Protein 7LFF (pdb70)

B-factor: mean 59.75, std 15.86, range [32.01, 180.12]

Secondary structure (DSSP, 8-state):
-EEEEEEEPPP-HHHHHT----B-EEE-SSSEEEESPPPSSHHHHHHHT--EEEE-SEEE-TT--HHHHHHTTTGGGHHHHHHT--EEEEEEE-TTSSHHHHHTB-SSSB-HHHHHHHHHHHHHHHGGGTEEEEEEEEEEEEETTEEEETTSTTS-GGG--EEE-STT-EEETT---B--SSHHHHHHHHHHHHHTSPBPSSSSS-B-TT-EEEEEEEEEEEESSS-S---BEEEEEEEEEPPP----TTSSHHHHHHHHHHHHHH-TTSTTS--GGGSHHHHHTTTSSSTTSEEEEEEEE--BGGGHHHHHHHHHHHHTTSPP-----B-/-EEEEEEEPPPPHHHHTT----B-EEE-SSSEEEESPPPSSHHHHHHHT---EEEE-SEEE-TT--HHHHHHHHTGGGHHHHHTT--EEEEEEE-TTSSHHHHHTB-SSSB-HHHHHHHHHHHHHHHHTTTEEEEEEEEEEEEETTEEEETTSTTS-GGG--EEE-TTS-EEETT---B--SSHHHHHHHHHHHHHTSPBPSS-SSSB-TT-EEEEEEEEEEEESSS-----BEEEEEEEEEPPP----TTSSHHHHHHHHHHHHHH-TTTTT---GGGSHHHHHTTTSSSTTSEEEEEEEE--BGGGHHHHHHHHHHHHTTSPP-----B-

Sequence (663 aa):
SISVAVRVRPFTEAESNRLGLRKIINVVDDRMLIFDPPETNPLTKMQRNAEHRFVFDRLFDEDCTQDQVYRNTTQPLLDSVLDGYNATVFAYGATGCGKTHTISGTPEDPGVIFLTMKELYNRIEELKDTKIIDISLSYLEIYNETIRDLLNPMTQCKNLVIREDANNKISVSNLSRHRPNSVEEVMQLILEGNKNRTCSPTEANATSSRSHAVLQINVIQKDRTGDITEEHTFATLSIIDLAGSERGANINKSLLALGNNCINALCDPRRRNHVPYRRDSKLTRLLKFSLGGNCKTVMIVCVSPSSQHYDETLNTLKYADRAKEIKKTKLIRNSISVAVRVRPFTEAESNRLGLRKIINVVDDRMLIFDPPETNPLTKMQRNAREHRFVFDRLFDEDCTQDQVYRNTTQPLLDSVLDGYNATVFAYGATGCGKTHTISGTPEDPGVIFLTMKELYNRIEELKDTKIIDISLSYLEIYNETIRDLLNPMTQCKNLVIREDANNKISVSNLSRHRPNSVEEVMQLILEGNKNRTCSPTEANATSSRSHAVLQINVIQKDRTGDITEEHTFATLSIIDLAGSERGANINNKSLLALGNCINALCDPRRRNHVPYRDSKLTRLLKFSLGGNCKTVMIVCVSPSSQHYDETLNTLKYADRAKEIKTKLIRN

Radius of gyration: 29.34 Å; Cα contacts (8 Å, |Δi|>4): 1353; chains: 2; bounding box: 57×68×91 Å

InterPro domains:
  IPR001752 Kinesin motor domain [PF00225] (135-429)
  IPR001752 Kinesin motor domain [PR00380] (176-197)
  IPR001752 Kinesin motor domain [PR00380] (294-311)
  IPR001752 Kinesin motor domain [PR00380] (328-346)
  IPR001752 Kinesin motor domain [PR00380] (379-400)
  IPR001752 Kinesin motor domain [PS50067] (25-429)
  IPR001752 Kinesin motor domain [SM00129] (23-437)
  IPR019821 Kinesin motor domain, conserved site [PS00411] (327-338)
  IPR027417 P-loop containing nucleoside triphosphate hydrolase [SSF52540] (26-464)
  IPR027640 Kinesin-like protein [PTHR47968] (23-739)
  IPR036961 Kinesin motor domain superfamily [G3DSA:3.40.850.10] (96-429)

Structure (mmCIF, N/CA/C/O backbone):
data_7LFF
#
_entry.id   7LFF
#
_cell.length_a   43.990
_cell.length_b   52.680
_cell.length_c   86.750
_cell.angle_alpha   86.900
_cell.angle_beta   79.996
_cell.angle_gamma   89.924
#
_symmetry.space_group_name_H-M   'P 1'
#
loop_
_entity.id
_entity.type
_entity.pdbx_description
1 polymer 'Kinesin-like protein'
2 non-polymer "ADENOSINE-5'-DIPHOSPHATE"
3 non-polymer 'MAGNESIUM ION'
4 water water
#
loop_
_atom_site.group_PDB
_atom_site.id
_atom_site.type_symbol
_atom_site.label_atom_id
_atom_site.label_alt_id
_atom_site.label_comp_id
_atom_site.label_asym_id
_atom_site.label_entity_id
_atom_site.label_seq_id
_atom_site.pdbx_PDB_ins_code
_atom_site.Cartn_x
_atom_site.Cartn_y
_atom_site.Cartn_z
_atom_site.occupancy
_atom_site.B_iso_or_equiv
_atom_site.auth_seq_id
_atom_site.auth_comp_id
_atom_site.auth_asym_id
_atom_site.auth_atom_id
_atom_site.pdbx_PDB_model_num
ATOM 1 N N . SER A 1 26 ? -5.40217 5.23143 14.43634 1.000 60.26448 25 SER A N 1
ATOM 2 C CA . SER A 1 26 ? -4.10046 4.60390 14.63605 1.000 71.93952 25 SER A CA 1
ATOM 3 C C . SER A 1 26 ? -3.39238 4.37146 13.30162 1.000 70.63944 25 SER A C 1
ATOM 4 O O . SER A 1 26 ? -3.29666 3.23855 12.82415 1.000 63.85596 25 SER A O 1
ATOM 7 N N . ILE A 1 27 ? -2.89171 5.45331 12.70878 1.000 65.01249 26 ILE A N 1
ATOM 8 C CA . ILE A 1 27 ? -2.26000 5.42586 11.39400 1.000 59.19958 26 ILE A CA 1
ATOM 9 C C . ILE A 1 27 ? -0.77475 5.71729 11.56201 1.000 58.55652 26 ILE A C 1
ATOM 10 O O . ILE A 1 27 ? -0.39707 6.72554 12.17162 1.000 54.14100 26 ILE A O 1
ATOM 15 N N . SER A 1 28 ? 0.06261 4.83771 11.01891 1.000 51.87247 27 SER A N 1
ATOM 16 C CA . SER A 1 28 ? 1.51230 4.94751 11.11343 1.000 55.48668 27 SER A CA 1
ATOM 17 C C . SER A 1 28 ? 2.06934 5.42537 9.77869 1.000 54.46197 27 SER A C 1
ATOM 18 O O . SER A 1 28 ? 1.66191 4.93408 8.72125 1.000 48.97984 27 SER A O 1
ATOM 21 N N . VAL A 1 29 ? 2.99832 6.37759 9.82677 1.000 48.83069 28 VAL A N 1
ATOM 22 C CA . VAL A 1 29 ? 3.54557 7.00421 8.62886 1.000 48.84267 28 VAL A CA 1
ATOM 23 C C . VAL A 1 29 ? 5.04238 6.74170 8.56576 1.000 52.84688 28 VAL A C 1
ATOM 24 O O . VAL A 1 29 ? 5.77287 7.03458 9.51996 1.000 51.30005 28 VAL A O 1
ATOM 28 N N . ALA A 1 30 ? 5.49254 6.19775 7.43958 1.000 50.41999 29 ALA A N 1
ATOM 29 C CA . ALA A 1 30 ? 6.90420 6.00344 7.15641 1.000 48.37259 29 ALA A CA 1
ATOM 30 C C . ALA A 1 30 ? 7.25331 6.69914 5.84960 1.000 52.73372 29 ALA A C 1
ATOM 31 O O . ALA A 1 30 ? 6.40981 6.84203 4.95955 1.000 53.29512 29 ALA A O 1
ATOM 33 N N . VAL A 1 31 ? 8.50307 7.13792 5.74114 1.000 52.69016 30 VAL A N 1
ATOM 34 C CA . VAL A 1 31 ? 8.99858 7.78103 4.52829 1.000 49.44237 30 VAL A CA 1
ATOM 35 C C . VAL A 1 31 ? 10.10577 6.91783 3.94772 1.000 54.89226 30 VAL A C 1
ATOM 36 O O . VAL A 1 31 ? 10.97875 6.45175 4.68562 1.000 55.22429 30 VAL A O 1
ATOM 40 N N . ARG A 1 32 ? 10.05605 6.68521 2.63612 1.000 46.72424 31 ARG A N 1
ATOM 41 C CA . ARG A 1 32 ? 11.11003 5.96602 1.92810 1.000 49.19678 31 ARG A CA 1
ATOM 42 C C . ARG A 1 32 ? 11.61947 6.84382 0.79495 1.000 53.43106 31 ARG A C 1
ATOM 43 O O . ARG A 1 32 ? 10.88199 7.13512 -0.15365 1.000 51.76356 31 ARG A O 1
ATOM 51 N N . VAL A 1 33 ? 12.87735 7.25619 0.89365 1.000 46.79179 32 VAL A N 1
ATOM 52 C CA . VAL A 1 33 ? 13.52323 8.04761 -0.14465 1.000 49.80242 32 VAL A CA 1
ATOM 53 C C . VAL A 1 33 ? 14.10322 7.08838 -1.17397 1.000 50.37437 32 VAL A C 1
ATOM 54 O O . VAL A 1 33 ? 14.97026 6.26983 -0.84984 1.000 53.30847 32 VAL A O 1
ATOM 58 N N . ARG A 1 34 ? 13.62007 7.17556 -2.40933 1.000 46.06909 33 ARG A N 1
ATOM 59 C CA . ARG A 1 34 ? 14.19842 6.37127 -3.46895 1.000 49.66785 33 ARG A CA 1
ATOM 60 C C . ARG A 1 34 ? 15.62045 6.85049 -3.76041 1.000 52.49725 33 ARG A C 1
ATOM 61 O O . ARG A 1 34 ? 15.95425 8.01326 -3.52194 1.000 51.18135 33 ARG A O 1
ATOM 69 N N . PRO A 1 35 ? 16.48869 5.96763 -4.23967 1.000 48.50699 34 PRO A N 1
ATOM 70 C CA . PRO A 1 35 ? 17.84566 6.39635 -4.58943 1.000 55.47414 34 PRO A CA 1
ATOM 71 C C . PRO A 1 35 ? 17.85554 7.20282 -5.87767 1.000 55.94794 34 PRO A C 1
ATOM 72 O O . PRO A 1 35 ? 16.89816 7.20444 -6.65563 1.000 50.18908 34 PRO A O 1
ATOM 76 N N . PHE A 1 36 ? 18.96114 7.91216 -6.08710 1.000 50.07241 35 PHE A N 1
ATOM 77 C CA . PHE A 1 36 ? 19.17300 8.58333 -7.35911 1.000 53.49480 35 PHE A CA 1
ATOM 78 C C . PHE A 1 36 ? 19.38812 7.55773 -8.46450 1.000 53.95140 35 PHE A C 1
ATOM 79 O O . PHE A 1 36 ? 19.87541 6.44892 -8.22939 1.000 52.38115 35 PHE A O 1
ATOM 87 N N . THR A 1 37 ? 19.01579 7.93466 -9.68261 1.000 56.56433 36 THR A N 1
ATOM 88 C CA . THR A 1 37 ? 19.42868 7.16001 -10.83894 1.000 57.87857 36 THR A CA 1
ATOM 89 C C . THR A 1 37 ? 20.88567 7.48405 -11.16112 1.000 58.14281 36 THR A C 1
ATOM 90 O O . THR A 1 37 ? 21.51920 8.32650 -10.51946 1.000 54.25066 36 THR A O 1
ATOM 94 N N . GLU A 1 38 ? 21.43298 6.80671 -12.16919 1.000 61.16302 37 GLU A N 1
ATOM 95 C CA . GLU A 1 38 ? 22.83546 7.02202 -12.50602 1.000 62.17922 37 GLU A CA 1
ATOM 96 C C . GLU A 1 38 ? 23.04595 8.41147 -13.10244 1.000 60.93375 37 GLU A C 1
ATOM 97 O O . GLU A 1 38 ? 23.99482 9.11615 -12.73351 1.000 53.22382 37 GLU A O 1
ATOM 103 N N . ALA A 1 39 ? 22.14457 8.84111 -13.99105 1.000 60.81008 38 ALA A N 1
ATOM 104 C CA . ALA A 1 39 ? 22.23678 10.18586 -14.55393 1.000 59.51347 38 ALA A CA 1
ATOM 105 C C . ALA A 1 39 ? 21.99477 11.25186 -13.48967 1.000 64.43958 38 ALA A C 1
ATOM 106 O O . ALA A 1 39 ? 22.72573 12.25376 -13.42430 1.000 68.32175 38 ALA A O 1
ATOM 108 N N . GLU A 1 40 ? 20.96793 11.05508 -12.65487 1.000 57.47476 39 GLU A N 1
ATOM 109 C CA . GLU A 1 40 ? 20.70077 11.97798 -11.55510 1.000 60.84849 39 GLU A CA 1
ATOM 110 C C . GLU A 1 40 ? 21.95459 12.22318 -10.72843 1.000 61.45300 39 GLU A C 1
ATOM 111 O O . GLU A 1 40 ? 22.35954 13.37181 -10.51509 1.000 62.97152 39 GLU A O 1
ATOM 117 N N . SER A 1 41 ? 22.58661 11.14604 -10.25553 1.000 57.03079 40 SER A N 1
ATOM 118 C CA . SER A 1 41 ? 23.81886 11.29801 -9.49166 1.000 62.00453 40 SER A CA 1
ATOM 119 C C . SER A 1 41 ? 24.91878 11.93272 -10.33051 1.000 59.80388 40 SER A C 1
ATOM 120 O O . SER A 1 41 ? 25.75852 12.66538 -9.79612 1.000 61.53575 40 SER A O 1
ATOM 123 N N . ASN A 1 42 ? 24.92526 11.68161 -11.64243 1.000 58.17420 41 ASN A N 1
ATOM 124 C CA . ASN A 1 42 ? 25.93081 12.29636 -12.50102 1.000 60.62531 41 ASN A CA 1
ATOM 125 C C . ASN A 1 42 ? 25.73793 13.80052 -12.66216 1.000 64.66611 41 ASN A C 1
ATOM 126 O O . ASN A 1 42 ? 26.66972 14.47631 -13.10977 1.000 61.90977 41 ASN A O 1
ATOM 131 N N . ARG A 1 43 ? 24.56949 14.34499 -12.31966 1.000 68.47396 42 ARG A N 1
ATOM 132 C CA . ARG A 1 43 ? 24.35200 15.78715 -12.42858 1.000 68.64897 42 ARG A CA 1
ATOM 133 C C . ARG A 1 43 ? 24.51703 16.54605 -11.11104 1.000 73.43685 42 ARG A C 1
ATOM 134 O O . ARG A 1 43 ? 24.35899 17.77299 -11.09699 1.000 75.52389 42 ARG A O 1
ATOM 142 N N . LEU A 1 44 ? 24.83175 15.85459 -10.01733 1.000 69.78026 43 LEU A N 1
ATOM 143 C CA . LEU A 1 44 ? 25.08580 16.46774 -8.70686 1.000 69.59277 43 LEU A CA 1
ATOM 144 C C . LEU A 1 44 ? 26.28337 17.40938 -8.69166 1.000 69.66298 43 LEU A C 1
ATOM 145 O O . LEU A 1 44 ? 26.15643 18.57984 -8.33729 1.000 71.32553 43 LEU A O 1
ATOM 150 N N . GLY A 1 102 ? 22.11927 20.84308 -13.08960 1.000 75.98826 101 GLY A N 1
ATOM 151 C CA . GLY A 1 102 ? 22.65456 20.81738 -11.74090 1.000 75.32190 101 GLY A CA 1
ATOM 152 C C . GLY A 1 102 ? 21.62057 20.45634 -10.69171 1.000 78.07238 101 GLY A C 1
ATOM 153 O O . GLY A 1 102 ? 20.60694 21.14027 -10.54768 1.000 77.66212 101 GLY A O 1
ATOM 154 N N . LEU A 1 103 ? 21.87706 19.37639 -9.95886 1.000 76.98814 102 LEU A N 1
ATOM 155 C CA . LEU A 1 103 ? 20.99395 18.90310 -8.90362 1.000 73.79863 102 LEU A CA 1
ATOM 156 C C . LEU A 1 103 ? 21.72060 18.91747 -7.56534 1.000 71.16726 102 LEU A C 1
ATOM 157 O O . LEU A 1 103 ? 22.93006 19.14632 -7.48406 1.000 71.39617 102 LEU A O 1
ATOM 162 N N . ARG A 1 104 ? 20.95554 18.65346 -6.50949 1.000 71.73208 103 ARG A N 1
ATOM 163 C CA . ARG A 1 104 ? 21.49540 18.49489 -5.16736 1.000 69.68857 103 ARG A CA 1
ATOM 164 C C . ARG A 1 104 ? 20.47812 17.72666 -4.33709 1.000 66.70672 103 ARG A C 1
ATOM 165 O O . ARG A 1 104 ? 19.27247 17.80625 -4.58460 1.000 68.20929 103 ARG A O 1
ATOM 173 N N . LYS A 1 105 ? 20.97396 16.96671 -3.36484 1.000 64.31932 104 LYS A N 1
ATOM 174 C CA . LYS A 1 105 ? 20.08765 16.17591 -2.52075 1.000 60.22199 104 LYS A CA 1
ATOM 175 C C . LYS A 1 105 ? 19.23048 17.09480 -1.66070 1.000 66.55211 104 LYS A C 1
ATOM 176 O O . LYS A 1 105 ? 19.75390 17.90757 -0.89091 1.000 65.42960 104 LYS A O 1
ATOM 182 N N . ILE A 1 106 ? 17.90825 16.95836 -1.78604 1.000 64.43618 105 ILE A N 1
ATOM 183 C CA . ILE A 1 106 ? 16.97808 17.87728 -1.14501 1.000 66.16638 105 ILE A CA 1
ATOM 184 C C . ILE A 1 106 ? 16.47349 17.35898 0.19481 1.000 63.57095 105 ILE A C 1
ATOM 185 O O . ILE A 1 106 ? 15.73528 18.07222 0.88857 1.000 63.05575 105 ILE A O 1
ATOM 190 N N . ILE A 1 107 ? 16.86058 16.14876 0.58996 1.000 58.49757 106 ILE A N 1
ATOM 191 C CA . ILE A 1 107 ? 16.48642 15.58316 1.88028 1.000 67.09219 106 ILE A CA 1
ATOM 192 C C . ILE A 1 107 ? 17.73732 15.07017 2.57992 1.000 68.90291 106 ILE A C 1
ATOM 193 O O . ILE A 1 107 ? 18.59384 14.43501 1.95543 1.000 67.71019 106 ILE A O 1
ATOM 198 N N . ASN A 1 108 ? 17.84640 15.35834 3.87589 1.000 66.92822 107 ASN A N 1
ATOM 199 C CA . ASN A 1 108 ? 18.85633 14.76365 4.74533 1.000 74.96868 107 ASN A CA 1
ATOM 200 C C . ASN A 1 108 ? 18.11327 13.88494 5.74326 1.000 70.19986 107 ASN A C 1
ATOM 201 O O . ASN A 1 108 ? 17.35302 14.39072 6.57153 1.000 69.78140 107 ASN A O 1
ATOM 206 N N . VAL A 1 109 ? 18.33297 12.57403 5.67096 1.000 67.06405 108 VAL A N 1
ATOM 207 C CA . VAL A 1 109 ? 17.76789 11.65433 6.65635 1.000 70.12397 108 VAL A CA 1
ATOM 208 C C . VAL A 1 109 ? 18.70204 11.66912 7.86343 1.000 71.56735 108 VAL A C 1
ATOM 209 O O . VAL A 1 109 ? 19.75950 11.03648 7.85471 1.000 70.35545 108 VAL A O 1
ATOM 213 N N . VAL A 1 110 ? 18.31830 12.41247 8.90303 1.000 72.75998 109 VAL A N 1
ATOM 214 C CA . VAL A 1 110 ? 19.15836 12.52941 10.09328 1.000 71.96212 109 VAL A CA 1
ATOM 215 C C . VAL A 1 110 ? 19.30272 11.17298 10.77341 1.000 73.95691 109 VAL A C 1
ATOM 216 O O . VAL A 1 110 ? 20.41262 10.65510 10.94206 1.000 82.30862 109 VAL A O 1
ATOM 220 N N . ASP A 1 111 ? 18.18330 10.57538 11.16227 1.000 70.96321 110 ASP A N 1
ATOM 221 C CA . ASP A 1 111 ? 18.19952 9.31064 11.88780 1.000 70.18215 110 ASP A CA 1
ATOM 222 C C . ASP A 1 111 ? 16.96998 8.50172 11.47938 1.000 72.41839 110 ASP A C 1
ATOM 223 O O . ASP A 1 111 ? 16.35608 8.76409 10.44002 1.000 69.30655 110 ASP A O 1
ATOM 228 N N . ASP A 1 112 ? 16.60031 7.52199 12.30881 1.000 71.94385 111 ASP A N 1
ATOM 229 C CA . ASP A 1 112 ? 15.48193 6.63347 12.00760 1.000 71.09091 111 ASP A CA 1
ATOM 230 C C . ASP A 1 112 ? 14.12292 7.31104 12.09167 1.000 72.23225 111 ASP A C 1
ATOM 231 O O . ASP A 1 112 ? 13.12365 6.70192 11.69289 1.000 68.94801 111 ASP A O 1
ATOM 236 N N . ARG A 1 113 ? 14.04814 8.53212 12.60682 1.000 68.53161 112 ARG A N 1
ATOM 237 C CA . ARG A 1 113 ? 12.74650 9.14195 12.81280 1.000 71.42821 112 ARG A CA 1
ATOM 238 C C . ARG A 1 113 ? 12.67065 10.59281 12.37126 1.000 73.02624 112 ARG A C 1
ATOM 239 O O . ARG A 1 113 ? 11.58669 11.17665 12.44588 1.000 72.97921 112 ARG A O 1
ATOM 247 N N . MET A 1 114 ? 13.75478 11.19591 11.90160 1.000 71.71867 113 MET A N 1
ATOM 248 C CA . MET A 1 114 ? 13.71077 12.59819 11.52352 1.000 71.69496 113 MET A CA 1
ATOM 249 C C . MET A 1 114 ? 14.59188 12.88814 10.32431 1.000 70.73350 113 MET A C 1
ATOM 250 O O . MET A 1 114 ? 15.72615 12.40676 10.23121 1.000 71.35133 113 MET A O 1
ATOM 255 N N . LEU A 1 115 ? 14.02129 13.63682 9.39007 1.000 71.44825 114 LEU A N 1
ATOM 256 C CA . LEU A 1 115 ? 14.73145 14.15901 8.24051 1.000 69.23921 114 LEU A CA 1
ATOM 257 C C . LEU A 1 115 ? 14.56452 15.67011 8.19127 1.000 70.14310 114 LEU A C 1
ATOM 258 O O . LEU A 1 115 ? 13.75525 16.27176 8.91037 1.000 71.31611 114 LEU A O 1
ATOM 263 N N . ILE A 1 116 ? 15.34303 16.26531 7.29959 1.000 64.52753 115 ILE A N 1
ATOM 264 C CA . ILE A 1 116 ? 15.35622 17.69722 7.07022 1.000 69.08136 115 ILE A CA 1
ATOM 265 C C . ILE A 1 116 ? 15.16964 17.89053 5.56870 1.000 68.60663 115 ILE A C 1
ATOM 266 O O . ILE A 1 116 ? 15.97924 17.40520 4.76796 1.000 72.58605 115 ILE A O 1
ATOM 271 N N . PHE A 1 117 ? 14.07579 18.53890 5.18800 1.000 69.22101 116 PHE A N 1
ATOM 272 C CA . PHE A 1 117 ? 13.82876 18.88149 3.79966 1.000 70.57717 116 PHE A CA 1
ATOM 273 C C . PHE A 1 117 ? 14.49129 20.21447 3.49089 1.000 69.18061 116 PHE A C 1
ATOM 274 O O . PHE A 1 117 ? 14.49507 21.12696 4.32563 1.000 76.04693 116 PHE A O 1
ATOM 282 N N . ASP A 1 118 ? 15.04866 20.31600 2.28233 1.000 68.12997 117 ASP A N 1
ATOM 283 C CA . ASP A 1 118 ? 15.81507 21.47687 1.84633 1.000 75.92955 117 ASP A CA 1
ATOM 284 C C . ASP A 1 118 ? 16.91066 21.75792 2.87046 1.000 80.52889 117 ASP A C 1
ATOM 285 O O . ASP A 1 118 ? 16.97402 22.85965 3.42902 1.000 82.14947 117 ASP A O 1
ATOM 290 N N . PRO A 1 119 ? 17.79351 20.79374 3.12988 1.000 79.90175 118 PRO A N 1
ATOM 291 C CA . PRO A 1 119 ? 18.63960 20.86139 4.32153 1.000 82.04110 118 PRO A CA 1
ATOM 292 C C . PRO A 1 119 ? 19.84359 21.75893 4.09744 1.000 87.54476 118 PRO A C 1
ATOM 293 O O . PRO A 1 119 ? 20.22952 22.02309 2.94916 1.000 87.43278 118 PRO A O 1
ATOM 297 N N . PRO A 1 120 ? 20.46910 22.23767 5.17083 1.000 90.76691 119 PRO A N 1
ATOM 298 C CA . PRO A 1 120 ? 21.59868 23.15878 5.01410 1.000 90.46935 119 PRO A CA 1
ATOM 299 C C . PRO A 1 120 ? 22.80137 22.47328 4.37974 1.000 94.56400 119 PRO A C 1
ATOM 300 O O . PRO A 1 120 ? 22.87494 21.25029 4.24407 1.000 95.65557 119 PRO A O 1
ATOM 304 N N . GLU A 1 121 ? 23.76531 23.30979 4.00046 1.000 103.38037 120 GLU A N 1
ATOM 305 C CA . GLU A 1 121 ? 24.88511 22.90840 3.15720 1.000 108.29237 120 GLU A CA 1
ATOM 306 C C . GLU A 1 121 ? 25.97708 22.29585 4.03578 1.000 111.34040 120 GLU A C 1
ATOM 307 O O . GLU A 1 121 ? 26.46149 22.93181 4.97725 1.000 112.50540 120 GLU A O 1
ATOM 313 N N . THR A 1 122 ? 26.34300 21.04509 3.73602 1.000 114.15895 121 THR A N 1
ATOM 314 C CA . THR A 1 122 ? 26.96526 20.14704 4.70797 1.000 112.73283 121 THR A CA 1
ATOM 315 C C . THR A 1 122 ? 28.44379 20.42329 4.97489 1.000 117.15151 121 THR A C 1
ATOM 316 O O . THR A 1 122 ? 28.98269 19.89027 5.95226 1.000 116.56808 121 THR A O 1
ATOM 320 N N . ASN A 1 123 ? 29.11418 21.21358 4.13961 1.000 121.34555 122 ASN A N 1
ATOM 321 C CA . ASN A 1 123 ? 30.50410 21.59475 4.38057 1.000 122.41500 122 ASN A CA 1
ATOM 322 C C . ASN A 1 123 ? 30.53129 22.86595 5.22213 1.000 122.59980 122 ASN A C 1
ATOM 323 O O . ASN A 1 123 ? 29.92095 23.86584 4.82122 1.000 122.60370 122 ASN A O 1
ATOM 328 N N . PRO A 1 124 ? 31.20056 22.87894 6.38741 1.000 122.85886 123 PRO A N 1
ATOM 329 C CA . PRO A 1 124 ? 31.20916 24.11528 7.19846 1.000 125.11124 123 PRO A CA 1
ATOM 330 C C . PRO A 1 124 ? 31.69387 25.34340 6.44207 1.000 124.84438 123 PRO A C 1
ATOM 331 O O . PRO A 1 124 ? 31.06443 26.41029 6.52734 1.000 131.14827 123 PRO A O 1
ATOM 335 N N . LEU A 1 125 ? 32.78651 25.21941 5.68327 1.000 124.67007 124 LEU A N 1
ATOM 336 C CA . LEU A 1 125 ? 33.30032 26.37210 4.95348 1.000 127.62684 124 LEU A CA 1
ATOM 337 C C . LEU A 1 125 ? 32.28845 26.81306 3.90475 1.000 154.85827 124 LEU A C 1
ATOM 338 O O . LEU A 1 125 ? 32.06540 28.01307 3.69581 1.000 180.11827 124 LEU A O 1
ATOM 343 N N . THR A 1 126 ? 31.64823 25.84449 3.24990 1.000 127.37462 125 THR A N 1
ATOM 344 C CA . THR A 1 126 ? 30.74465 26.16492 2.15460 1.000 123.37952 125 THR A CA 1
ATOM 345 C C . THR A 1 126 ? 29.47705 26.82988 2.68217 1.000 121.61297 125 THR A C 1
ATOM 346 O O . THR A 1 126 ? 28.92270 27.73411 2.04080 1.000 120.04750 125 THR A O 1
ATOM 350 N N . LYS A 1 127 ? 29.01935 26.40571 3.86456 1.000 120.80670 126 LYS A N 1
ATOM 351 C CA . LYS A 1 127 ? 27.91163 27.08279 4.53402 1.000 116.23478 126 LYS A CA 1
ATOM 352 C C . LYS A 1 127 ? 28.28497 28.50849 4.91768 1.000 115.25502 126 LYS A C 1
ATOM 353 O O . LYS A 1 127 ? 27.49461 29.43926 4.72417 1.000 112.11958 126 LYS A O 1
ATOM 359 N N . MET A 1 128 ? 29.47755 28.69500 5.49602 1.000 116.86887 127 MET A N 1
ATOM 360 C CA . MET A 1 128 ? 29.95093 30.04918 5.77563 1.000 109.52895 127 MET A CA 1
ATOM 361 C C . MET A 1 128 ? 29.90600 30.91892 4.52771 1.000 107.26735 127 MET A C 1
ATOM 362 O O . MET A 1 128 ? 29.50117 32.08609 4.58645 1.000 100.82883 127 MET A O 1
ATOM 367 N N . GLN A 1 129 ? 30.31880 30.36534 3.38618 1.000 111.48650 128 GLN A N 1
ATOM 368 C CA . GLN A 1 129 ? 30.21713 31.11664 2.13818 1.000 107.49959 128 GLN A CA 1
ATOM 369 C C . GLN A 1 129 ? 28.77003 31.42806 1.78029 1.000 111.16211 128 GLN A C 1
ATOM 370 O O . GLN A 1 129 ? 28.47637 32.51360 1.26608 1.000 110.03685 128 GLN A O 1
ATOM 376 N N . ARG A 1 130 ? 27.85207 30.48650 2.01187 1.000 111.00428 129 ARG A N 1
ATOM 377 C CA . ARG A 1 130 ? 26.46229 30.76902 1.66448 1.000 110.26207 129 ARG A CA 1
ATOM 378 C C . ARG A 1 130 ? 25.86851 31.87156 2.53079 1.000 107.30745 129 ARG A C 1
ATOM 379 O O . ARG A 1 130 ? 24.88986 32.50787 2.12784 1.000 105.84079 129 ARG A O 1
ATOM 387 N N . ASN A 1 131 ? 26.45406 32.15373 3.68888 1.000 107.57422 130 ASN A N 1
ATOM 388 C CA . ASN A 1 131 ? 25.90706 33.19812 4.53918 1.000 103.59096 130 ASN A CA 1
ATOM 389 C C . ASN A 1 131 ? 26.54823 34.54653 4.24953 1.000 103.78145 130 ASN A C 1
ATOM 390 O O . ASN A 1 131 ? 26.74177 35.35205 5.17146 1.000 100.49756 130 ASN A O 1
ATOM 395 N N . ALA A 1 132 ? 26.91516 34.79633 2.99616 1.000 100.16850 131 ALA A N 1
ATOM 396 C CA . ALA A 1 132 ? 27.68159 35.98151 2.63723 1.000 96.87316 131 ALA A CA 1
ATOM 397 C C . ALA A 1 132 ? 26.87253 36.91791 1.75071 1.000 92.20228 131 ALA A C 1
ATOM 398 O O . ALA A 1 132 ? 27.08609 36.97563 0.53956 1.000 89.70888 131 ALA A O 1
ATOM 400 N N . GLU A 1 144 ? 14.45706 25.67109 5.15259 1.000 82.12824 143 GLU A N 1
ATOM 401 C CA . GLU A 1 144 ? 14.47941 24.25040 5.47520 1.000 84.72585 143 GLU A CA 1
ATOM 402 C C . GLU A 1 144 ? 13.25778 23.88364 6.30748 1.000 85.16227 143 GLU A C 1
ATOM 403 O O . GLU A 1 144 ? 12.72161 24.71452 7.04282 1.000 83.60574 143 GLU A O 1
ATOM 409 N N . HIS A 1 145 ? 12.81850 22.63610 6.19477 1.000 79.98596 144 HIS A N 1
ATOM 410 C CA . HIS A 1 145 ? 11.69124 22.13947 6.96708 1.000 82.23083 144 HIS A CA 1
ATOM 411 C C . HIS A 1 145 ? 12.12619 20.89799 7.72376 1.000 78.74370 144 HIS A C 1
ATOM 412 O O . HIS A 1 145 ? 12.86541 20.06885 7.19707 1.000 77.46407 144 HIS A O 1
ATOM 419 N N . ARG A 1 146 ? 11.69473 20.77376 8.96578 1.000 81.20803 145 ARG A N 1
ATOM 420 C CA . ARG A 1 146 ? 12.09599 19.63956 9.77901 1.000 77.73932 145 ARG A CA 1
ATOM 421 C C . ARG A 1 146 ? 10.90997 18.70520 9.93716 1.000 76.19783 145 ARG A C 1
ATOM 422 O O . ARG A 1 146 ? 9.80071 19.15114 10.25100 1.000 74.11831 145 ARG A O 1
ATOM 430 N N . PHE A 1 147 ? 11.13146 17.41834 9.67962 1.000 72.63986 146 PHE A N 1
ATOM 431 C CA . PHE A 1 147 ? 10.04596 16.45618 9.71273 1.000 70.03944 146 PHE A CA 1
ATOM 432 C C . PHE A 1 147 ? 10.40653 15.27397 10.59429 1.000 69.53394 146 PHE A C 1
ATOM 433 O O . PHE A 1 147 ? 11.51004 14.71934 10.50731 1.000 71.56203 146 PHE A O 1
ATOM 441 N N . VAL A 1 148 ? 9.45827 14.91830 11.45486 1.000 67.11344 147 VAL A N 1
ATOM 442 C CA . VAL A 1 148 ? 9.53415 13.75415 12.32357 1.000 70.31346 147 VAL A CA 1
ATOM 443 C C . VAL A 1 148 ? 8.41084 12.80503 11.92908 1.000 67.52222 147 VAL A C 1
ATOM 444 O O . VAL A 1 148 ? 7.23830 13.19888 11.87935 1.000 69.46706 147 VAL A O 1
ATOM 448 N N . PHE A 1 149 ? 8.77346 11.57029 11.60490 1.000 63.90196 148 PHE A N 1
ATOM 449 C CA . PHE A 1 149 ? 7.81322 10.54474 11.23890 1.000 61.87614 148 PHE A CA 1
ATOM 450 C C . PHE A 1 149 ? 8.10715 9.29243 12.04660 1.000 64.67708 148 PHE A C 1
ATOM 451 O O . PHE A 1 149 ? 9.11430 9.20317 12.75311 1.000 66.85421 148 PHE A O 1
ATOM 459 N N . ASP A 1 150 ? 7.21146 8.31310 11.93650 1.000 62.75825 149 ASP A N 1
ATOM 460 C CA . ASP A 1 150 ? 7.36843 7.10614 12.73613 1.000 63.65049 149 ASP A CA 1
ATOM 461 C C . ASP A 1 150 ? 8.57504 6.28530 12.29986 1.000 62.78002 149 ASP A C 1
ATOM 462 O O . ASP A 1 150 ? 9.18829 5.61072 13.13515 1.000 62.25505 149 ASP A O 1
ATOM 467 N N . ARG A 1 151 ? 8.94774 6.33800 11.02033 1.000 60.28023 150 ARG A N 1
ATOM 468 C CA . ARG A 1 151 ? 10.09309 5.55901 10.56995 1.000 59.42005 150 ARG A CA 1
ATOM 469 C C . ARG A 1 151 ? 10.56919 6.03195 9.19991 1.000 60.42103 150 ARG A C 1
ATOM 470 O O . ARG A 1 151 ? 9.76010 6.33520 8.31407 1.000 56.15195 150 ARG A O 1
ATOM 478 N N . LEU A 1 152 ? 11.89246 6.07877 9.03982 1.000 61.92974 151 LEU A N 1
ATOM 479 C CA . LEU A 1 152 ? 12.53831 6.61766 7.85219 1.000 57.39759 151 LEU A CA 1
ATOM 480 C C . LEU A 1 152 ? 13.41643 5.56846 7.18677 1.000 58.76377 151 LEU A C 1
ATOM 481 O O . LEU A 1 152 ? 14.08839 4.78102 7.86099 1.000 63.99967 151 LEU A O 1
ATOM 486 N N . PHE A 1 153 ? 13.42448 5.59295 5.85695 1.000 53.24959 152 PHE A N 1
ATOM 487 C CA . PHE A 1 153 ? 14.19952 4.67805 5.03269 1.000 56.48991 152 PHE A CA 1
ATOM 488 C C . PHE A 1 153 ? 14.91593 5.51325 3.98702 1.000 57.79138 152 PHE A C 1
ATOM 489 O O . PHE A 1 153 ? 14.26971 6.24659 3.23101 1.000 56.51535 152 PHE A O 1
ATOM 497 N N . ASP A 1 154 ? 16.23951 5.41993 3.95117 1.000 52.25859 153 ASP A N 1
ATOM 498 C CA . ASP A 1 154 ? 17.00508 6.24530 3.03645 1.000 51.37862 153 ASP A CA 1
ATOM 499 C C . ASP A 1 154 ? 17.28429 5.48406 1.74287 1.000 53.91694 153 ASP A C 1
ATOM 500 O O . ASP A 1 154 ? 16.87291 4.33471 1.56852 1.000 56.16945 153 ASP A O 1
ATOM 505 N N . GLU A 1 155 ? 18.01472 6.13661 0.82951 1.000 53.93262 154 GLU A N 1
ATOM 506 C CA . GLU A 1 155 ? 18.16625 5.63104 -0.53401 1.000 54.84590 154 GLU A CA 1
ATOM 507 C C . GLU A 1 155 ? 18.67665 4.19962 -0.57793 1.000 52.14489 154 GLU A C 1
ATOM 508 O O . GLU A 1 155 ? 18.40266 3.47264 -1.53936 1.000 51.33034 154 GLU A O 1
ATOM 514 N N . ASP A 1 156 ? 19.43507 3.78278 0.43320 1.000 53.63736 155 ASP A N 1
ATOM 515 C CA . ASP A 1 156 ? 20.12047 2.49896 0.40852 1.000 60.55271 155 ASP A CA 1
ATOM 516 C C . ASP A 1 156 ? 19.44958 1.44727 1.28298 1.000 59.66681 155 ASP A C 1
ATOM 517 O O . ASP A 1 156 ? 20.02887 0.37736 1.49807 1.000 61.99988 155 ASP A O 1
ATOM 522 N N . CYS A 1 157 ? 18.24664 1.71604 1.78646 1.000 59.35442 156 CYS A N 1
ATOM 523 C CA . CYS A 1 157 ? 17.54777 0.72474 2.59221 1.000 47.66338 156 CYS A CA 1
ATOM 524 C C . CYS A 1 157 ? 17.19218 -0.49001 1.74304 1.000 47.73831 156 CYS A C 1
ATOM 525 O O . CYS A 1 157 ? 17.03555 -0.40029 0.52251 1.000 45.38780 156 CYS A O 1
ATOM 528 N N . THR A 1 158 ? 17.06583 -1.63649 2.39858 1.000 44.30226 157 THR A N 1
ATOM 529 C CA . THR A 1 158 ? 16.73600 -2.86415 1.69414 1.000 49.15331 157 THR A CA 1
ATOM 530 C C . THR A 1 158 ? 15.22685 -3.08803 1.70051 1.000 52.91953 157 THR A C 1
ATOM 531 O O . THR A 1 158 ? 14.48710 -2.48546 2.48262 1.000 46.10018 157 THR A O 1
ATOM 535 N N . GLN A 1 159 ? 14.77343 -3.96682 0.80306 1.000 50.97251 158 GLN A N 1
ATOM 536 C CA . GLN A 1 159 ? 13.37556 -4.38459 0.83348 1.000 51.68260 158 GLN A CA 1
ATOM 537 C C . GLN A 1 159 ? 13.03557 -5.04751 2.16001 1.000 55.44408 158 GLN A C 1
ATOM 538 O O . GLN A 1 159 ? 11.94250 -4.84662 2.70257 1.000 47.68627 158 GLN A O 1
ATOM 544 N N . ASP A 1 160 ? 13.96379 -5.84018 2.69953 1.000 52.89218 159 ASP A N 1
ATOM 545 C CA . ASP A 1 160 ? 13.71485 -6.50076 3.97473 1.000 56.71044 159 ASP A CA 1
ATOM 546 C C . ASP A 1 160 ? 13.59123 -5.48402 5.10158 1.000 57.95859 159 ASP A C 1
ATOM 547 O O . ASP A 1 160 ? 12.76345 -5.64606 6.00315 1.000 57.56967 159 ASP A O 1
ATOM 552 N N . GLN A 1 161 ? 14.39484 -4.41972 5.06031 1.000 57.49225 160 GLN A N 1
ATOM 553 C CA . GLN A 1 161 ? 14.30102 -3.38377 6.08453 1.000 55.24228 160 GLN A CA 1
ATOM 554 C C . GLN A 1 161 ? 12.94477 -2.68698 6.03705 1.000 53.92812 160 GLN A C 1
ATOM 555 O O . GLN A 1 161 ? 12.31937 -2.44985 7.07736 1.000 54.72850 160 GLN A O 1
ATOM 561 N N . VAL A 1 162 ? 12.46526 -2.36598 4.83284 1.000 48.67606 161 VAL A N 1
ATOM 562 C CA . VAL A 1 162 ? 11.15622 -1.72918 4.69882 1.000 52.67940 161 VAL A CA 1
ATOM 563 C C . VAL A 1 162 ? 10.05746 -2.67286 5.17294 1.000 47.98146 161 VAL A C 1
ATOM 564 O O . VAL A 1 162 ? 9.15992 -2.28163 5.92790 1.000 45.30933 161 VAL A O 1
ATOM 568 N N . TYR A 1 163 ? 10.12630 -3.93709 4.75115 1.000 44.87627 162 TYR A N 1
ATOM 569 C CA . TYR A 1 163 ? 9.09837 -4.90715 5.11427 1.000 45.87973 162 TYR A CA 1
ATOM 570 C C . TYR A 1 163 ? 9.03343 -5.11944 6.62437 1.000 51.62085 162 TYR A C 1
ATOM 571 O O . TYR A 1 163 ? 7.95715 -5.02716 7.22596 1.000 49.37120 162 TYR A O 1
ATOM 580 N N . ARG A 1 164 ? 10.17565 -5.41477 7.25786 1.000 48.91543 163 ARG A N 1
ATOM 581 C CA . ARG A 1 164 ? 10.15674 -5.73106 8.68533 1.000 47.94784 163 ARG A CA 1
ATOM 582 C C . ARG A 1 164 ? 9.71575 -4.55248 9.54058 1.000 42.33535 163 ARG A C 1
ATOM 583 O O . ARG A 1 164 ? 9.20743 -4.75467 10.64868 1.000 50.10295 163 ARG A O 1
ATOM 591 N N . ASN A 1 165 ? 9.91479 -3.32451 9.07370 1.000 42.58629 164 ASN A N 1
ATOM 592 C CA . ASN A 1 165 ? 9.53380 -2.15839 9.85603 1.000 48.86329 164 ASN A CA 1
ATOM 593 C C . ASN A 1 165 ? 8.24276 -1.51305 9.36937 1.000 52.72821 164 ASN A C 1
ATOM 594 O O . ASN A 1 165 ? 7.91169 -0.40746 9.80930 1.000 61.28611 164 ASN A O 1
ATOM 599 N N . THR A 1 166 ? 7.49848 -2.17968 8.48684 1.000 49.42197 165 THR A N 1
ATOM 600 C CA . THR A 1 166 ? 6.18192 -1.69830 8.08061 1.000 50.98362 165 THR A CA 1
ATOM 601 C C . THR A 1 166 ? 5.10302 -2.75220 8.28192 1.000 49.08752 165 THR A C 1
ATOM 602 O O . THR A 1 166 ? 4.16304 -2.52256 9.04951 1.000 54.97774 165 THR A O 1
ATOM 606 N N . THR A 1 167 ? 5.20864 -3.90662 7.62476 1.000 49.94227 166 THR A N 1
ATOM 607 C CA . THR A 1 167 ? 4.08307 -4.82523 7.53468 1.000 51.54020 166 THR A CA 1
ATOM 608 C C . THR A 1 167 ? 4.25332 -6.09683 8.34931 1.000 51.32100 166 THR A C 1
ATOM 609 O O . THR A 1 167 ? 3.24961 -6.68632 8.75200 1.000 51.86260 166 THR A O 1
ATOM 613 N N . GLN A 1 168 ? 5.48590 -6.54547 8.58779 1.000 48.97483 167 GLN A N 1
ATOM 614 C CA . GLN A 1 168 ? 5.70069 -7.69559 9.46810 1.000 50.68961 167 GLN A CA 1
ATOM 615 C C . GLN A 1 168 ? 5.04513 -7.53026 10.83265 1.000 48.17879 167 GLN A C 1
ATOM 616 O O . GLN A 1 168 ? 4.31524 -8.44863 11.25186 1.000 51.95625 167 GLN A O 1
ATOM 622 N N . PRO A 1 169 ? 5.21492 -6.41782 11.55800 1.000 48.06338 168 PRO A N 1
ATOM 623 C CA . PRO A 1 169 ? 4.53668 -6.27869 12.85687 1.000 48.32380 168 PRO A CA 1
ATOM 624 C C . PRO A 1 169 ? 3.02313 -6.36801 12.76744 1.000 51.02602 168 PRO A C 1
ATOM 625 O O . PRO A 1 169 ? 2.37075 -6.54491 13.80416 1.000 55.35848 168 PRO A O 1
ATOM 629 N N . LEU A 1 170 ? 2.44879 -6.25553 11.56900 1.000 51.83546 169 LEU A N 1
ATOM 630 C CA . LEU A 1 170 ? 1.00395 -6.35306 11.41302 1.000 45.24541 169 LEU A CA 1
ATOM 631 C C . LEU A 1 170 ? 0.52135 -7.79584 11.41863 1.000 50.73845 169 LEU A C 1
ATOM 632 O O . LEU A 1 170 ? -0.62975 -8.05364 11.79344 1.000 54.18790 169 LEU A O 1
ATOM 637 N N . LEU A 1 171 ? 1.38125 -8.74095 11.02071 1.000 49.41071 170 LEU A N 1
ATOM 638 C CA . LEU A 1 171 ? 0.91064 -10.09485 10.73486 1.000 49.27037 170 LEU A CA 1
ATOM 639 C C . LEU A 1 171 ? 0.19474 -10.70932 11.92993 1.000 52.52881 170 LEU A C 1
ATOM 640 O O . LEU A 1 171 ? -0.81958 -11.39862 11.76430 1.000 53.52572 170 LEU A O 1
ATOM 645 N N . ASP A 1 172 ? 0.69415 -10.45519 13.14163 1.000 52.05109 171 ASP A N 1
ATOM 646 C CA . ASP A 1 172 ? 0.04017 -10.97912 14.33582 1.000 54.58895 171 ASP A CA 1
ATOM 647 C C . ASP A 1 172 ? -1.42834 -10.57219 14.37236 1.000 54.70555 171 ASP A C 1
ATOM 648 O O . ASP A 1 172 ? -2.31566 -11.42692 14.49375 1.000 57.49872 171 ASP A O 1
ATOM 653 N N . SER A 1 173 ? -1.70162 -9.26883 14.23212 1.000 50.58902 172 SER A N 1
ATOM 654 C CA . SER A 1 173 ? -3.07362 -8.78495 14.10649 1.000 54.24416 172 SER A CA 1
ATOM 655 C C . SER A 1 173 ? -3.86568 -9.62814 13.12205 1.000 52.84368 172 SER A C 1
ATOM 656 O O . SER A 1 173 ? -4.95658 -10.11834 13.43454 1.000 55.00761 172 SER A O 1
ATOM 659 N N . VAL A 1 174 ? -3.30194 -9.83026 11.93029 1.000 52.17061 173 VAL A N 1
ATOM 660 C CA . VAL A 1 174 ? -4.02698 -10.52035 10.87121 1.000 53.33435 173 VAL A CA 1
ATOM 661 C C . VAL A 1 174 ? -4.31514 -11.95797 11.27721 1.000 54.78382 173 VAL A C 1
ATOM 662 O O . VAL A 1 174 ? -5.38964 -12.49922 10.98652 1.000 55.64708 173 VAL A O 1
ATOM 666 N N . LEU A 1 175 ? -3.37708 -12.59257 11.97861 1.000 47.25337 174 LEU A N 1
ATOM 667 C CA . LEU A 1 175 ? -3.61705 -13.95957 12.41414 1.000 53.23994 174 LEU A CA 1
ATOM 668 C C . LEU A 1 175 ? -4.50948 -14.01166 13.64281 1.000 53.66186 174 LEU A C 1
ATOM 669 O O . LEU A 1 175 ? -5.06318 -15.07312 13.94999 1.000 56.11769 174 LEU A O 1
ATOM 674 N N . ASP A 1 176 ? -4.66997 -12.88619 14.33419 1.000 47.76606 175 ASP A N 1
ATOM 675 C CA . ASP A 1 176 ? -5.61613 -12.75799 15.43059 1.000 54.61586 175 ASP A CA 1
ATOM 676 C C . ASP A 1 176 ? -7.00130 -12.34683 14.95219 1.000 55.53073 175 ASP A C 1
ATOM 677 O O . ASP A 1 176 ? -7.92870 -12.27557 15.76484 1.000 55.76201 175 ASP A O 1
ATOM 682 N N . GLY A 1 177 ? -7.15507 -12.05949 13.66066 1.000 51.65131 176 GLY A N 1
ATOM 683 C CA . GLY A 1 177 ? -8.44687 -11.78840 13.07250 1.000 53.28080 176 GLY A CA 1
ATOM 684 C C . GLY A 1 177 ? -8.74117 -10.34950 12.74250 1.000 54.86872 176 GLY A C 1
ATOM 685 O O . GLY A 1 177 ? -9.85934 -10.05049 12.30524 1.000 52.72539 176 GLY A O 1
ATOM 686 N N . TYR A 1 178 ? -7.78434 -9.45469 12.92412 1.000 50.69403 177 TYR A N 1
ATOM 687 C CA . TYR A 1 178 ? -7.98656 -8.04813 12.63218 1.000 51.26434 177 TYR A CA 1
ATOM 688 C C . TYR A 1 178 ? -7.41696 -7.70430 11.26206 1.000 50.96254 177 TYR A C 1
ATOM 689 O O . TYR A 1 178 ? -6.39942 -8.25397 10.83215 1.000 52.46445 177 TYR A O 1
ATOM 698 N N . ASN A 1 179 ? -8.10268 -6.79960 10.57105 1.000 46.19730 178 ASN A N 1
ATOM 699 C CA . ASN A 1 179 ? -7.62895 -6.32287 9.28222 1.000 44.54324 178 ASN A CA 1
ATOM 700 C C . ASN A 1 179 ? -6.37786 -5.47272 9.46219 1.000 43.28421 178 ASN A C 1
ATOM 701 O O . ASN A 1 179 ? -6.15329 -4.87583 10.51821 1.000 45.32546 178 ASN A O 1
ATOM 706 N N . ALA A 1 180 ? -5.56049 -5.41446 8.41212 1.000 43.47553 179 ALA A N 1
ATOM 707 C CA . ALA A 1 180 ? -4.39564 -4.53822 8.40312 1.000 50.31811 179 ALA A CA 1
ATOM 708 C C . ALA A 1 180 ? -4.22749 -3.97144 7.00243 1.000 42.44834 179 ALA A C 1
ATOM 709 O O . ALA A 1 180 ? -4.63686 -4.59359 6.02242 1.000 42.69138 179 ALA A O 1
ATOM 711 N N . THR A 1 181 ? -3.63533 -2.78008 6.91131 1.000 38.94339 180 THR A N 1
ATOM 712 C CA . THR A 1 181 ? -3.55025 -2.07644 5.63752 1.000 42.96267 180 THR A CA 1
ATOM 713 C C . THR A 1 181 ? -2.22543 -1.33219 5.52130 1.000 45.84402 180 THR A C 1
ATOM 714 O O . THR A 1 181 ? -1.77094 -0.70107 6.48014 1.000 50.62263 180 THR A O 1
ATOM 718 N N . VAL A 1 182 ? -1.61319 -1.41765 4.33874 1.000 34.99548 181 VAL A N 1
ATOM 719 C CA . VAL A 1 182 ? -0.33685 -0.77640 4.03605 1.000 40.57008 181 VAL A CA 1
ATOM 720 C C . VAL A 1 182 ? -0.47140 -0.05834 2.70029 1.000 38.59458 181 VAL A C 1
ATOM 721 O O . VAL A 1 182 ? -0.76533 -0.69407 1.68195 1.000 39.50422 181 VAL A O 1
ATOM 725 N N . PHE A 1 183 ? -0.23134 1.24878 2.69984 1.000 36.18406 182 PHE A N 1
ATOM 726 C CA . PHE A 1 183 ? -0.27557 2.05874 1.48929 1.000 37.35551 182 PHE A CA 1
ATOM 727 C C . PHE A 1 183 ? 1.12379 2.35748 0.97246 1.000 44.15008 182 PHE A C 1
ATOM 728 O O . PHE A 1 183 ? 2.08566 2.41474 1.73840 1.000 43.36634 182 PHE A O 1
ATOM 736 N N . ALA A 1 184 ? 1.21756 2.58143 -0.33716 1.000 43.26498 183 ALA A N 1
ATOM 737 C CA . ALA A 1 184 ? 2.36835 3.23738 -0.95007 1.000 42.55273 183 ALA A CA 1
ATOM 738 C C . ALA A 1 184 ? 1.86206 4.52015 -1.59568 1.000 45.11314 183 ALA A C 1
ATOM 739 O O . ALA A 1 184 ? 1.19057 4.47680 -2.63242 1.000 49.96799 183 ALA A O 1
ATOM 741 N N . TYR A 1 185 ? 2.16154 5.65244 -0.97045 1.000 40.30857 184 TYR A N 1
ATOM 742 C CA . TYR A 1 185 ? 1.74541 6.96218 -1.44534 1.000 39.07499 184 TYR A CA 1
ATOM 743 C C . TYR A 1 185 ? 2.94904 7.68616 -2.03241 1.000 47.78252 184 TYR A C 1
ATOM 744 O O . TYR A 1 185 ? 4.08575 7.43480 -1.63336 1.000 45.70866 184 TYR A O 1
ATOM 753 N N . GLY A 1 186 ? 2.70673 8.56818 -2.98650 1.000 47.24266 185 GLY A N 1
ATOM 754 C CA . GLY A 1 186 ? 3.77194 9.42353 -3.47764 1.000 48.64747 185 GLY A CA 1
ATOM 755 C C . GLY A 1 186 ? 3.63870 9.69554 -4.95933 1.000 47.84962 185 GLY A C 1
ATOM 756 O O . GLY A 1 186 ? 2.79455 9.13547 -5.65564 1.000 52.62634 185 GLY A O 1
ATOM 757 N N . ALA A 1 187 ? 4.51100 10.58007 -5.43717 1.000 53.16195 186 ALA A N 1
ATOM 758 C CA . ALA A 1 187 ? 4.50516 10.97298 -6.83777 1.000 55.57576 186 ALA A CA 1
ATOM 759 C C . ALA A 1 187 ? 5.02879 9.84600 -7.72067 1.000 50.34508 186 ALA A C 1
ATOM 760 O O . ALA A 1 187 ? 5.77819 8.97201 -7.27540 1.000 47.94097 186 ALA A O 1
ATOM 762 N N . THR A 1 188 ? 4.61838 9.87493 -8.98753 1.000 46.15685 187 THR A N 1
ATOM 763 C CA . THR A 1 188 ? 5.07313 8.87971 -9.94882 1.000 53.23295 187 THR A CA 1
ATOM 764 C C . THR A 1 188 ? 6.59066 8.92354 -10.08444 1.000 51.55042 187 THR A C 1
ATOM 765 O O . THR A 1 188 ? 7.19438 9.99647 -10.16765 1.000 48.75488 187 THR A O 1
ATOM 769 N N . GLY A 1 189 ? 7.20660 7.74331 -10.09338 1.000 49.21541 188 GLY A N 1
ATOM 770 C CA . GLY A 1 189 ? 8.64333 7.62279 -10.19990 1.000 47.47411 188 GLY A CA 1
ATOM 771 C C . GLY A 1 189 ? 9.38959 7.60118 -8.88455 1.000 52.61567 188 GLY A C 1
ATOM 772 O O . GLY A 1 189 ? 10.62770 7.59306 -8.89655 1.000 51.22914 188 GLY A O 1
ATOM 773 N N . CYS A 1 190 ? 8.68557 7.58384 -7.75357 1.000 40.81016 189 CYS A N 1
ATOM 774 C CA . CYS A 1 190 ? 9.31519 7.63543 -6.44215 1.000 43.39423 189 CYS A CA 1
ATOM 775 C C . CYS A 1 190 ? 9.41475 6.27587 -5.76442 1.000 44.26343 189 CYS A C 1
ATOM 776 O O . CYS A 1 190 ? 9.87533 6.20482 -4.62091 1.000 47.78238 189 CYS A O 1
ATOM 779 N N . GLY A 1 191 ? 8.99844 5.20436 -6.42689 1.000 42.49687 190 GLY A N 1
ATOM 780 C CA . GLY A 1 191 ? 9.20368 3.86822 -5.91090 1.000 46.43616 190 GLY A CA 1
ATOM 781 C C . GLY A 1 191 ? 8.00901 3.19005 -5.27461 1.000 42.49305 190 GLY A C 1
ATOM 782 O O . GLY A 1 191 ? 8.20765 2.26713 -4.47560 1.000 41.88339 190 GLY A O 1
ATOM 783 N N . LYS A 1 192 ? 6.78235 3.60586 -5.60101 1.000 43.55056 191 LYS A N 1
ATOM 784 C CA . LYS A 1 192 ? 5.60319 2.94850 -5.04251 1.000 39.18537 191 LYS A CA 1
ATOM 785 C C . LYS A 1 192 ? 5.54297 1.48669 -5.47078 1.000 36.11187 191 LYS A C 1
ATOM 786 O O . LYS A 1 192 ? 5.46796 0.57714 -4.63412 1.000 36.52745 191 LYS A O 1
ATOM 792 N N . THR A 1 193 ? 5.57373 1.24633 -6.78368 1.000 36.49315 192 THR A N 1
ATOM 793 C CA . THR A 1 193 ? 5.48536 -0.11643 -7.29781 1.000 41.37573 192 THR A CA 1
ATOM 794 C C . THR A 1 193 ? 6.70261 -0.93875 -6.89395 1.000 44.53004 192 THR A C 1
ATOM 795 O O . THR A 1 193 ? 6.58396 -2.13674 -6.60935 1.000 44.73516 192 THR A O 1
ATOM 799 N N . HIS A 1 194 ? 7.88042 -0.31079 -6.85581 1.000 44.58422 193 HIS A N 1
ATOM 800 C CA . HIS A 1 194 ? 9.07531 -1.01109 -6.39656 1.000 47.46462 193 HIS A CA 1
ATOM 801 C C . HIS A 1 194 ? 8.92262 -1.46173 -4.94961 1.000 45.89683 193 HIS A C 1
ATOM 802 O O . HIS A 1 194 ? 9.37251 -2.55117 -4.57696 1.000 44.87246 193 HIS A O 1
ATOM 809 N N . THR A 1 195 ? 8.28313 -0.63688 -4.11958 1.000 44.43478 194 THR A N 1
ATOM 810 C CA . THR A 1 195 ? 8.12083 -0.98645 -2.71334 1.000 40.72988 194 THR A CA 1
ATOM 811 C C . THR A 1 195 ? 7.06401 -2.06779 -2.52739 1.000 44.20545 194 THR A C 1
ATOM 812 O O . THR A 1 195 ? 7.26960 -3.01779 -1.76271 1.000 43.58648 194 THR A O 1
ATOM 816 N N . ILE A 1 196 ? 5.93005 -1.94393 -3.21652 1.000 41.70929 195 ILE A N 1
ATOM 817 C CA . ILE A 1 196 ? 4.84593 -2.91003 -3.05155 1.000 39.43664 195 ILE A CA 1
ATOM 818 C C . ILE A 1 196 ? 5.15543 -4.20314 -3.79633 1.000 40.61656 195 ILE A C 1
ATOM 819 O O . ILE A 1 196 ? 5.17592 -5.29112 -3.20924 1.000 40.79215 195 ILE A O 1
ATOM 824 N N . SER A 1 197 ? 5.39563 -4.10221 -5.10254 1.000 43.91071 196 SER A N 1
ATOM 825 C CA . SER A 1 197 ? 5.64051 -5.26916 -5.94102 1.000 46.37239 196 SER A CA 1
ATOM 826 C C . SER A 1 197 ? 7.11761 -5.64581 -5.98267 1.000 52.10400 196 SER A C 1
ATOM 827 O O . SER A 1 197 ? 7.47808 -6.79817 -5.72129 1.000 49.35976 196 SER A O 1
ATOM 830 N N . GLY A 1 198 ? 7.97884 -4.68792 -6.30907 1.000 49.54693 197 GLY A N 1
ATOM 831 C CA . GLY A 1 198 ? 9.37400 -5.01202 -6.48029 1.000 52.29382 197 GLY A CA 1
ATOM 832 C C . GLY A 1 198 ? 9.61017 -5.74966 -7.78894 1.000 54.07240 197 GLY A C 1
ATOM 833 O O . GLY A 1 198 ? 8.78934 -5.74228 -8.71232 1.000 52.24936 197 GLY A O 1
ATOM 834 N N . THR A 1 199 ? 10.76242 -6.39986 -7.85159 1.000 54.20628 198 THR A N 1
ATOM 835 C CA . THR A 1 199 ? 11.20106 -7.16505 -9.00418 1.000 59.09552 198 THR A CA 1
ATOM 836 C C . THR A 1 199 ? 11.45917 -8.60690 -8.58517 1.000 58.68539 198 THR A C 1
ATOM 837 O O . THR A 1 199 ? 11.57883 -8.89818 -7.38928 1.000 54.11391 198 THR A O 1
ATOM 841 N N . PRO A 1 200 ? 11.53023 -9.54307 -9.53777 1.000 61.75643 199 PRO A N 1
ATOM 842 C CA . PRO A 1 200 ? 11.90361 -10.91823 -9.16638 1.000 62.31702 199 PRO A CA 1
ATOM 843 C C . PRO A 1 200 ? 13.25114 -11.00152 -8.47546 1.000 60.96977 199 PRO A C 1
ATOM 844 O O . PRO A 1 200 ? 13.46635 -11.89813 -7.65058 1.000 61.30096 199 PRO A O 1
ATOM 848 N N . GLU A 1 201 ? 14.16394 -10.08129 -8.78535 1.000 59.99740 200 GLU A N 1
ATOM 849 C CA . GLU A 1 201 ? 15.47533 -10.06775 -8.15246 1.000 63.31208 200 GLU A CA 1
ATOM 850 C C . GLU A 1 201 ? 15.44208 -9.38051 -6.79455 1.000 60.41142 200 GLU A C 1
ATOM 851 O O . GLU A 1 201 ? 16.23422 -9.72469 -5.91042 1.000 64.85214 200 GLU A O 1
ATOM 857 N N . ASP A 1 202 ? 14.53785 -8.42101 -6.61025 1.000 55.48005 201 ASP A N 1
ATOM 858 C CA . ASP A 1 202 ? 14.45256 -7.63412 -5.37906 1.000 56.93454 201 ASP A CA 1
ATOM 859 C C . ASP A 1 202 ? 12.98759 -7.49847 -4.99726 1.000 53.53691 201 ASP A C 1
ATOM 860 O O . ASP A 1 202 ? 12.37264 -6.43794 -5.17579 1.000 53.76352 201 ASP A O 1
ATOM 865 N N . PRO A 1 203 ? 12.38792 -8.55524 -4.45620 1.000 54.56172 202 PRO A N 1
ATOM 866 C CA . PRO A 1 203 ? 10.93638 -8.55859 -4.25054 1.000 55.92918 202 PRO A CA 1
ATOM 867 C C . PRO A 1 203 ? 10.49971 -7.62144 -3.13300 1.000 53.78467 202 PRO A C 1
ATOM 868 O O . PRO A 1 203 ? 11.23458 -7.36489 -2.17630 1.000 53.04101 202 PRO A O 1
ATOM 872 N N . GLY A 1 204 ? 9.27118 -7.12381 -3.26187 1.000 48.78474 203 GLY A N 1
ATOM 873 C CA . GLY A 1 204 ? 8.73770 -6.10291 -2.38755 1.000 47.59980 203 GLY A CA 1
ATOM 874 C C . GLY A 1 204 ? 7.86545 -6.64874 -1.27342 1.000 50.37643 203 GLY A C 1
ATOM 875 O O . GLY A 1 204 ? 7.98603 -7.80596 -0.85485 1.000 50.44033 203 GLY A O 1
ATOM 876 N N . VAL A 1 205 ? 6.95319 -5.79444 -0.79890 1.000 47.04984 204 VAL A N 1
ATOM 877 C CA . VAL A 1 205 ? 6.20005 -6.07469 0.42259 1.000 49.85200 204 VAL A CA 1
ATOM 878 C C . VAL A 1 205 ? 5.23568 -7.24223 0.23320 1.000 48.00512 204 VAL A C 1
ATOM 879 O O . VAL A 1 205 ? 5.11832 -8.10622 1.11007 1.000 49.92246 204 VAL A O 1
ATOM 883 N N . ILE A 1 206 ? 4.50986 -7.27483 -0.88894 1.000 47.75671 205 ILE A N 1
ATOM 884 C CA . ILE A 1 206 ? 3.56248 -8.36426 -1.13880 1.000 49.73748 205 ILE A CA 1
ATOM 885 C C . ILE A 1 206 ? 4.25655 -9.71402 -1.01256 1.000 47.99639 205 ILE A C 1
ATOM 886 O O . ILE A 1 206 ? 3.81438 -10.60919 -0.27715 1.000 49.15926 205 ILE A O 1
ATOM 891 N N . PHE A 1 207 ? 5.34619 -9.87226 -1.76244 1.000 52.24983 206 PHE A N 1
ATOM 892 C CA . PHE A 1 207 ? 6.12548 -11.10445 -1.79968 1.000 54.05159 206 PHE A CA 1
ATOM 893 C C . PHE A 1 207 ? 6.55545 -11.54538 -0.40557 1.000 52.59847 206 PHE A C 1
ATOM 894 O O . PHE A 1 207 ? 6.31746 -12.68854 0.00214 1.000 55.32693 206 PHE A O 1
ATOM 902 N N . LEU A 1 208 ? 7.22609 -10.65205 0.32602 1.000 48.19175 207 LEU A N 1
ATOM 903 C CA . LEU A 1 208 ? 7.78489 -11.01389 1.62512 1.000 49.20059 207 LEU A CA 1
ATOM 904 C C . LEU A 1 208 ? 6.68251 -11.31071 2.63289 1.000 52.93969 207 LEU A C 1
ATOM 905 O O . LEU A 1 208 ? 6.81880 -12.21254 3.47391 1.000 54.01185 207 LEU A O 1
ATOM 910 N N . THR A 1 209 ? 5.58358 -10.55861 2.55964 1.000 52.54949 208 THR A N 1
ATOM 911 C CA . THR A 1 209 ? 4.41948 -10.84903 3.38521 1.000 51.30308 208 THR A CA 1
ATOM 912 C C . THR A 1 209 ? 3.92136 -12.26738 3.14018 1.000 50.60034 208 THR A C 1
ATOM 913 O O . THR A 1 209 ? 3.68255 -13.02710 4.08708 1.000 51.45615 208 THR A O 1
ATOM 917 N N . MET A 1 210 ? 3.76960 -12.64541 1.86741 1.000 51.07859 209 MET A N 1
ATOM 918 C CA . MET A 1 210 ? 3.30910 -13.99598 1.55285 1.000 52.32765 209 MET A CA 1
ATOM 919 C C . MET A 1 210 ? 4.29991 -15.05025 2.03021 1.000 53.87351 209 MET A C 1
ATOM 920 O O . MET A 1 210 ? 3.89996 -16.11325 2.51737 1.000 57.70881 209 MET A O 1
ATOM 925 N N . LYS A 1 211 ? 5.59620 -14.77634 1.88906 1.000 58.95668 210 LYS A N 1
ATOM 926 C CA . LYS A 1 211 ? 6.61747 -15.71759 2.34263 1.000 54.65302 210 LYS A CA 1
ATOM 927 C C . LYS A 1 211 ? 6.48658 -15.98816 3.83947 1.000 52.65985 210 LYS A C 1
ATOM 928 O O . LYS A 1 211 ? 6.38379 -17.14870 4.27851 1.000 52.56827 210 LYS A O 1
ATOM 934 N N . GLU A 1 212 ? 6.46766 -14.91841 4.63947 1.000 49.34111 211 GLU A N 1
ATOM 935 C CA . GLU A 1 212 ? 6.34414 -15.09055 6.08247 1.000 52.07562 211 GLU A CA 1
ATOM 936 C C . GLU A 1 212 ? 5.02281 -15.75045 6.45419 1.000 56.64523 211 GLU A C 1
ATOM 937 O O . GLU A 1 212 ? 4.97308 -16.56495 7.38283 1.000 56.65678 211 GLU A O 1
ATOM 943 N N . LEU A 1 213 ? 3.93683 -15.41241 5.75110 1.000 50.76528 212 LEU A N 1
ATOM 944 C CA . LEU A 1 213 ? 2.65478 -16.02324 6.08668 1.000 52.82973 212 LEU A CA 1
ATOM 945 C C . LEU A 1 213 ? 2.65854 -17.51548 5.79408 1.000 56.06253 212 LEU A C 1
ATOM 946 O O . LEU A 1 213 ? 2.12052 -18.30123 6.57879 1.000 59.56311 212 LEU A O 1
ATOM 951 N N . TYR A 1 214 ? 3.24829 -17.92566 4.66954 1.000 54.74667 213 TYR A N 1
ATOM 952 C CA . TYR A 1 214 ? 3.34500 -19.35021 4.37334 1.000 56.82154 213 TYR A CA 1
ATOM 953 C C . TYR A 1 214 ? 4.11674 -20.07234 5.46890 1.000 63.36008 213 TYR A C 1
ATOM 954 O O . TYR A 1 214 ? 3.68965 -21.13507 5.95359 1.000 68.68503 213 TYR A O 1
ATOM 963 N N . ASN A 1 215 ? 5.24232 -19.48858 5.89566 1.000 64.34480 214 ASN A N 1
ATOM 964 C CA . ASN A 1 215 ? 6.00951 -20.08830 6.98574 1.000 63.53691 214 ASN A CA 1
ATOM 965 C C . ASN A 1 215 ? 5.16836 -20.20834 8.25564 1.000 66.26539 214 ASN A C 1
ATOM 966 O O . ASN A 1 215 ? 5.12697 -21.26959 8.89445 1.000 66.46606 214 ASN A O 1
ATOM 971 N N . ARG A 1 216 ? 4.48425 -19.12491 8.63229 1.000 63.87663 215 ARG A N 1
ATOM 972 C CA . ARG A 1 216 ? 3.67824 -19.13213 9.85003 1.000 63.63907 215 ARG A CA 1
ATOM 973 C C . ARG A 1 216 ? 2.58766 -20.20039 9.78462 1.000 67.34391 215 ARG A C 1
ATOM 974 O O . ARG A 1 216 ? 2.38637 -20.95268 10.74124 1.000 68.64897 215 ARG A O 1
ATOM 982 N N . ILE A 1 217 ? 1.88329 -20.28183 8.64918 1.000 66.53202 216 ILE A N 1
ATOM 983 C CA . ILE A 1 217 ? 0.86848 -21.31895 8.43557 1.000 68.21962 216 ILE A CA 1
ATOM 984 C C . ILE A 1 217 ? 1.46339 -22.69010 8.71292 1.000 69.44866 216 ILE A C 1
ATOM 985 O O . ILE A 1 217 ? 0.90983 -23.49306 9.46563 1.000 69.94187 216 ILE A O 1
ATOM 990 N N . GLU A 1 218 ? 2.62014 -22.96468 8.09959 1.000 69.42216 217 GLU A N 1
ATOM 991 C CA . GLU A 1 218 ? 3.37031 -24.21653 8.30727 1.000 71.84265 217 GLU A CA 1
ATOM 992 C C . GLU A 1 218 ? 3.79783 -24.46771 9.74300 1.000 72.41564 217 GLU A C 1
ATOM 993 O O . GLU A 1 218 ? 3.95294 -25.62894 10.13527 1.000 76.14292 217 GLU A O 1
ATOM 999 N N . GLU A 1 219 ? 4.02773 -23.43962 10.55315 1.000 68.64866 218 GLU A N 1
ATOM 1000 C CA . GLU A 1 219 ? 4.48889 -23.79451 11.89408 1.000 64.34523 218 GLU A CA 1
ATOM 1001 C C . GLU A 1 219 ? 3.31097 -24.16960 12.77924 1.000 74.36428 218 GLU A C 1
ATOM 1002 O O . GLU A 1 219 ? 3.40604 -25.09401 13.59362 1.000 75.77487 218 GLU A O 1
ATOM 1008 N N . LEU A 1 220 ? 2.18368 -23.47814 12.61799 1.000 71.83032 219 LEU A N 1
ATOM 1009 C CA . LEU A 1 220 ? 0.99773 -23.71949 13.42876 1.000 69.94912 219 LEU A CA 1
ATOM 1010 C C . LEU A 1 220 ? 0.02638 -24.71078 12.79304 1.000 71.88725 219 LEU A C 1
ATOM 1011 O O . LEU A 1 220 ? -1.17894 -24.66203 13.07765 1.000 69.93157 219 LEU A O 1
ATOM 1016 N N . LYS A 1 221 ? 0.51639 -25.61907 11.94815 1.000 71.84420 220 LYS A N 1
ATOM 1017 C CA . LYS A 1 221 ? -0.37079 -26.56484 11.28136 1.000 73.87035 220 LYS A CA 1
ATOM 1018 C C . LYS A 1 221 ? -0.94532 -27.60368 12.23650 1.000 76.39603 220 LYS A C 1
ATOM 1019 O O . LYS A 1 221 ? -2.00479 -28.17104 11.94883 1.000 73.38334 220 LYS A O 1
ATOM 1025 N N . ASP A 1 222 ? -0.27788 -27.86205 13.36380 1.000 79.04640 221 ASP A N 1
ATOM 1026 C CA . ASP A 1 222 ? -0.76044 -28.87988 14.29116 1.000 77.60878 221 ASP A CA 1
ATOM 1027 C C . ASP A 1 222 ? -2.04479 -28.45084 14.98889 1.000 74.22597 221 ASP A C 1
ATOM 1028 O O . ASP A 1 222 ? -2.84419 -29.30416 15.39105 1.000 75.23252 221 ASP A O 1
ATOM 1033 N N . THR A 1 223 ? -2.26389 -27.14434 15.14016 1.000 73.84525 222 THR A N 1
ATOM 1034 C CA . THR A 1 223 ? -3.35697 -26.63852 15.95510 1.000 75.13518 222 THR A CA 1
ATOM 1035 C C . THR A 1 223 ? -4.35484 -25.77027 15.20337 1.000 72.15752 222 THR A C 1
ATOM 1036 O O . THR A 1 223 ? -5.43007 -25.49029 15.74783 1.000 69.89599 222 THR A O 1
ATOM 1040 N N . LYS A 1 224 ? -4.04432 -25.33688 13.98348 1.000 67.25352 223 LYS A N 1
ATOM 1041 C CA . LYS A 1 224 ? -4.89716 -24.40651 13.25927 1.000 69.71216 223 LYS A CA 1
ATOM 1042 C C . LYS A 1 224 ? -5.17369 -24.91035 11.85219 1.000 70.18293 223 LYS A C 1
ATOM 1043 O O . LYS A 1 224 ? -4.28389 -25.44736 11.18513 1.000 71.03844 223 LYS A O 1
ATOM 1049 N N . ILE A 1 225 ? -6.41965 -24.74160 11.41894 1.000 66.94589 224 ILE A N 1
ATOM 1050 C CA . ILE A 1 225 ? -6.79983 -24.85655 10.01731 1.000 73.11228 224 ILE A CA 1
ATOM 1051 C C . ILE A 1 225 ? -6.76207 -23.44409 9.44498 1.000 64.37165 224 ILE A C 1
ATOM 1052 O O . ILE A 1 225 ? -7.49300 -22.56299 9.91211 1.000 64.55500 224 ILE A O 1
ATOM 1057 N N . ILE A 1 226 ? -5.89960 -23.20590 8.46057 1.000 62.82444 225 ILE A N 1
ATOM 1058 C CA . ILE A 1 226 ? -5.74829 -21.86589 7.90344 1.000 60.30589 225 ILE A CA 1
ATOM 1059 C C . ILE A 1 226 ? -5.90670 -21.91641 6.39312 1.000 52.41525 225 ILE A C 1
ATOM 1060 O O . ILE A 1 226 ? -5.17475 -22.63757 5.70503 1.000 60.38606 225 ILE A O 1
ATOM 1065 N N . ASP A 1 227 ? -6.87095 -21.15783 5.89086 1.000 53.90895 226 ASP A N 1
ATOM 1066 C CA . ASP A 1 227 ? -7.03610 -20.89560 4.47292 1.000 57.19307 226 ASP A CA 1
ATOM 1067 C C . ASP A 1 227 ? -6.46190 -19.52162 4.16301 1.000 50.17577 226 ASP A C 1
ATOM 1068 O O . ASP A 1 227 ? -6.81196 -18.52841 4.81502 1.000 51.86580 226 ASP A O 1
ATOM 1073 N N . ILE A 1 228 ? -5.57287 -19.47513 3.17896 1.000 48.94108 227 ILE A N 1
ATOM 1074 C CA . ILE A 1 228 ? -4.90954 -18.25060 2.75939 1.000 49.87883 227 ILE A CA 1
ATOM 1075 C C . ILE A 1 228 ? -5.20397 -18.04642 1.27978 1.000 49.12246 227 ILE A C 1
ATOM 1076 O O . ILE A 1 228 ? -5.00926 -18.95944 0.46914 1.000 50.35035 227 ILE A O 1
ATOM 1081 N N . SER A 1 229 ? -5.71780 -16.87073 0.93129 1.000 42.57843 228 SER A N 1
ATOM 1082 C CA . SER A 1 229 ? -6.00220 -16.61239 -0.47483 1.000 43.64795 228 SER A CA 1
ATOM 1083 C C . SER A 1 229 ? -5.72749 -15.14925 -0.76970 1.000 44.81518 228 SER A C 1
ATOM 1084 O O . SER A 1 229 ? -5.67732 -14.32109 0.13576 1.000 46.25636 228 SER A O 1
ATOM 1087 N N . LEU A 1 230 ? -5.52675 -14.82899 -2.04393 1.000 46.45951 229 LEU A N 1
ATOM 1088 C CA . LEU A 1 230 ? -5.26797 -13.44210 -2.39305 1.000 46.11249 229 LEU A CA 1
ATOM 1089 C C . LEU A 1 230 ? -6.00779 -13.06856 -3.66693 1.000 46.63112 229 LEU A C 1
ATOM 1090 O O . LEU A 1 230 ? -6.34356 -13.91221 -4.50183 1.000 49.82008 229 LEU A O 1
ATOM 1095 N N . SER A 1 231 ? -6.25825 -11.77127 -3.78591 1.000 42.66345 230 SER A N 1
ATOM 1096 C CA . SER A 1 231 ? -6.84213 -11.17195 -4.97208 1.000 43.77574 230 SER A CA 1
ATOM 1097 C C . SER A 1 231 ? -6.12487 -9.85602 -5.22679 1.000 45.51230 230 SER A C 1
ATOM 1098 O O . SER A 1 231 ? -5.50473 -9.28582 -4.32811 1.000 45.76044 230 SER A O 1
ATOM 1101 N N . TYR A 1 232 ? -6.19461 -9.37805 -6.46473 1.000 47.24908 231 TYR A N 1
ATOM 1102 C CA . TYR A 1 232 ? -5.42688 -8.19373 -6.83610 1.000 45.76043 231 TYR A CA 1
ATOM 1103 C C . TYR A 1 232 ? -6.23504 -7.44713 -7.88559 1.000 46.45388 231 TYR A C 1
ATOM 1104 O O . TYR A 1 232 ? -6.38817 -7.92722 -9.01203 1.000 52.21212 231 TYR A O 1
ATOM 1113 N N . LEU A 1 233 ? -6.77899 -6.29801 -7.50201 1.000 43.25783 232 LEU A N 1
ATOM 1114 C CA . LEU A 1 233 ? -7.69239 -5.54994 -8.34967 1.000 46.69632 232 LEU A CA 1
ATOM 1115 C C . LEU A 1 233 ? -7.11127 -4.18173 -8.67216 1.000 44.25920 232 LEU A C 1
ATOM 1116 O O . LEU A 1 233 ? -6.14344 -3.72564 -8.06160 1.000 42.64970 232 LEU A O 1
ATOM 1121 N N . GLU A 1 234 ? -7.72526 -3.52968 -9.65153 1.000 41.90347 233 GLU A N 1
ATOM 1122 C CA . GLU A 1 234 ? -7.39330 -2.16765 -10.02716 1.000 40.15900 233 GLU A CA 1
ATOM 1123 C C . GLU A 1 234 ? -8.62092 -1.28776 -9.87543 1.000 45.94771 233 GLU A C 1
ATOM 1124 O O . GLU A 1 234 ? -9.72937 -1.67602 -10.26084 1.000 46.96071 233 GLU A O 1
ATOM 1130 N N . ILE A 1 235 ? -8.41079 -0.11135 -9.30180 1.000 40.08697 234 ILE A N 1
ATOM 1131 C CA . ILE A 1 235 ? -9.37374 0.97843 -9.35566 1.000 45.65879 234 ILE A CA 1
ATOM 1132 C C . ILE A 1 235 ? -8.76588 2.05537 -10.24191 1.000 49.89508 234 ILE A C 1
ATOM 1133 O O . ILE A 1 235 ? -7.72898 2.64480 -9.90587 1.000 45.37082 234 ILE A O 1
ATOM 1138 N N . TYR A 1 236 ? -9.39167 2.28198 -11.39415 1.000 44.00080 235 TYR A N 1
ATOM 1139 C CA . TYR A 1 236 ? -8.98303 3.32758 -12.32325 1.000 39.56109 235 TYR A CA 1
ATOM 1140 C C . TYR A 1 236 ? -10.23288 4.06732 -12.76722 1.000 46.44083 235 TYR A C 1
ATOM 1141 O O . TYR A 1 236 ? -11.16084 3.44990 -13.30096 1.000 42.36127 235 TYR A O 1
ATOM 1150 N N . ASN A 1 237 ? -10.25664 5.38186 -12.54658 1.000 44.22100 236 ASN A N 1
ATOM 1151 C CA . ASN A 1 237 ? -11.39418 6.21509 -12.93137 1.000 47.08669 236 ASN A CA 1
ATOM 1152 C C . ASN A 1 237 ? -12.68491 5.70039 -12.29572 1.000 47.78615 236 ASN A C 1
ATOM 1153 O O . ASN A 1 237 ? -13.74942 5.69330 -12.91905 1.000 48.56896 236 ASN A O 1
ATOM 1158 N N . GLU A 1 238 ? -12.57717 5.25048 -11.04395 1.000 44.07681 237 GLU A N 1
ATOM 1159 C CA . GLU A 1 238 ? -13.68259 4.68953 -10.26771 1.000 47.87791 237 GLU A CA 1
ATOM 1160 C C . GLU A 1 238 ? -14.27580 3.43607 -10.90455 1.000 49.00596 237 GLU A C 1
ATOM 1161 O O . GLU A 1 238 ? -15.42174 3.07568 -10.61538 1.000 48.51316 237 GLU A O 1
ATOM 1167 N N . THR A 1 239 ? -13.52115 2.75863 -11.76613 1.000 46.93777 238 THR A N 1
ATOM 1168 C CA . THR A 1 239 ? -13.92070 1.47304 -12.31954 1.000 44.78935 238 THR A CA 1
ATOM 1169 C C . THR A 1 239 ? -13.00732 0.39026 -11.76353 1.000 46.25899 238 THR A C 1
ATOM 1170 O O . THR A 1 239 ? -11.79954 0.60669 -11.60078 1.000 50.12117 238 THR A O 1
ATOM 1174 N N . ILE A 1 240 ? -13.58994 -0.76987 -11.46863 1.000 44.05372 239 ILE A N 1
ATOM 1175 C CA . ILE A 1 240 ? -12.87315 -1.88678 -10.86389 1.000 47.65938 239 ILE A CA 1
ATOM 1176 C C . ILE A 1 240 ? -12.59390 -2.92989 -11.93418 1.000 46.45387 239 ILE A C 1
ATOM 1177 O O . ILE A 1 240 ? -13.49358 -3.31216 -12.69418 1.000 46.33988 239 ILE A O 1
ATOM 1182 N N . ARG A 1 241 ? -11.34565 -3.38540 -11.99309 1.000 42.17551 240 ARG A N 1
ATOM 1183 C CA . ARG A 1 241 ? -10.91822 -4.43132 -12.91063 1.000 41.54975 240 ARG A CA 1
ATOM 1184 C C . ARG A 1 241 ? -10.18726 -5.51126 -12.12681 1.000 48.81622 240 ARG A C 1
ATOM 1185 O O . ARG A 1 241 ? -9.47783 -5.21348 -11.16296 1.000 47.42955 240 ARG A O 1
ATOM 1193 N N . ASP A 1 242 ? -10.36547 -6.76539 -12.53400 1.000 46.21351 241 ASP A N 1
ATOM 1194 C CA . ASP A 1 242 ? -9.67906 -7.88806 -11.89654 1.000 45.47848 241 ASP A CA 1
ATOM 1195 C C . ASP A 1 242 ? -8.33700 -8.07787 -12.59423 1.000 46.10046 241 ASP A C 1
ATOM 1196 O O . ASP A 1 242 ? -8.26451 -8.65183 -13.68295 1.000 49.92814 241 ASP A O 1
ATOM 1201 N N . LEU A 1 243 ? -7.26300 -7.60865 -11.95524 1.000 48.97367 242 LEU A N 1
ATOM 1202 C CA . LEU A 1 243 ? -5.93307 -7.70663 -12.54751 1.000 51.19845 242 LEU A CA 1
ATOM 1203 C C . LEU A 1 243 ? -5.45718 -9.14399 -12.70190 1.000 51.97891 242 LEU A C 1
ATOM 1204 O O . LEU A 1 243 ? -4.44175 -9.37355 -13.36899 1.000 55.17664 242 LEU A O 1
ATOM 1209 N N . LEU A 1 244 ? -6.15554 -10.10899 -12.10815 1.000 48.96277 243 LEU A N 1
ATOM 1210 C CA . LEU A 1 244 ? -5.81610 -11.51680 -12.24198 1.000 52.26603 243 LEU A CA 1
ATOM 1211 C C . LEU A 1 244 ? -6.84689 -12.28813 -13.05237 1.000 53.96866 243 LEU A C 1
ATOM 1212 O O . LEU A 1 244 ? -6.64293 -13.47608 -13.32492 1.000 52.15091 243 LEU A O 1
ATOM 1217 N N . ASN A 1 245 ? -7.94831 -11.64053 -13.43772 1.000 53.65829 244 ASN A N 1
ATOM 1218 C CA . ASN A 1 245 ? -8.94292 -12.22968 -14.33659 1.000 57.36746 244 ASN A CA 1
ATOM 1219 C C . ASN A 1 245 ? -9.50934 -11.11594 -15.20355 1.000 55.84431 244 ASN A C 1
ATOM 1220 O O . ASN A 1 245 ? -10.66299 -10.70058 -15.04484 1.000 56.99233 244 ASN A O 1
ATOM 1225 N N . PRO A 1 246 ? -8.71344 -10.60414 -16.15209 1.000 59.87318 245 PRO A N 1
ATOM 1226 C CA . PRO A 1 246 ? -9.08186 -9.35556 -16.83914 1.000 63.74760 245 PRO A CA 1
ATOM 1227 C C . PRO A 1 246 ? -10.31314 -9.44415 -17.72773 1.000 63.25763 245 PRO A C 1
ATOM 1228 O O . PRO A 1 246 ? -10.71495 -8.44042 -18.32694 1.000 66.18055 245 PRO A O 1
ATOM 1232 N N . MET A 1 247 ? -10.93018 -10.62192 -17.81246 1.000 63.57407 246 MET A N 1
ATOM 1233 C CA . MET A 1 247 ? -12.05271 -10.82518 -18.72043 1.000 58.95882 246 MET A CA 1
ATOM 1234 C C . MET A 1 247 ? -13.41166 -10.63001 -18.06170 1.000 65.08803 246 MET A C 1
ATOM 1235 O O . MET A 1 247 ? -14.43008 -10.64804 -18.76255 1.000 67.06238 246 MET A O 1
ATOM 1240 N N . THR A 1 248 ? -13.45691 -10.41341 -16.75134 1.000 63.06335 247 THR A N 1
ATOM 1241 C CA . THR A 1 248 ? -14.72292 -10.15716 -16.08207 1.000 60.73126 247 THR A CA 1
ATOM 1242 C C . THR A 1 248 ? -15.09110 -8.68867 -16.23893 1.000 58.94288 247 THR A C 1
ATOM 1243 O O . THR A 1 248 ? -14.26535 -7.79997 -16.00165 1.000 55.69390 247 THR A O 1
ATOM 1247 N N . GLN A 1 249 ? -16.32751 -8.44176 -16.65951 1.000 58.23193 248 GLN A N 1
ATOM 1248 C CA . GLN A 1 249 ? -16.75924 -7.08822 -16.97016 1.000 58.95213 248 GLN A CA 1
ATOM 1249 C C . GLN A 1 249 ? -16.76634 -6.22343 -15.71730 1.000 54.70209 248 GLN A C 1
ATOM 1250 O O . GLN A 1 249 ? -17.14366 -6.67460 -14.63183 1.000 50.24490 248 GLN A O 1
ATOM 1256 N N . CYS A 1 250 ? -16.34352 -4.96664 -15.88277 1.000 53.40871 249 CYS A N 1
ATOM 1257 C CA . CYS A 1 250 ? -16.22186 -4.05300 -14.75099 1.000 49.91553 249 CYS A CA 1
ATOM 1258 C C . CYS A 1 250 ? -17.53851 -3.91116 -14.00044 1.000 51.85687 249 CYS A C 1
ATOM 1259 O O . CYS A 1 250 ? -17.55163 -3.79257 -12.76952 1.000 52.10321 249 CYS A O 1
ATOM 1262 N N . LYS A 1 251 ? -18.65934 -3.92792 -14.72453 1.000 51.16215 250 LYS A N 1
ATOM 1263 C CA . LYS A 1 251 ? -19.96324 -3.79781 -14.08689 1.000 55.60550 250 LYS A CA 1
ATOM 1264 C C . LYS A 1 251 ? -20.32918 -5.00819 -13.23829 1.000 50.83761 250 LYS A C 1
ATOM 1265 O O . LYS A 1 251 ? -21.25965 -4.91515 -12.43056 1.000 50.96109 250 LYS A O 1
ATOM 1271 N N . ASN A 1 252 ? -19.63635 -6.13243 -13.40418 1.000 51.53088 251 ASN A N 1
ATOM 1272 C CA . ASN A 1 252 ? -19.87380 -7.32254 -12.59903 1.000 53.26313 251 ASN A CA 1
ATOM 1273 C C . ASN A 1 252 ? -19.04271 -7.34601 -11.32345 1.000 52.70466 251 ASN A C 1
ATOM 1274 O O . ASN A 1 252 ? -19.16872 -8.29042 -10.53637 1.000 51.26964 251 ASN A O 1
ATOM 1279 N N . LEU A 1 253 ? -18.20148 -6.33927 -11.10409 1.000 48.38604 252 LEU A N 1
ATOM 1280 C CA . LEU A 1 253 ? -17.32831 -6.25303 -9.93452 1.000 47.20126 252 LEU A CA 1
ATOM 1281 C C . LEU A 1 253 ? -17.86699 -5.13278 -9.04708 1.000 47.58809 252 LEU A C 1
ATOM 1282 O O . LEU A 1 253 ? -17.48261 -3.97030 -9.18545 1.000 44.08765 252 LEU A O 1
ATOM 1287 N N . VAL A 1 254 ? -18.76196 -5.49317 -8.13054 1.000 47.33666 253 VAL A N 1
ATOM 1288 C CA . VAL A 1 254 ? -19.47875 -4.53485 -7.29806 1.000 46.03941 253 VAL A CA 1
ATOM 1289 C C . VAL A 1 254 ? -19.03376 -4.70379 -5.85378 1.000 42.90709 253 VAL A C 1
ATOM 1290 O O . VAL A 1 254 ? -18.90425 -5.83032 -5.35993 1.000 42.24016 253 VAL A O 1
ATOM 1294 N N . ILE A 1 255 ? -18.80339 -3.58025 -5.17682 1.000 38.46773 254 ILE A N 1
ATOM 1295 C CA . ILE A 1 255 ? -18.44297 -3.61420 -3.76480 1.000 46.57470 254 ILE A CA 1
ATOM 1296 C C . ILE A 1 255 ? -19.69167 -3.92515 -2.95101 1.000 51.83745 254 ILE A C 1
ATOM 1297 O O . ILE A 1 255 ? -20.68346 -3.18797 -3.00102 1.000 53.51462 254 ILE A O 1
ATOM 1302 N N . ARG A 1 256 ? -19.64829 -5.02705 -2.20594 1.000 51.66491 255 ARG A N 1
ATOM 1303 C CA . ARG A 1 256 ? -20.75015 -5.48929 -1.37234 1.000 53.03498 255 ARG A CA 1
ATOM 1304 C C . ARG A 1 256 ? -20.29730 -5.46326 0.07924 1.000 52.80056 255 ARG A C 1
ATOM 1305 O O . ARG A 1 256 ? -19.27982 -6.07303 0.42137 1.000 56.00428 255 ARG A O 1
ATOM 1313 N N . GLU A 1 257 ? -21.04905 -4.78097 0.93619 1.000 51.86174 256 GLU A N 1
ATOM 1314 C CA . GLU A 1 257 ? -20.87678 -4.97565 2.37172 1.000 48.97135 256 GLU A CA 1
ATOM 1315 C C . GLU A 1 257 ? -21.73264 -6.16628 2.78240 1.000 57.55964 256 GLU A C 1
ATOM 1316 O O . GLU A 1 257 ? -22.96364 -6.07460 2.81218 1.000 57.57974 256 GLU A O 1
ATOM 1322 N N . ASP A 1 258 ? -21.08767 -7.28867 3.09012 1.000 59.31534 257 ASP A N 1
ATOM 1323 C CA . ASP A 1 258 ? -21.81935 -8.52458 3.33255 1.000 66.19597 257 ASP A CA 1
ATOM 1324 C C . ASP A 1 258 ? -22.26064 -8.64618 4.78630 1.000 68.77977 257 ASP A C 1
ATOM 1325 O O . ASP A 1 258 ? -22.55876 -7.63900 5.44056 1.000 64.64818 257 ASP A O 1
ATOM 1330 N N . ALA A 1 259 ? -22.34352 -9.88039 5.28121 1.000 79.17214 258 ALA A N 1
ATOM 1331 C CA . ALA A 1 259 ? -22.76481 -10.13377 6.64920 1.000 82.30625 258 ALA A CA 1
ATOM 1332 C C . ALA A 1 259 ? -21.68669 -9.65919 7.60814 1.000 85.35921 258 ALA A C 1
ATOM 1333 O O . ALA A 1 259 ? -20.56272 -9.35489 7.20130 1.000 74.80970 258 ALA A O 1
ATOM 1335 N N . ASN A 1 260 ? -22.01224 -9.62767 8.90047 1.000 83.25979 259 ASN A N 1
ATOM 1336 C CA . ASN A 1 260 ? -20.97361 -9.24974 9.85136 1.000 83.61078 259 ASN A CA 1
ATOM 1337 C C . ASN A 1 260 ? -20.51317 -7.82250 9.56553 1.000 81.65788 259 ASN A C 1
ATOM 1338 O O . ASN A 1 260 ? -21.33369 -6.89740 9.53057 1.000 82.27125 259 ASN A O 1
ATOM 1343 N N . ASN A 1 261 ? -19.21348 -7.62433 9.37017 1.000 72.58655 260 ASN A N 1
ATOM 1344 C CA . ASN A 1 261 ? -18.69388 -6.34724 8.89791 1.000 67.15547 260 ASN A CA 1
ATOM 1345 C C . ASN A 1 261 ? -17.55043 -6.63286 7.92058 1.000 66.05076 260 ASN A C 1
ATOM 1346 O O . ASN A 1 261 ? -16.38793 -6.30027 8.13898 1.000 63.61595 260 ASN A O 1
ATOM 1351 N N . LYS A 1 262 ? -17.88893 -7.28635 6.81170 1.000 63.51606 261 LYS A N 1
ATOM 1352 C CA . LYS A 1 262 ? -16.91360 -7.71325 5.81764 1.000 57.83875 261 LYS A CA 1
ATOM 1353 C C . LYS A 1 262 ? -17.25575 -7.07194 4.48255 1.000 57.47930 261 LYS A C 1
ATOM 1354 O O . LYS A 1 262 ? -18.36912 -7.24410 3.97330 1.000 57.15296 261 LYS A O 1
ATOM 1360 N N . ILE A 1 263 ? -16.30922 -6.33496 3.92856 1.000 50.40226 262 ILE A N 1
ATOM 1361 C CA . ILE A 1 263 ? -16.43527 -5.77972 2.58880 1.000 44.79160 262 ILE A CA 1
ATOM 1362 C C . ILE A 1 263 ? -15.86053 -6.78774 1.60600 1.000 49.95232 262 ILE A C 1
ATOM 1363 O O . ILE A 1 263 ? -14.80921 -7.38940 1.85483 1.000 55.85255 262 ILE A O 1
ATOM 1368 N N . SER A 1 264 ? -16.55641 -6.98630 0.49016 1.000 49.19988 263 SER A N 1
ATOM 1369 C CA . SER A 1 264 ? -16.15721 -7.94745 -0.52332 1.000 47.28644 263 SER A CA 1
ATOM 1370 C C . SER A 1 264 ? -16.45228 -7.34877 -1.89059 1.000 43.45350 263 SER A C 1
ATOM 1371 O O . SER A 1 264 ? -17.08074 -6.29497 -2.00593 1.000 47.60273 263 SER A O 1
ATOM 1374 N N . VAL A 1 265 ? -15.98604 -8.02238 -2.93757 1.000 41.95130 264 VAL A N 1
ATOM 1375 C CA . VAL A 1 265 ? -16.19441 -7.57121 -4.30859 1.000 42.42683 264 VAL A CA 1
ATOM 1376 C C . VAL A 1 265 ? -16.77025 -8.73333 -5.10021 1.000 45.71861 264 VAL A C 1
ATOM 1377 O O . VAL A 1 265 ? -16.14493 -9.79687 -5.18946 1.000 47.20804 264 VAL A O 1
ATOM 1381 N N . SER A 1 266 ? -17.95363 -8.52985 -5.67362 1.000 44.72117 265 SER A N 1
ATOM 1382 C CA . SER A 1 266 ? -18.62086 -9.58911 -6.41587 1.000 47.01640 265 SER A CA 1
ATOM 1383 C C . SER A 1 266 ? -17.75228 -10.06868 -7.57119 1.000 50.27990 265 SER A C 1
ATOM 1384 O O . SER A 1 266 ? -17.14458 -9.26842 -8.28710 1.000 53.69620 265 SER A O 1
ATOM 1387 N N . ASN A 1 267 ? -17.68016 -11.39036 -7.73122 1.000 47.82094 266 ASN A N 1
ATOM 1388 C CA . ASN A 1 267 ? -17.01290 -12.04363 -8.85733 1.000 47.92718 266 ASN A CA 1
ATOM 1389 C C . ASN A 1 267 ? -15.51897 -11.73707 -8.93409 1.000 49.12315 266 ASN A C 1
ATOM 1390 O O . ASN A 1 267 ? -14.89200 -11.96340 -9.97469 1.000 49.21560 266 ASN A O 1
ATOM 1395 N N . LEU A 1 268 ? -14.92046 -11.23074 -7.86015 1.000 50.80779 267 LEU A N 1
ATOM 1396 C CA . LEU A 1 268 ? -13.47748 -11.03410 -7.83760 1.000 47.86584 267 LEU A CA 1
ATOM 1397 C C . LEU A 1 268 ? -12.78970 -12.37296 -7.60657 1.000 46.55752 267 LEU A C 1
ATOM 1398 O O . LEU A 1 268 ? -13.11231 -13.08939 -6.65419 1.000 50.42012 267 LEU A O 1
ATOM 1403 N N . SER A 1 269 ? -11.85027 -12.71445 -8.48376 1.000 49.57939 268 SER A N 1
ATOM 1404 C CA . SER A 1 269 ? -11.18927 -14.00756 -8.39542 1.000 50.26113 268 SER A CA 1
ATOM 1405 C C . SER A 1 269 ? -10.25369 -14.05464 -7.19373 1.000 49.14832 268 SER A C 1
ATOM 1406 O O . SER A 1 269 ? -9.68178 -13.04343 -6.77985 1.000 49.60432 268 SER A O 1
ATOM 1409 N N . ARG A 1 270 ? -10.10531 -15.24820 -6.62939 1.000 49.12863 269 ARG A N 1
ATOM 1410 C CA . ARG A 1 270 ? -9.19836 -15.47476 -5.51584 1.000 51.51687 269 ARG A CA 1
ATOM 1411 C C . ARG A 1 270 ? -8.32488 -16.67871 -5.81409 1.000 52.73331 269 ARG A C 1
ATOM 1412 O O . ARG A 1 270 ? -8.78386 -17.66900 -6.38987 1.000 55.68647 269 ARG A O 1
ATOM 1420 N N . HIS A 1 271 ? -7.05964 -16.57454 -5.43059 1.000 48.08367 270 HIS A N 1
ATOM 1421 C CA . HIS A 1 271 ? -6.02905 -17.49036 -5.88423 1.000 51.80137 270 HIS A CA 1
ATOM 1422 C C . HIS A 1 271 ? -5.25466 -18.01253 -4.68745 1.000 54.03114 270 HIS A C 1
ATOM 1423 O O . HIS A 1 271 ? -4.90223 -17.24722 -3.78439 1.000 52.02805 270 HIS A O 1
ATOM 1430 N N . ARG A 1 272 ? -5.00616 -19.32097 -4.67840 1.000 54.22971 271 ARG A N 1
ATOM 1431 C CA . ARG A 1 272 ? -4.18763 -19.93179 -3.64035 1.000 61.10662 271 ARG A CA 1
ATOM 1432 C C . ARG A 1 272 ? -2.85108 -20.36785 -4.22575 1.000 62.07713 271 ARG A C 1
ATOM 1433 O O . ARG A 1 272 ? -2.67176 -21.56040 -4.50582 1.000 56.54903 271 ARG A O 1
ATOM 1441 N N . PRO A 1 273 ? -1.90045 -19.45727 -4.43482 1.000 60.05716 272 PRO A N 1
ATOM 1442 C CA . PRO A 1 273 ? -0.58949 -19.87485 -4.94148 1.000 68.39972 272 PRO A CA 1
ATOM 1443 C C . PRO A 1 273 ? 0.02386 -20.94555 -4.05493 1.000 71.97673 272 PRO A C 1
ATOM 1444 O O . PRO A 1 273 ? 0.11591 -20.79602 -2.83509 1.000 72.44003 272 PRO A O 1
ATOM 1448 N N . ASN A 1 274 ? 0.42070 -22.04966 -4.68033 1.000 75.53438 273 ASN A N 1
ATOM 1449 C CA . ASN A 1 274 ? 1.07779 -23.12219 -3.95209 1.000 75.85413 273 ASN A CA 1
ATOM 1450 C C . ASN A 1 274 ? 2.48941 -22.74746 -3.52563 1.000 79.27202 273 ASN A C 1
ATOM 1451 O O . ASN A 1 274 ? 3.05327 -23.41029 -2.64808 1.000 79.04627 273 ASN A O 1
ATOM 1456 N N . SER A 1 275 ? 3.06726 -21.69508 -4.10408 1.000 76.55185 274 SER A N 1
ATOM 1457 C CA . SER A 1 275 ? 4.42711 -21.31412 -3.76354 1.000 75.27338 274 SER A CA 1
ATOM 1458 C C . SER A 1 275 ? 4.62024 -19.80942 -3.87370 1.000 73.30834 274 SER A C 1
ATOM 1459 O O . SER A 1 275 ? 3.78482 -19.07053 -4.40247 1.000 73.54097 274 SER A O 1
ATOM 1462 N N . VAL A 1 276 ? 5.77638 -19.38920 -3.36470 1.000 72.29417 275 VAL A N 1
ATOM 1463 C CA . VAL A 1 276 ? 6.22742 -18.00494 -3.42054 1.000 71.18038 275 VAL A CA 1
ATOM 1464 C C . VAL A 1 276 ? 6.59703 -17.58782 -4.84326 1.000 69.29965 275 VAL A C 1
ATOM 1465 O O . VAL A 1 276 ? 6.27512 -16.47071 -5.28018 1.000 67.26229 275 VAL A O 1
ATOM 1469 N N . GLU A 1 277 ? 7.28723 -18.46318 -5.58353 1.000 71.35416 276 GLU A N 1
ATOM 1470 C CA . GLU A 1 277 ? 7.60551 -18.16468 -6.97835 1.000 71.73369 276 GLU A CA 1
ATOM 1471 C C . GLU A 1 277 ? 6.35262 -17.76427 -7.74691 1.000 69.85428 276 GLU A C 1
ATOM 1472 O O . GLU A 1 277 ? 6.35336 -16.78377 -8.50500 1.000 68.46222 276 GLU A O 1
ATOM 1478 N N . GLU A 1 278 ? 5.25797 -18.49445 -7.53054 1.000 71.05102 277 GLU A N 1
ATOM 1479 C CA . GLU A 1 278 ? 4.01215 -18.17843 -8.21538 1.000 72.40366 277 GLU A CA 1
ATOM 1480 C C . GLU A 1 278 ? 3.34865 -16.92766 -7.65176 1.000 65.86342 277 GLU A C 1
ATOM 1481 O O . GLU A 1 278 ? 2.67404 -16.20834 -8.39468 1.000 62.39953 277 GLU A O 1
ATOM 1487 N N . VAL A 1 279 ? 3.52509 -16.64253 -6.35842 1.000 62.42809 278 VAL A N 1
ATOM 1488 C CA . VAL A 1 279 ? 3.09810 -15.34618 -5.83116 1.000 63.51836 278 VAL A CA 1
ATOM 1489 C C . VAL A 1 279 ? 3.70061 -14.22382 -6.66439 1.000 63.34651 278 VAL A C 1
ATOM 1490 O O . VAL A 1 279 ? 3.00457 -13.29194 -7.09445 1.000 59.12444 278 VAL A O 1
ATOM 1494 N N . MET A 1 280 ? 5.00764 -14.31322 -6.92456 1.000 58.72091 279 MET A N 1
ATOM 1495 C CA . MET A 1 280 ? 5.66511 -13.26014 -7.69275 1.000 61.16388 279 MET A CA 1
ATOM 1496 C C . MET A 1 280 ? 5.19187 -13.24820 -9.14226 1.000 58.53628 279 MET A C 1
ATOM 1497 O O . MET A 1 280 ? 4.98169 -12.17427 -9.72381 1.000 59.61932 279 MET A O 1
ATOM 1502 N N . GLN A 1 281 ? 5.04460 -14.43107 -9.74796 1.000 58.19104 280 GLN A N 1
ATOM 1503 C CA . GLN A 1 281 ? 4.48486 -14.51028 -11.09662 1.000 64.32387 280 GLN A CA 1
ATOM 1504 C C . GLN A 1 281 ? 3.14136 -13.80067 -11.18047 1.000 63.77267 280 GLN A C 1
ATOM 1505 O O . GLN A 1 281 ? 2.85226 -13.08473 -12.15005 1.000 64.76184 280 GLN A O 1
ATOM 1511 N N . LEU A 1 282 ? 2.31110 -13.99533 -10.16215 1.000 59.50606 281 LEU A N 1
ATOM 1512 C CA . LEU A 1 282 ? 0.95741 -13.46962 -10.16631 1.000 59.58345 281 LEU A CA 1
ATOM 1513 C C . LEU A 1 282 ? 0.98057 -11.95495 -9.99985 1.000 59.30659 281 LEU A C 1
ATOM 1514 O O . LEU A 1 282 ? 0.24128 -11.23355 -10.68289 1.000 52.39383 281 LEU A O 1
ATOM 1519 N N . ILE A 1 283 ? 1.87536 -11.46201 -9.13607 1.000 59.54003 282 ILE A N 1
ATOM 1520 C CA . ILE A 1 283 ? 2.13287 -10.02503 -9.02806 1.000 57.75806 282 ILE A CA 1
ATOM 1521 C C . ILE A 1 283 ? 2.48396 -9.43712 -10.39000 1.000 57.95537 282 ILE A C 1
ATOM 1522 O O . ILE A 1 283 ? 1.93171 -8.41182 -10.81104 1.000 58.36440 282 ILE A O 1
ATOM 1527 N N . LEU A 1 284 ? 3.43134 -10.06850 -11.08646 1.000 60.12297 283 LEU A N 1
ATOM 1528 C CA . LEU A 1 284 ? 3.96571 -9.48913 -12.31624 1.000 60.51410 283 LEU A CA 1
ATOM 1529 C C . LEU A 1 284 ? 2.91784 -9.47499 -13.42419 1.000 60.52432 283 LEU A C 1
ATOM 1530 O O . LEU A 1 284 ? 2.73097 -8.45804 -14.10631 1.000 61.36833 283 LEU A O 1
ATOM 1535 N N . GLU A 1 285 ? 2.23036 -10.60265 -13.62094 1.000 59.92349 284 GLU A N 1
ATOM 1536 C CA . GLU A 1 285 ? 1.13620 -10.66183 -14.58797 1.000 63.73779 284 GLU A CA 1
ATOM 1537 C C . GLU A 1 285 ? 0.07368 -9.60795 -14.27788 1.000 59.23057 284 GLU A C 1
ATOM 1538 O O . GLU A 1 285 ? -0.34460 -8.84122 -15.16226 1.000 59.59129 284 GLU A O 1
ATOM 1544 N N . GLY A 1 286 ? -0.35764 -9.53703 -13.01245 1.000 54.98926 285 GLY A N 1
ATOM 1545 C CA . GLY A 1 286 ? -1.37066 -8.56477 -12.64067 1.000 57.04976 285 GLY A CA 1
ATOM 1546 C C . GLY A 1 286 ? -0.95096 -7.13667 -12.92615 1.000 55.88610 285 GLY A C 1
ATOM 1547 O O . GLY A 1 286 ? -1.75814 -6.32509 -13.38566 1.000 55.84393 285 GLY A O 1
ATOM 1548 N N . ASN A 1 287 ? 0.31674 -6.80783 -12.65902 1.000 55.32919 286 ASN A N 1
ATOM 1549 C CA . ASN A 1 287 ? 0.80683 -5.47256 -12.99072 1.000 53.64482 286 ASN A CA 1
ATOM 1550 C C . ASN A 1 287 ? 0.80474 -5.24406 -14.49578 1.000 54.75953 286 ASN A C 1
ATOM 1551 O O . ASN A 1 287 ? 0.49463 -4.14085 -14.96160 1.000 50.08314 286 ASN A O 1
ATOM 1556 N N . LYS A 1 288 ? 1.14948 -6.27488 -15.27155 1.000 55.10728 287 LYS A N 1
ATOM 1557 C CA . LYS A 1 288 ? 1.06015 -6.16729 -16.72253 1.000 55.59195 287 LYS A CA 1
ATOM 1558 C C . LYS A 1 288 ? -0.36403 -5.90009 -17.18615 1.000 55.66717 287 LYS A C 1
ATOM 1559 O O . LYS A 1 288 ? -0.55846 -5.36082 -18.28153 1.000 54.20202 287 LYS A O 1
ATOM 1565 N N . ASN A 1 289 ? -1.36086 -6.26876 -16.38588 1.000 54.03599 288 ASN A N 1
ATOM 1566 C CA . ASN A 1 289 ? -2.75128 -6.02525 -16.75722 1.000 51.21190 288 ASN A CA 1
ATOM 1567 C C . ASN A 1 289 ? -3.26474 -4.63742 -16.37374 1.000 51.03399 288 ASN A C 1
ATOM 1568 O O . ASN A 1 289 ? -4.40120 -4.30342 -16.72464 1.000 50.77297 288 ASN A O 1
ATOM 1573 N N . ARG A 1 290 ? -2.47445 -3.82159 -15.67760 1.000 46.84354 289 ARG A N 1
ATOM 1574 C CA . ARG A 1 290 ? -2.95426 -2.51140 -15.25295 1.000 47.07906 289 ARG A CA 1
ATOM 1575 C C . ARG A 1 290 ? -3.15194 -1.58138 -16.44553 1.000 53.61572 289 ARG A C 1
ATOM 1576 O O . ARG A 1 290 ? -2.52771 -1.74051 -17.49747 1.000 56.55880 289 ARG A O 1
ATOM 1584 N N . THR A 1 291 ? -4.03028 -0.59482 -16.26582 1.000 51.83195 290 THR A N 1
ATOM 1585 C CA . THR A 1 291 ? -4.36469 0.31732 -17.35227 1.000 55.47196 290 THR A CA 1
ATOM 1586 C C . THR A 1 291 ? -3.12587 1.05559 -17.84363 1.000 56.43839 290 THR A C 1
ATOM 1587 O O . THR A 1 291 ? -2.35425 1.60934 -17.05338 1.000 54.08658 290 THR A O 1
ATOM 1591 N N . CYS A 1 292 ? -2.94254 1.04331 -19.16043 1.000 62.22024 291 CYS A N 1
ATOM 1592 C CA . CYS A 1 292 ? -1.82871 1.70644 -19.81233 1.000 63.61903 291 CYS A CA 1
ATOM 1593 C C . CYS A 1 292 ? -1.91463 3.21741 -19.61440 1.000 66.92754 291 CYS A C 1
ATOM 1594 O O . CYS A 1 292 ? -2.98781 3.78284 -19.38616 1.000 68.99792 291 CYS A O 1
ATOM 1597 N N . SER A 1 293 ? -0.76055 3.87286 -19.67457 1.000 70.76432 292 SER A N 1
ATOM 1598 C CA . SER A 1 293 ? -0.78315 5.31840 -19.74864 1.000 74.14119 292 SER A CA 1
ATOM 1599 C C . SER A 1 293 ? -1.37727 5.72438 -21.09231 1.000 77.85558 292 SER A C 1
ATOM 1600 O O . SER A 1 293 ? -1.20231 5.02233 -22.09141 1.000 74.62226 292 SER A O 1
ATOM 1603 N N . PRO A 1 294 ? -2.13121 6.82124 -21.13589 1.000 83.44934 293 PRO A N 1
ATOM 1604 C CA . PRO A 1 294 ? -2.51994 7.35680 -22.44643 1.000 86.75331 293 PRO A CA 1
ATOM 1605 C C . PRO A 1 294 ? -1.30560 7.68125 -23.29006 1.000 89.37751 293 PRO A C 1
ATOM 1606 O O . PRO A 1 294 ? -1.29667 7.42367 -24.49994 1.000 91.06207 293 PRO A O 1
ATOM 1610 N N . THR A 1 295 ? -0.26271 8.22460 -22.66232 1.000 92.34189 294 THR A N 1
ATOM 1611 C CA . THR A 1 295 ? 1.04540 8.35881 -23.28821 1.000 93.89738 294 THR A CA 1
ATOM 1612 C C . THR A 1 295 ? 1.79384 7.02793 -23.25317 1.000 98.99000 294 THR A C 1
ATOM 1613 O O . THR A 1 295 ? 1.22026 6.01173 -22.84699 1.000 99.59311 294 THR A O 1
ATOM 1617 N N . GLU A 1 296 ? 3.09426 7.05798 -23.57794 1.000 105.04598 295 GLU A N 1
ATOM 1618 C CA . GLU A 1 296 ? 3.76784 6.05131 -24.40733 1.000 110.29705 295 GLU A CA 1
ATOM 1619 C C . GLU A 1 296 ? 3.13424 4.65489 -24.35791 1.000 110.73647 295 GLU A C 1
ATOM 1620 O O . GLU A 1 296 ? 1.98357 4.48670 -24.77458 1.000 106.56537 295 GLU A O 1
ATOM 1626 N N . ALA A 1 297 ? 3.87445 3.64077 -23.92461 1.000 112.13031 296 ALA A N 1
ATOM 1627 C CA . ALA A 1 297 ? 3.40366 2.26298 -23.90772 1.000 110.77878 296 ALA A CA 1
ATOM 1628 C C . ALA A 1 297 ? 4.32268 1.47472 -22.98995 1.000 108.80135 296 ALA A C 1
ATOM 1629 O O . ALA A 1 297 ? 5.45811 1.88351 -22.73023 1.000 108.04417 296 ALA A O 1
ATOM 1631 N N . ASN A 1 298 ? 3.82691 0.33083 -22.51877 1.000 107.93827 297 ASN A N 1
ATOM 1632 C CA . ASN A 1 298 ? 4.43303 -0.36862 -21.38815 1.000 106.34787 297 ASN A CA 1
ATOM 1633 C C . ASN A 1 298 ? 4.64404 0.63866 -20.25737 1.000 100.48596 297 ASN A C 1
ATOM 1634 O O . ASN A 1 298 ? 5.71881 0.76401 -19.66650 1.000 99.48186 297 ASN A O 1
ATOM 1639 N N . ALA A 1 299 ? 3.59368 1.41282 -20.00284 1.000 97.41238 298 ALA A N 1
ATOM 1640 C CA . ALA A 1 299 ? 3.61373 2.46546 -18.99249 1.000 88.45904 298 ALA A CA 1
ATOM 1641 C C . ALA A 1 299 ? 2.27331 2.40112 -18.27269 1.000 73.20574 298 ALA A C 1
ATOM 1642 O O . ALA A 1 299 ? 1.25882 2.86616 -18.79987 1.000 73.07299 298 ALA A O 1
ATOM 1644 N N . THR A 1 300 ? 2.26634 1.79195 -17.09153 1.000 69.59252 299 THR A N 1
ATOM 1645 C CA . THR A 1 300 ? 1.08679 1.83815 -16.24332 1.000 56.15714 299 THR A CA 1
ATOM 1646 C C . THR A 1 300 ? 0.68290 3.29021 -16.02398 1.000 56.49068 299 THR A C 1
ATOM 1647 O O . THR A 1 300 ? 1.51834 4.12756 -15.67489 1.000 58.66836 299 THR A O 1
ATOM 1651 N N . SER A 1 301 ? -0.58988 3.59474 -16.27275 1.000 53.08256 300 SER A N 1
ATOM 1652 C CA . SER A 1 301 ? -1.09858 4.93611 -16.02800 1.000 52.06562 300 SER A CA 1
ATOM 1653 C C . SER A 1 301 ? -0.80777 5.35601 -14.59440 1.000 49.78375 300 SER A C 1
ATOM 1654 O O . SER A 1 301 ? -0.89836 4.54715 -13.66731 1.000 53.30054 300 SER A O 1
ATOM 1657 N N . SER A 1 302 ? -0.43263 6.62752 -14.41388 1.000 46.74367 301 SER A N 1
ATOM 1658 C CA . SER A 1 302 ? -0.16686 7.12934 -13.06853 1.000 48.77454 301 SER A CA 1
ATOM 1659 C C . SER A 1 302 ? -1.43695 7.19023 -12.25288 1.000 51.50350 301 SER A C 1
ATOM 1660 O O . SER A 1 302 ? -1.40787 7.48797 -11.04281 1.000 53.95600 301 SER A O 1
ATOM 1663 N N . ARG A 1 303 ? -2.56516 6.87918 -12.89452 1.000 51.57726 302 ARG A N 1
ATOM 1664 C CA . ARG A 1 303 ? -3.86001 6.99625 -12.23736 1.000 50.64231 302 ARG A CA 1
ATOM 1665 C C . ARG A 1 303 ? -4.43113 5.64753 -11.83150 1.000 48.63703 302 ARG A C 1
ATOM 1666 O O . ARG A 1 303 ? -5.57427 5.58182 -11.36125 1.000 54.14193 302 ARG A O 1
ATOM 1674 N N . SER A 1 304 ? -3.61859 4.60369 -11.90052 1.000 54.71934 303 SER A N 1
ATOM 1675 C CA . SER A 1 304 ? -4.02773 3.25585 -11.54978 1.000 46.66703 303 SER A CA 1
ATOM 1676 C C . SER A 1 304 ? -3.79148 2.95937 -10.06791 1.000 47.98715 303 SER A C 1
ATOM 1677 O O . SER A 1 304 ? -2.66147 3.06102 -9.58346 1.000 49.48256 303 SER A O 1
ATOM 1680 N N . HIS A 1 305 ? -4.85876 2.61715 -9.34511 1.000 45.34614 304 HIS A N 1
ATOM 1681 C CA . HIS A 1 305 ? -4.75438 2.04071 -8.00890 1.000 39.42755 304 HIS A CA 1
ATOM 1682 C C . HIS A 1 305 ? -4.68966 0.52698 -8.13754 1.000 44.35977 304 HIS A C 1
ATOM 1683 O O . HIS A 1 305 ? -5.54244 -0.07018 -8.80093 1.000 46.06414 304 HIS A O 1
ATOM 1690 N N . ALA A 1 306 ? -3.70147 -0.09056 -7.49220 1.000 42.32467 305 ALA A N 1
ATOM 1691 C CA . ALA A 1 306 ? -3.57824 -1.54081 -7.44908 1.000 42.53516 305 ALA A CA 1
ATOM 1692 C C . ALA A 1 306 ? -3.72168 -1.99777 -6.00581 1.000 45.14089 305 ALA A C 1
ATOM 1693 O O . ALA A 1 306 ? -2.91019 -1.63407 -5.15003 1.000 42.96806 305 ALA A O 1
ATOM 1695 N N . VAL A 1 307 ? -4.73998 -2.80407 -5.73905 1.000 46.79969 306 VAL A N 1
ATOM 1696 C CA . VAL A 1 307 ? -5.07207 -3.23540 -4.38955 1.000 44.20811 306 VAL A CA 1
ATOM 1697 C C . VAL A 1 307 ? -4.86407 -4.74015 -4.32262 1.000 43.69878 306 VAL A C 1
ATOM 1698 O O . VAL A 1 307 ? -5.62238 -5.50198 -4.93779 1.000 42.90452 306 VAL A O 1
ATOM 1702 N N . LEU A 1 308 ? -3.82184 -5.17240 -3.61119 1.000 42.92049 307 LEU A N 1
ATOM 1703 C CA . LEU A 1 308 ? -3.66916 -6.56962 -3.24732 1.000 44.05303 307 LEU A CA 1
ATOM 1704 C C . LEU A 1 308 ? -4.38017 -6.81375 -1.92872 1.000 38.61685 307 LEU A C 1
ATOM 1705 O O . LEU A 1 308 ? -4.27066 -6.01494 -0.99745 1.000 38.00575 307 LEU A O 1
ATOM 1710 N N . GLN A 1 309 ? -5.09447 -7.92576 -1.84202 1.000 39.46770 308 GLN A N 1
ATOM 1711 C CA . GLN A 1 309 ? -5.77551 -8.28760 -0.61248 1.000 39.97735 308 GLN A CA 1
ATOM 1712 C C . GLN A 1 309 ? -5.50873 -9.74869 -0.30577 1.000 41.60244 308 GLN A C 1
ATOM 1713 O O . GLN A 1 309 ? -5.64875 -10.61244 -1.17873 1.000 40.85654 308 GLN A O 1
ATOM 1719 N N . ILE A 1 310 ? -5.10203 -10.00351 0.93324 1.000 44.41247 309 ILE A N 1
ATOM 1720 C CA . ILE A 1 310 ? -4.75788 -11.32638 1.42692 1.000 41.54748 309 ILE A CA 1
ATOM 1721 C C . ILE A 1 310 ? -5.77072 -11.67616 2.50596 1.000 44.52460 309 ILE A C 1
ATOM 1722 O O . ILE A 1 310 ? -5.85037 -10.99468 3.53577 1.000 40.42978 309 ILE A O 1
ATOM 1727 N N . ASN A 1 311 ? -6.55447 -12.71607 2.25872 1.000 42.05115 310 ASN A N 1
ATOM 1728 C CA . ASN A 1 311 ? -7.59304 -13.17092 3.16687 1.000 48.16416 310 ASN A CA 1
ATOM 1729 C C . ASN A 1 311 ? -7.05547 -14.34846 3.96661 1.000 43.82557 310 ASN A C 1
ATOM 1730 O O . ASN A 1 311 ? -6.61965 -15.35623 3.38527 1.000 45.49721 310 ASN A O 1
ATOM 1735 N N . VAL A 1 312 ? -7.08180 -14.20512 5.29143 1.000 47.23446 311 VAL A N 1
ATOM 1736 C CA . VAL A 1 312 ? -6.57226 -15.19162 6.23519 1.000 50.91779 311 VAL A CA 1
ATOM 1737 C C . VAL A 1 312 ? -7.74966 -15.67039 7.06830 1.000 48.31935 311 VAL A C 1
ATOM 1738 O O . VAL A 1 312 ? -8.35296 -14.87827 7.80402 1.000 44.53674 311 VAL A O 1
ATOM 1742 N N . ILE A 1 313 ? -8.07859 -16.95527 6.95953 1.000 48.08348 312 ILE A N 1
ATOM 1743 C CA . ILE A 1 313 ? -9.16713 -17.55137 7.72433 1.000 50.47782 312 ILE A CA 1
ATOM 1744 C C . ILE A 1 313 ? -8.57083 -18.68886 8.53837 1.000 54.04628 312 ILE A C 1
ATOM 1745 O O . ILE A 1 313 ? -7.80818 -19.49669 8.00088 1.000 51.32446 312 ILE A O 1
ATOM 1750 N N . GLN A 1 314 ? -8.89448 -18.75492 9.82790 1.000 55.47456 313 GLN A N 1
ATOM 1751 C CA . GLN A 1 314 ? -8.34981 -19.86451 10.60387 1.000 61.98530 313 GLN A CA 1
ATOM 1752 C C . GLN A 1 314 ? -9.35087 -20.33405 11.64556 1.000 58.07056 313 GLN A C 1
ATOM 1753 O O . GLN A 1 314 ? -10.25531 -19.60373 12.05516 1.000 58.78721 313 GLN A O 1
ATOM 1759 N N . LYS A 1 315 ? -9.15009 -21.57467 12.07789 1.000 60.93809 314 LYS A N 1
ATOM 1760 C CA . LYS A 1 315 ? -10.12956 -22.28996 12.87717 1.000 68.54936 314 LYS A CA 1
ATOM 1761 C C . LYS A 1 315 ? -9.37089 -23.28831 13.74193 1.000 69.61356 314 LYS A C 1
ATOM 1762 O O . LYS A 1 315 ? -8.32717 -23.80128 13.33525 1.000 66.74109 314 LYS A O 1
ATOM 1768 N N . ASP A 1 316 ? -9.87539 -23.54571 14.94564 1.000 74.18005 315 ASP A N 1
ATOM 1769 C CA . ASP A 1 316 ? -9.17223 -24.45181 15.84824 1.000 74.11303 315 ASP A CA 1
ATOM 1770 C C . ASP A 1 316 ? -9.24601 -25.88891 15.33874 1.000 74.16494 315 ASP A C 1
ATOM 1771 O O . ASP A 1 316 ? -10.32855 -26.40011 15.03544 1.000 72.34284 315 ASP A O 1
ATOM 1776 N N . ARG A 1 317 ? -8.08244 -26.53882 15.24535 1.000 73.46566 316 ARG A N 1
ATOM 1777 C CA . ARG A 1 317 ? -7.98069 -27.89950 14.72939 1.000 74.79496 316 ARG A CA 1
ATOM 1778 C C . ARG A 1 317 ? -8.10837 -28.95472 15.82044 1.000 78.65523 316 ARG A C 1
ATOM 1779 O O . ARG A 1 317 ? -8.45213 -30.10393 15.51865 1.000 76.28335 316 ARG A O 1
ATOM 1787 N N . THR A 1 318 ? -7.86354 -28.58993 17.07740 1.000 78.47941 317 THR A N 1
ATOM 1788 C CA . THR A 1 318 ? -7.86574 -29.53946 18.18058 1.000 77.38003 317 THR A CA 1
ATOM 1789 C C . THR A 1 318 ? -9.14463 -29.49435 19.00537 1.000 78.83533 317 THR A C 1
ATOM 1790 O O . THR A 1 318 ? -9.30141 -30.30558 19.92321 1.000 76.21907 317 THR A O 1
ATOM 1794 N N . GLY A 1 319 ? -10.05459 -28.57000 18.71220 1.000 78.54821 318 GLY A N 1
ATOM 1795 C CA . GLY A 1 319 ? -11.34890 -28.53498 19.36492 1.000 80.81156 318 GLY A CA 1
ATOM 1796 C C . GLY A 1 319 ? -12.30655 -29.52546 18.74132 1.000 81.79942 318 GLY A C 1
ATOM 1797 O O . GLY A 1 319 ? -11.90298 -30.53642 18.15482 1.000 80.55588 318 GLY A O 1
ATOM 1798 N N . ASP A 1 320 ? -13.59490 -29.23817 18.86959 1.000 87.32011 319 ASP A N 1
ATOM 1799 C CA . ASP A 1 320 ? -14.63819 -30.00117 18.20316 1.000 90.53026 319 ASP A CA 1
ATOM 1800 C C . ASP A 1 320 ? -15.21168 -29.19170 17.04552 1.000 90.43309 319 ASP A C 1
ATOM 1801 O O . ASP A 1 320 ? -14.87755 -28.01985 16.84878 1.000 87.89446 319 ASP A O 1
ATOM 1806 N N . ILE A 1 321 ? -16.06845 -29.84440 16.25951 1.000 95.16163 320 ILE A N 1
ATOM 1807 C CA . ILE A 1 321 ? -16.57908 -29.26361 15.02152 1.000 94.27383 320 ILE A CA 1
ATOM 1808 C C . ILE A 1 321 ? -17.39449 -28.02191 15.35257 1.000 91.02340 320 ILE A C 1
ATOM 1809 O O . ILE A 1 321 ? -18.53860 -28.12167 15.80915 1.000 89.24445 320 ILE A O 1
ATOM 1814 N N . THR A 1 322 ? -16.81593 -26.84588 15.12717 1.000 87.54997 321 THR A N 1
ATOM 1815 C CA . THR A 1 322 ? -17.46081 -25.59014 15.47516 1.000 89.50567 321 THR A CA 1
ATOM 1816 C C . THR A 1 322 ? -17.51786 -24.67691 14.26006 1.000 85.79092 321 THR A C 1
ATOM 1817 O O . THR A 1 322 ? -16.92674 -24.95133 13.21259 1.000 84.01511 321 THR A O 1
ATOM 1821 N N . G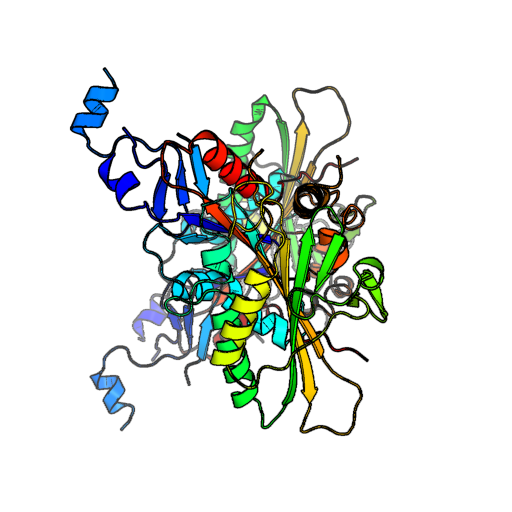LU A 1 323 ? -18.25704 -23.58089 14.41941 1.000 83.45963 322 GLU A N 1
ATOM 1822 C CA . GLU A 1 323 ? -18.32379 -22.51791 13.43029 1.000 85.96735 322 GLU A CA 1
ATOM 1823 C C . GLU A 1 323 ? -17.52673 -21.29290 13.84778 1.000 83.01822 322 GLU A C 1
ATOM 1824 O O . GLU A 1 323 ? -17.54902 -20.28124 13.13772 1.000 79.82335 322 GLU A O 1
ATOM 1830 N N . GLU A 1 324 ? -16.83744 -21.35157 14.98515 1.000 82.95192 323 GLU A N 1
ATOM 1831 C CA . GLU A 1 324 ? -15.93327 -20.27713 15.36258 1.000 81.21531 323 GLU A CA 1
ATOM 1832 C C . GLU A 1 324 ? -14.72714 -20.27229 14.44081 1.000 76.01135 323 GLU A C 1
ATOM 1833 O O . GLU A 1 324 ? -14.05783 -21.29354 14.26199 1.000 75.78904 323 GLU A O 1
ATOM 1839 N N . HIS A 1 325 ? -14.45318 -19.11539 13.85961 1.000 70.58275 324 HIS A N 1
ATOM 1840 C CA . HIS A 1 325 ? -13.29637 -18.93496 13.00629 1.000 67.24432 324 HIS A CA 1
ATOM 1841 C C . HIS A 1 325 ? -12.84950 -17.49570 13.16124 1.000 63.27190 324 HIS A C 1
ATOM 1842 O O . HIS A 1 325 ? -13.51727 -16.68092 13.80390 1.000 62.43697 324 HIS A O 1
ATOM 1849 N N . THR A 1 326 ? -11.71310 -17.18321 12.56701 1.000 55.88940 325 THR A N 1
ATOM 1850 C CA . THR A 1 326 ? -11.30029 -15.80249 12.46912 1.000 50.38013 325 THR A CA 1
ATOM 1851 C C . THR A 1 326 ? -11.04077 -15.54684 10.99367 1.000 46.55628 325 THR A C 1
ATOM 1852 O O . THR A 1 326 ? -10.66421 -16.46292 10.25447 1.000 50.33206 325 THR A O 1
ATOM 1856 N N . PHE A 1 327 ? -11.28760 -14.31799 10.55163 1.000 45.52986 326 PHE A N 1
ATOM 1857 C CA . PHE A 1 327 ? -11.18858 -14.02755 9.12503 1.000 45.67364 326 PHE A CA 1
ATOM 1858 C C . PHE A 1 327 ? -10.81297 -12.56209 8.96699 1.000 50.42938 326 PHE A C 1
ATOM 1859 O O . PHE A 1 327 ? -11.60924 -11.66691 9.26658 1.000 40.26218 326 PHE A O 1
ATOM 1867 N N . ALA A 1 328 ? -9.57991 -12.33503 8.51932 1.000 48.72192 327 ALA A N 1
ATOM 1868 C CA . ALA A 1 328 ? -8.98552 -11.01055 8.46151 1.000 44.70547 327 ALA A CA 1
ATOM 1869 C C . ALA A 1 328 ? -8.45856 -10.73782 7.06199 1.000 43.03279 327 ALA A C 1
ATOM 1870 O O . ALA A 1 328 ? -8.09448 -11.65777 6.32026 1.000 39.70168 327 ALA A O 1
ATOM 1872 N N . THR A 1 329 ? -8.41526 -9.45570 6.71108 1.000 41.76146 328 THR A N 1
ATOM 1873 C CA . THR A 1 329 ? -7.95872 -9.01730 5.40012 1.000 41.58519 328 THR A CA 1
ATOM 1874 C C . THR A 1 329 ? -6.75761 -8.09588 5.56808 1.000 41.49717 328 THR A C 1
ATOM 1875 O O . THR A 1 329 ? -6.82718 -7.08654 6.28495 1.000 40.02909 328 THR A O 1
ATOM 1879 N N . LEU A 1 330 ? -5.65405 -8.46461 4.92686 1.000 41.35713 329 LEU A N 1
ATOM 1880 C CA . LEU A 1 330 ? -4.46439 -7.63109 4.83788 1.000 45.01032 329 LEU A CA 1
ATOM 1881 C C . LEU A 1 330 ? -4.44253 -7.00680 3.44781 1.000 42.51523 329 LEU A C 1
ATOM 1882 O O . LEU A 1 330 ? -4.27665 -7.70821 2.44617 1.000 43.00182 329 LEU A O 1
ATOM 1887 N N . SER A 1 331 ? -4.64032 -5.69680 3.38940 1.000 38.76226 330 SER A N 1
ATOM 1888 C CA . SER A 1 331 ? -4.66001 -4.95634 2.13805 1.000 38.39511 330 SER A CA 1
ATOM 1889 C C . SER A 1 331 ? -3.32774 -4.24368 1.95757 1.000 39.07577 330 SER A C 1
ATOM 1890 O O . SER A 1 331 ? -2.87092 -3.53518 2.85834 1.000 38.04769 330 SER A O 1
ATOM 1893 N N . ILE A 1 332 ? -2.70335 -4.45663 0.80532 1.000 40.12228 331 ILE A N 1
ATOM 1894 C CA . ILE A 1 332 ? -1.44391 -3.82576 0.43470 1.000 39.46677 331 ILE A CA 1
ATOM 1895 C C . ILE A 1 332 ? -1.69911 -3.09660 -0.87670 1.000 40.07367 331 ILE A C 1
ATOM 1896 O O . ILE A 1 332 ? -1.97059 -3.72804 -1.90580 1.000 42.23772 331 ILE A O 1
ATOM 1901 N N . ILE A 1 333 ? -1.63190 -1.77123 -0.84612 1.000 35.53639 332 ILE A N 1
ATOM 1902 C CA . ILE A 1 333 ? -2.09890 -0.94614 -1.94941 1.000 40.53888 332 ILE A CA 1
ATOM 1903 C C . ILE A 1 333 ? -0.93380 -0.16254 -2.53409 1.000 40.58680 332 ILE A C 1
ATOM 1904 O O . ILE A 1 333 ? -0.20430 0.52375 -1.80872 1.000 42.15396 332 ILE A O 1
ATOM 1909 N N . ASP A 1 334 ? -0.74574 -0.30873 -3.84135 1.000 43.47669 333 ASP A N 1
ATOM 1910 C CA . ASP A 1 334 ? 0.10775 0.55556 -4.64669 1.000 45.36487 333 ASP A CA 1
ATOM 1911 C C . ASP A 1 334 ? -0.81443 1.62855 -5.21555 1.000 45.09213 333 ASP A C 1
ATOM 1912 O O . ASP A 1 334 ? -1.55468 1.38801 -6.17389 1.000 50.51499 333 ASP A O 1
ATOM 1917 N N . LEU A 1 335 ? -0.79788 2.80631 -4.60029 1.000 44.48310 334 LEU A N 1
ATOM 1918 C CA . LEU A 1 335 ? -1.76386 3.84268 -4.92516 1.000 44.58354 334 LEU A CA 1
ATOM 1919 C C . LEU A 1 335 ? -1.43905 4.51157 -6.25557 1.000 49.99370 334 LEU A C 1
ATOM 1920 O O . LEU A 1 335 ? -0.33375 4.39759 -6.79312 1.000 45.51295 334 LEU A O 1
ATOM 1925 N N . ALA A 1 336 ? -2.43287 5.22265 -6.78231 1.000 45.39625 335 ALA A N 1
ATOM 1926 C CA . ALA A 1 336 ? -2.21168 6.08296 -7.93108 1.000 44.25765 335 ALA A CA 1
ATOM 1927 C C . ALA A 1 336 ? -1.23177 7.19573 -7.57035 1.000 43.80302 335 ALA A C 1
ATOM 1928 O O . ALA A 1 336 ? -1.02882 7.52741 -6.39916 1.000 42.71826 335 ALA A O 1
ATOM 1930 N N . GLY A 1 337 ? -0.61906 7.77378 -8.60008 1.000 50.82192 336 GLY A N 1
ATOM 1931 C CA . GLY A 1 337 ? 0.37475 8.81023 -8.37716 1.000 49.55722 336 GLY A CA 1
ATOM 1932 C C . GLY A 1 337 ? -0.24491 10.06589 -7.78771 1.000 51.06433 336 GLY A C 1
ATOM 1933 O O . GLY A 1 337 ? -1.32114 10.50623 -8.19388 1.000 50.63404 336 GLY A O 1
ATOM 1934 N N . SER A 1 338 ? 0.46155 10.65649 -6.82278 1.000 54.49463 337 SER A N 1
ATOM 1935 C CA . SER A 1 338 ? -0.06441 11.78044 -6.05787 1.000 52.00688 337 SER A CA 1
ATOM 1936 C C . SER A 1 338 ? 0.12272 13.12900 -6.74181 1.000 57.73001 337 SER A C 1
ATOM 1937 O O . SER A 1 338 ? -0.47581 14.11301 -6.29478 1.000 57.65080 337 SER A O 1
ATOM 1940 N N . GLU A 1 339 ? 0.92620 13.20654 -7.79915 1.000 62.30687 338 GLU A N 1
ATOM 1941 C CA . GLU A 1 339 ? 1.24886 14.49633 -8.39347 1.000 63.74476 338 GLU A CA 1
ATOM 1942 C C . GLU A 1 339 ? 0.03411 15.10769 -9.08669 1.000 64.23402 338 GLU A C 1
ATOM 1943 O O . GLU A 1 339 ? -0.84292 14.40472 -9.59685 1.000 64.45213 338 GLU A O 1
ATOM 1949 N N . ARG A 1 340 ? -0.01363 16.43757 -9.08768 1.000 69.36807 339 ARG A N 1
ATOM 1950 C CA . ARG A 1 340 ? -1.08133 17.17165 -9.75988 1.000 76.67110 339 ARG A CA 1
ATOM 1951 C C . ARG A 1 340 ? -1.03004 16.95442 -11.26846 1.000 78.25507 339 ARG A C 1
ATOM 1952 O O . ARG A 1 340 ? -0.44214 17.75212 -11.99974 1.000 78.33186 339 ARG A O 1
ATOM 1960 N N . GLY A 1 354 ? -12.63231 15.18527 -15.53780 1.000 52.73021 353 GLY A N 1
ATOM 1961 C CA . GLY A 1 354 ? -13.69385 14.51335 -14.81071 1.000 56.11796 353 GLY A CA 1
ATOM 1962 C C . GLY A 1 354 ? -13.35886 14.27700 -13.35082 1.000 55.01887 353 GLY A C 1
ATOM 1963 O O . GLY A 1 354 ? -12.19240 14.13047 -12.98934 1.000 55.34431 353 GLY A O 1
ATOM 1964 N N . ALA A 1 355 ? -14.39129 14.23482 -12.50613 1.000 52.22750 354 ALA A N 1
ATOM 1965 C CA . ALA A 1 355 ? -14.17754 14.05784 -11.07483 1.000 53.22457 354 ALA A CA 1
ATOM 1966 C C . ALA A 1 355 ? -13.70058 12.65605 -10.72117 1.000 54.91431 354 ALA A C 1
ATOM 1967 O O . ALA A 1 355 ? -13.08364 12.47279 -9.66620 1.000 52.72103 354 ALA A O 1
ATOM 1969 N N . ASN A 1 356 ? -13.95680 11.66781 -11.57667 1.000 51.19429 355 ASN A N 1
ATOM 1970 C CA . ASN A 1 356 ? -13.71913 10.28296 -11.19465 1.000 50.76180 355 ASN A CA 1
ATOM 1971 C C . ASN A 1 356 ? -12.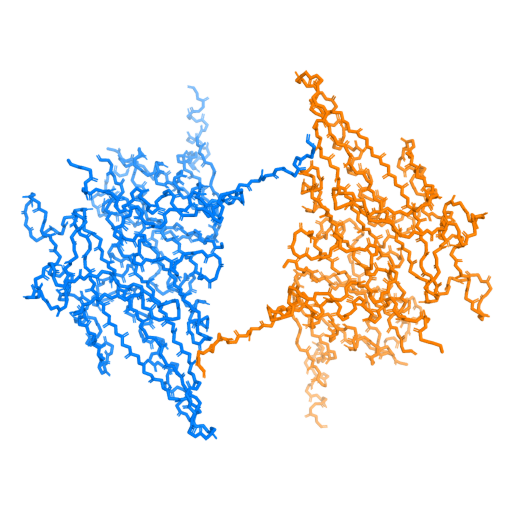27575 9.83337 -11.38810 1.000 52.14665 355 ASN A C 1
ATOM 1972 O O . ASN A 1 356 ? -11.91563 8.76129 -10.89132 1.000 53.06447 355 ASN A O 1
ATOM 1977 N N . ILE A 1 357 ? -11.44908 10.60818 -12.09401 1.000 53.86869 356 ILE A N 1
ATOM 1978 C CA . ILE A 1 357 ? -10.03219 10.28408 -12.26428 1.000 54.47783 356 ILE A CA 1
ATOM 1979 C C . ILE A 1 357 ? -9.33965 10.01853 -10.93247 1.000 54.71935 356 ILE A C 1
ATOM 1980 O O . ILE A 1 357 ? -8.77507 8.93803 -10.72446 1.000 50.44334 356 ILE A O 1
ATOM 1985 N N . ASN A 1 358 ? -9.37114 10.98579 -10.02390 1.000 48.68894 357 ASN A N 1
ATOM 1986 C CA . ASN A 1 358 ? -8.68868 10.84667 -8.74446 1.000 56.14648 357 ASN A CA 1
ATOM 1987 C C . ASN A 1 358 ? -9.65144 11.09483 -7.59336 1.000 51.00352 357 ASN A C 1
ATOM 1988 O O . ASN A 1 358 ? -9.29261 11.66316 -6.55889 1.000 46.31081 357 ASN A O 1
ATOM 1993 N N . LYS A 1 359 ? -10.89754 10.64897 -7.77020 1.000 48.83791 358 LYS A N 1
ATOM 1994 C CA . LYS A 1 359 ? -11.85384 10.61205 -6.66880 1.000 47.42063 358 LYS A CA 1
ATOM 1995 C C . LYS A 1 359 ? -11.33562 9.75131 -5.52440 1.000 44.37796 358 LYS A C 1
ATOM 1996 O O . LYS A 1 359 ? -11.41322 10.13892 -4.35338 1.000 44.94646 358 LYS A O 1
ATOM 2002 N N . SER A 1 360 ? -10.79838 8.57340 -5.85080 1.000 40.94982 359 SER A N 1
ATOM 2003 C CA . SER A 1 360 ? -10.36953 7.63378 -4.81995 1.000 45.29267 359 SER A CA 1
ATOM 2004 C C . SER A 1 360 ? -9.19633 8.17940 -4.01217 1.000 44.50493 359 SER A C 1
ATOM 2005 O O . SER A 1 360 ? -9.17051 8.05067 -2.78265 1.000 46.07754 359 SER A O 1
ATOM 2008 N N . LEU A 1 361 ? -8.22269 8.79834 -4.68134 1.000 45.24474 360 LEU A N 1
ATOM 2009 C CA . LEU A 1 361 ? -7.05883 9.33866 -3.98186 1.000 44.71769 360 LEU A CA 1
ATOM 2010 C C . LEU A 1 361 ? -7.46516 10.47456 -3.04480 1.000 46.62138 360 LEU A C 1
ATOM 2011 O O . LEU A 1 361 ? -7.08657 10.49929 -1.86158 1.000 49.36411 360 LEU A O 1
ATOM 2016 N N . LEU A 1 362 ? -8.26024 11.41780 -3.55954 1.000 47.47355 361 LEU A N 1
ATOM 2017 C CA . LEU A 1 362 ? -8.73952 12.52550 -2.73912 1.000 49.45347 361 LEU A CA 1
ATOM 2018 C C . LEU A 1 362 ? -9.57373 12.02463 -1.56690 1.000 45.72679 361 LEU A C 1
ATOM 2019 O O . LEU A 1 362 ? -9.48582 12.56263 -0.45671 1.000 46.57011 361 LEU A O 1
ATOM 2024 N N . ALA A 1 363 ? -10.38770 10.99091 -1.79274 1.000 43.75440 362 ALA A N 1
ATOM 2025 C CA . ALA A 1 363 ? -11.23987 10.47806 -0.72644 1.000 47.59664 362 ALA A CA 1
ATOM 202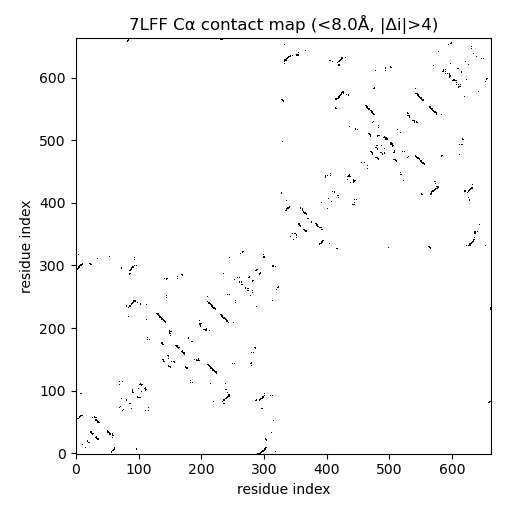6 C C . ALA A 1 363 ? -10.42198 9.77030 0.34414 1.000 51.39364 362 ALA A C 1
ATOM 2027 O O . ALA A 1 363 ? -10.73596 9.86912 1.53585 1.000 47.69595 362 ALA A O 1
ATOM 2029 N N . LEU A 1 364 ? -9.38383 9.03413 -0.05917 1.000 46.03413 363 LEU A N 1
ATOM 2030 C CA . LEU A 1 364 ? -8.45214 8.48446 0.91861 1.000 47.02771 363 LEU A CA 1
ATOM 2031 C C . LEU A 1 364 ? -7.86930 9.59546 1.77982 1.000 44.22487 363 LEU A C 1
ATOM 2032 O O . LEU A 1 364 ? -7.80680 9.48155 3.01167 1.000 47.89956 363 LEU A O 1
ATOM 2037 N N . GLY A 1 365 ? -7.44196 10.68575 1.13827 1.000 42.59951 364 GLY A N 1
ATOM 2038 C CA . GLY A 1 365 ? -6.93672 11.82203 1.89599 1.000 47.75263 364 GLY A CA 1
ATOM 2039 C C . GLY A 1 365 ? -7.94867 12.36803 2.89080 1.000 50.69146 364 GLY A C 1
ATOM 2040 O O . GLY A 1 365 ? -7.62630 12.61201 4.05733 1.000 53.48386 364 GLY A O 1
ATOM 2041 N N . ASN A 1 366 ? -9.18704 12.57202 2.43108 1.000 53.23849 365 ASN A N 1
ATOM 2042 C CA A ASN A 1 366 ? -10.22855 13.10918 3.30901 0.508 50.86053 365 ASN A CA 1
ATOM 2043 C CA B ASN A 1 366 ? -10.21546 13.11681 3.31638 0.492 49.91524 365 ASN A CA 1
ATOM 2044 C C . ASN A 1 366 ? -10.49405 12.17830 4.48357 1.000 50.75565 365 ASN A C 1
ATOM 2045 O O . ASN A 1 366 ? -10.67704 12.63200 5.62470 1.000 48.46302 365 ASN A O 1
ATOM 2054 N N . CYS A 1 367 ? -10.53030 10.87059 4.22911 1.000 47.04653 366 CYS A N 1
ATOM 2055 C CA . CYS A 1 367 ? -10.78943 9.91568 5.29846 1.000 48.48108 366 CYS A CA 1
ATOM 2056 C C . CYS A 1 367 ? -9.65075 9.89964 6.30852 1.000 57.40401 366 CYS A C 1
ATOM 2057 O O . CYS A 1 367 ? -9.88467 9.75497 7.51358 1.000 55.71353 366 CYS A O 1
ATOM 2060 N N . ILE A 1 368 ? -8.40911 10.04953 5.83847 1.000 52.24564 367 ILE A N 1
ATOM 2061 C CA . ILE A 1 368 ? -7.28117 10.13190 6.76437 1.000 49.59886 367 ILE A CA 1
ATOM 2062 C C . ILE A 1 368 ? -7.40380 11.38204 7.62763 1.000 51.41937 367 ILE A C 1
ATOM 2063 O O . ILE A 1 368 ? -7.17945 11.34428 8.84580 1.000 53.73943 367 ILE A O 1
ATOM 2068 N N . ASN A 1 369 ? -7.75938 12.51029 7.00329 1.000 48.44505 368 ASN A N 1
ATOM 2069 C CA . ASN A 1 369 ? -8.07684 13.72239 7.75481 1.000 52.63223 368 ASN A CA 1
ATOM 2070 C C . ASN A 1 369 ? -9.05778 13.41762 8.87882 1.000 56.88018 368 ASN A C 1
ATOM 2071 O O . ASN A 1 369 ? -8.80760 13.72507 10.04993 1.000 61.58382 368 ASN A O 1
ATOM 2076 N N . ALA A 1 370 ? -10.18453 12.79384 8.52426 1.000 57.45101 369 ALA A N 1
ATOM 2077 C CA . ALA A 1 370 ? -11.22956 12.51473 9.50571 1.000 55.39538 369 ALA A CA 1
ATOM 2078 C C . ALA A 1 370 ? -10.72045 11.61413 10.62385 1.000 58.49868 369 ALA A C 1
ATOM 2079 O O . ALA A 1 370 ? -11.04899 11.82149 11.79781 1.000 62.64027 369 ALA A O 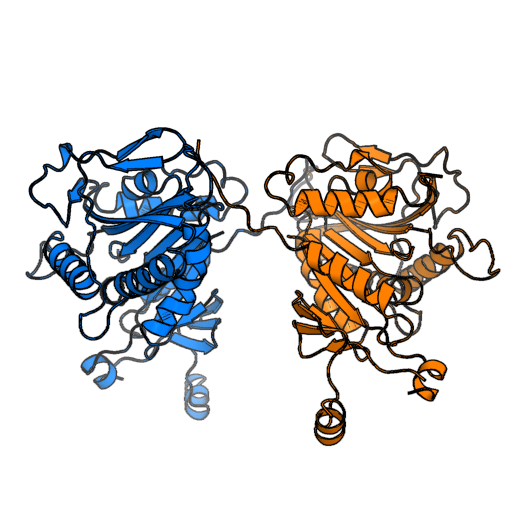1
ATOM 2081 N N . LEU A 1 371 ? -9.91311 10.61069 10.27846 1.000 61.12877 370 LEU A N 1
ATOM 2082 C CA . LEU A 1 371 ? -9.39553 9.69295 11.28732 1.000 63.50810 370 LEU A CA 1
ATOM 2083 C C . LEU A 1 371 ? -8.40945 10.37731 12.22400 1.000 60.92206 370 LEU A C 1
ATOM 2084 O O . LEU A 1 371 ? -8.30740 9.99861 13.39653 1.000 66.27141 370 LEU A O 1
ATOM 2089 N N . CYS A 1 372 ? -7.68218 11.38057 11.73398 1.000 58.17925 371 CYS A N 1
ATOM 2090 C CA . CYS A 1 372 ? -6.72398 12.09367 12.56911 1.000 63.01199 371 CYS A CA 1
ATOM 2091 C C . CYS A 1 372 ? -7.37564 13.16215 13.43676 1.000 67.40224 371 CYS A C 1
ATOM 2092 O O . CYS A 1 372 ? -6.71969 13.69129 14.34065 1.000 68.78580 371 CYS A O 1
ATOM 2095 N N . ASP A 1 373 ? -8.64325 13.48327 13.18621 1.000 68.69130 372 ASP A N 1
ATOM 2096 C CA . ASP A 1 373 ? -9.35810 14.51109 13.92448 1.000 66.08728 372 ASP A CA 1
ATOM 2097 C C . ASP A 1 373 ? -10.32329 13.83178 14.88399 1.000 66.47589 372 ASP A C 1
ATOM 2098 O O . ASP A 1 373 ? -11.26492 13.16472 14.42910 1.000 66.20785 372 ASP A O 1
ATOM 2103 N N . PRO A 1 374 ? -10.13017 13.95299 16.19930 1.000 68.80999 373 PRO A N 1
ATOM 2104 C CA . PRO A 1 374 ? -11.01589 13.24794 17.14263 1.000 69.17622 373 PRO A CA 1
ATOM 2105 C C . PRO A 1 374 ? -12.48118 13.64033 17.04231 1.000 67.72815 373 PRO A C 1
ATOM 2106 O O . PRO A 1 374 ? -13.34948 12.82789 17.38445 1.000 65.84764 373 PRO A O 1
ATOM 2110 N N . ARG A 1 375 ? -12.78901 14.85471 16.58512 1.000 66.14760 374 ARG A N 1
ATOM 2111 C CA . ARG A 1 375 ? -14.16987 15.32353 16.57845 1.000 71.70091 374 ARG A CA 1
ATOM 2112 C C . ARG A 1 375 ? -14.97367 14.77700 15.40566 1.000 69.16835 374 ARG A C 1
ATOM 2113 O O . ARG A 1 375 ? -16.20858 14.78913 15.45571 1.000 74.35279 374 ARG A O 1
ATOM 2121 N N . ARG A 1 376 ? -14.30055 14.29734 14.35883 1.000 68.59659 375 ARG A N 1
ATOM 2122 C CA . ARG A 1 376 ? -14.94610 13.76269 13.16515 1.000 70.90651 375 ARG A CA 1
ATOM 2123 C C . ARG A 1 376 ? -14.43487 12.36564 12.83252 1.000 66.80795 375 ARG A C 1
ATOM 2124 O O . ARG A 1 376 ? -14.58159 11.90917 11.69358 1.000 65.08685 375 ARG A O 1
ATOM 2132 N N . ARG A 1 377 ? -13.82326 11.68679 13.80539 1.000 64.51024 376 ARG A N 1
ATOM 2133 C CA . ARG A 1 377 ? -13.33776 10.32816 13.60174 1.000 65.39264 376 ARG A CA 1
ATOM 2134 C C . ARG A 1 377 ? -14.48239 9.32468 13.51176 1.000 66.04274 376 ARG A C 1
ATOM 2135 O O . ARG A 1 377 ? -14.30662 8.24519 12.93653 1.000 65.94882 376 ARG A O 1
ATOM 2143 N N . ASN A 1 378 ? -15.65418 9.66540 14.04363 1.000 71.71302 377 ASN A N 1
ATOM 2144 C CA . ASN A 1 378 ? -16.84734 8.83998 13.91624 1.000 71.90585 377 ASN A CA 1
ATOM 2145 C C . ASN A 1 378 ? -17.69222 9.20680 12.70345 1.000 67.10497 377 ASN A C 1
ATOM 2146 O O . ASN A 1 378 ? -18.79241 8.66918 12.54392 1.000 72.04646 377 ASN A O 1
ATOM 2151 N N . HIS A 1 379 ? -17.20607 10.10144 11.84971 1.000 68.28104 378 HIS A N 1
ATOM 2152 C CA . HIS A 1 379 ? -17.92726 10.54758 10.66563 1.000 64.88557 378 HIS A CA 1
ATOM 2153 C C . HIS A 1 379 ? -17.04553 10.41467 9.43406 1.000 62.59027 378 HIS A C 1
ATOM 2154 O O . HIS A 1 379 ? -16.98854 11.30838 8.58416 1.000 63.01156 378 HIS A O 1
ATOM 2161 N N . VAL A 1 380 ? -16.34610 9.29156 9.32500 1.000 60.71043 379 VAL A N 1
ATOM 2162 C CA . VAL A 1 380 ? -15.37387 9.10343 8.24181 1.000 58.74737 379 VAL A CA 1
ATOM 2163 C C . VAL A 1 380 ? -16.11726 8.86790 6.93140 1.000 53.83111 379 VAL A C 1
ATOM 2164 O O . VAL A 1 380 ? -16.96115 7.95836 6.85424 1.000 56.81135 379 VAL A O 1
ATOM 2168 N N . PRO A 1 381 ? -15.84006 9.64458 5.88871 1.000 51.54198 380 PRO A N 1
ATOM 2169 C CA . PRO A 1 381 ? -16.56791 9.52733 4.61132 1.000 52.74089 380 PRO A CA 1
ATOM 2170 C C . PRO A 1 381 ? -16.02547 8.42146 3.70972 1.000 52.65566 380 PRO A C 1
ATOM 2171 O O . PRO A 1 381 ? -15.59773 8.66045 2.57626 1.000 55.21993 380 PRO A O 1
ATOM 2175 N N . TYR A 1 382 ? -16.05221 7.18173 4.21380 1.000 50.08863 381 TYR A N 1
ATOM 2176 C CA . TYR A 1 382 ? -15.65493 6.03305 3.40144 1.000 48.15903 381 TYR A CA 1
ATOM 2177 C C . TYR A 1 382 ? -16.46389 5.94269 2.11478 1.000 50.92208 381 TYR A C 1
ATOM 2178 O O . TYR A 1 382 ? -15.96149 5.47498 1.08662 1.000 44.34598 381 TYR A O 1
ATOM 2187 N N . ARG A 1 383 ? -17.71746 6.38732 2.16012 1.000 60.50087 382 ARG A N 1
ATOM 2188 C CA A ARG A 1 383 ? -18.65242 6.22138 1.05562 0.492 56.56870 382 ARG A CA 1
ATOM 2189 C CA B ARG A 1 383 ? -18.66092 6.23017 1.06035 0.508 57.05537 382 ARG A CA 1
ATOM 2190 C C . ARG A 1 383 ? -18.30651 7.05748 -0.16978 1.000 55.70343 382 ARG A C 1
ATOM 2191 O O . ARG A 1 383 ? -18.93715 6.87354 -1.21614 1.000 54.25816 382 ARG A O 1
ATOM 2206 N N . ASP A 1 384 ? -17.32195 7.94817 -0.08085 1.000 56.55038 383 ASP A N 1
ATOM 2207 C CA . ASP A 1 384 ? -17.09741 8.93735 -1.12933 1.000 54.77321 383 ASP A CA 1
ATOM 2208 C C . ASP A 1 384 ? -16.28844 8.43371 -2.32318 1.000 55.04768 383 ASP A C 1
ATOM 2209 O O . ASP A 1 384 ? -16.07657 9.21106 -3.26075 1.000 49.15658 383 ASP A O 1
ATOM 2214 N N . SER A 1 385 ? -15.83999 7.17992 -2.33818 1.000 45.88207 384 SER A N 1
ATOM 2215 C CA . SER A 1 385 ? -15.09651 6.67873 -3.48869 1.000 43.65115 384 SER A CA 1
ATOM 2216 C C . SER A 1 385 ? -15.05825 5.15954 -3.44792 1.000 44.32097 384 SER A C 1
ATOM 2217 O O . SER A 1 385 ? -15.36927 4.53604 -2.43225 1.000 44.23532 384 SER A O 1
ATOM 2220 N N . LYS A 1 386 ? -14.64735 4.57300 -4.57533 1.000 42.09556 385 LYS A N 1
ATOM 2221 C CA . LYS A 1 386 ? -14.47568 3.12542 -4.64668 1.000 40.69452 385 LYS A CA 1
ATOM 2222 C C . LYS A 1 386 ? -13.41740 2.64718 -3.66014 1.000 43.53054 385 LYS A C 1
ATOM 2223 O O . LYS A 1 386 ? -13.62862 1.67310 -2.92856 1.000 43.08467 385 LYS A O 1
ATOM 2229 N N . LEU A 1 387 ? -12.26473 3.32122 -3.63222 1.000 45.55146 386 LEU A N 1
ATOM 2230 C CA . LEU A 1 387 ? -11.15808 2.87219 -2.79236 1.000 34.50512 386 LEU A CA 1
ATOM 2231 C C . LEU A 1 387 ? -11.54525 2.87566 -1.32035 1.000 38.98257 386 LEU A C 1
ATOM 2232 O O . LEU A 1 387 ? -11.36471 1.87641 -0.61476 1.000 35.60687 386 LEU A O 1
ATOM 2237 N N . THR A 1 388 ? -12.08776 3.99497 -0.84034 1.000 39.51766 387 THR A N 1
ATOM 2238 C CA . THR A 1 388 ? -12.42680 4.09964 0.57303 1.000 42.26741 387 THR A CA 1
ATOM 2239 C C . THR A 1 388 ? -13.61633 3.21751 0.94154 1.000 43.55582 387 THR A C 1
ATOM 2240 O O . THR A 1 388 ? -13.67197 2.70102 2.06333 1.000 39.47488 387 THR A O 1
ATOM 2244 N N . ARG A 1 389 ? -14.56813 3.02396 0.02332 1.000 42.50641 388 ARG A N 1
ATOM 2245 C CA . ARG A 1 389 ? -15.65392 2.08122 0.28346 1.000 46.65000 388 ARG A CA 1
ATOM 2246 C C . ARG A 1 389 ? -15.11436 0.66640 0.43619 1.000 42.99051 388 ARG A C 1
ATOM 2247 O O . ARG A 1 389 ? -15.51115 -0.06954 1.34741 1.000 43.19987 388 ARG A O 1
ATOM 2255 N N . LEU A 1 390 ? -14.20528 0.26964 -0.45779 1.000 39.40458 389 LEU A N 1
ATOM 2256 C CA . LEU A 1 390 ? -13.57649 -1.04315 -0.36238 1.000 43.50560 389 LEU A CA 1
ATOM 2257 C C . LEU A 1 390 ? -12.86252 -1.22929 0.97014 1.000 43.48748 389 LEU A C 1
ATOM 2258 O O . LEU A 1 390 ? -12.78336 -2.35299 1.48074 1.000 45.41089 389 LEU A O 1
ATOM 2263 N N . LEU A 1 391 ? -12.35477 -0.14282 1.55383 1.000 39.62643 390 LEU A N 1
ATOM 2264 C CA . LEU A 1 391 ? -11.58480 -0.18661 2.79027 1.000 46.58747 390 LEU A CA 1
ATOM 2265 C C . LEU A 1 391 ? -12.36246 0.37995 3.97478 1.000 48.56376 390 LEU A C 1
ATOM 2266 O O . LEU A 1 391 ? -11.76814 0.96424 4.88544 1.000 40.77946 390 LEU A O 1
ATOM 2271 N N . LYS A 1 392 ? -13.69002 0.21558 3.97564 1.000 39.58286 391 LYS A N 1
ATOM 2272 C CA . LYS A 1 392 ? -14.50660 0.80496 5.03375 1.000 43.10002 391 LYS A CA 1
ATOM 2273 C C . LYS A 1 392 ? -14.11332 0.26476 6.40210 1.000 43.68345 391 LYS A C 1
ATOM 2274 O O . LYS A 1 392 ? -14.09003 1.00758 7.39064 1.000 47.42872 391 LYS A O 1
ATOM 2280 N N . PHE A 1 393 ? -13.79034 -1.02278 6.47746 1.000 43.20232 392 PHE A N 1
ATOM 2281 C CA . PHE A 1 393 ? -13.33661 -1.64897 7.71059 1.000 48.26540 392 PHE A CA 1
ATOM 2282 C C . PHE A 1 393 ? -11.83693 -1.92786 7.67811 1.000 45.89439 392 PHE A C 1
ATOM 2283 O O . PHE A 1 393 ? -11.35672 -2.84976 8.34174 1.000 41.49926 392 PHE A O 1
ATOM 2291 N N . SER A 1 394 ? -11.08754 -1.13352 6.91153 1.000 45.40995 393 SER A N 1
ATOM 2292 C CA . SER A 1 394 ? -9.65447 -1.34692 6.73134 1.000 46.51550 393 SER A CA 1
ATOM 2293 C C . SER A 1 394 ? -8.89154 -0.02832 6.78891 1.000 50.13273 393 SER A C 1
ATOM 2294 O O . SER A 1 394 ? -7.93532 0.18618 6.03739 1.000 56.60472 393 SER A O 1
ATOM 2297 N N . LEU A 1 395 ? -9.29672 0.87280 7.68474 1.000 52.46977 394 LEU A N 1
ATOM 2298 C CA . LEU A 1 395 ? -8.52936 2.08918 7.93953 1.000 56.48489 394 LEU A CA 1
ATOM 2299 C C . LEU A 1 395 ? -8.54196 2.48715 9.40839 1.000 60.21441 394 LEU A C 1
ATOM 2300 O O . LEU A 1 395 ? -7.48172 2.69123 10.00949 1.000 50.60164 394 LEU A O 1
ATOM 2305 N N . GLY A 1 396 ? -9.73494 2.60964 9.98498 1.000 60.15207 395 GLY A N 1
ATOM 2306 C CA . GLY A 1 396 ? -9.85865 3.16920 11.31583 1.000 68.61441 395 GLY A CA 1
ATOM 2307 C C . GLY A 1 396 ? -9.11855 2.36472 12.36648 1.000 67.13032 395 GLY A C 1
ATOM 2308 O O . GLY A 1 396 ? -8.75485 1.20217 12.17108 1.000 61.37290 395 GLY A O 1
ATOM 2309 N N . GLY A 1 397 ? -8.87681 3.02651 13.49894 1.000 66.06611 396 GLY A N 1
ATOM 2310 C CA . GLY A 1 397 ? -8.36047 2.37100 14.68362 1.000 67.88721 396 GLY A CA 1
ATOM 2311 C C . GLY A 1 397 ? -9.19231 1.15632 15.03292 1.000 66.42634 396 GLY A C 1
ATOM 2312 O O . GLY A 1 397 ? -10.29810 1.27866 15.56908 1.000 77.63210 396 GLY A O 1
ATOM 2313 N N . ASN A 1 398 ? -8.62371 -0.01680 14.75319 1.000 63.68169 397 ASN A N 1
ATOM 2314 C CA . ASN A 1 398 ? -9.28319 -1.31449 14.64718 1.000 61.02270 397 ASN A CA 1
ATOM 2315 C C . ASN A 1 398 ? -8.47775 -2.08715 13.61943 1.000 55.40741 397 ASN A C 1
ATOM 2316 O O . ASN A 1 398 ? -8.14099 -3.26084 13.80707 1.000 52.35663 397 ASN A O 1
ATOM 2321 N N . CYS A 1 399 ? -8.17408 -1.39870 12.52459 1.000 53.66534 398 CYS A N 1
ATOM 2322 C CA . CYS A 1 399 ? -7.28905 -1.87912 11.47706 1.000 54.52898 398 CYS A CA 1
ATOM 2323 C C . CYS A 1 399 ? -5.95508 -1.15512 11.60588 1.000 48.53939 398 CYS A C 1
ATOM 2324 O O . CYS A 1 399 ? -5.90112 0.07576 11.50086 1.000 48.10701 398 CYS A O 1
ATOM 2327 N N . LYS A 1 400 ? -4.88830 -1.90987 11.84999 1.000 47.41954 399 LYS A N 1
ATOM 2328 C CA . LYS A 1 400 ? -3.55700 -1.31846 11.86850 1.000 51.41703 399 LYS A CA 1
ATOM 2329 C C . LYS A 1 400 ? -3.21285 -0.81954 10.47304 1.000 46.95095 399 LYS A C 1
ATOM 2330 O O . LYS A 1 400 ? -3.13721 -1.60711 9.52368 1.000 50.76965 399 LYS A O 1
ATOM 2336 N N . THR A 1 401 ? -3.01228 0.48862 10.34993 1.000 47.96522 400 THR A N 1
ATOM 2337 C CA . THR A 1 401 ? -2.82003 1.14219 9.06345 1.000 47.94786 400 THR A CA 1
ATOM 2338 C C . THR A 1 401 ? -1.45697 1.81395 9.04813 1.000 47.09260 400 THR A C 1
ATOM 2339 O O . THR A 1 401 ? -1.16904 2.66059 9.90080 1.000 50.19654 400 THR A O 1
ATOM 2343 N N . VAL A 1 402 ? -0.62370 1.43856 8.08296 1.000 43.98857 401 VAL A N 1
ATOM 2344 C CA . VAL A 1 402 ? 0.66976 2.07447 7.87232 1.000 46.27587 401 VAL A CA 1
ATOM 2345 C C . VAL A 1 402 ? 0.74344 2.57160 6.43373 1.000 42.55700 401 VAL A C 1
ATOM 2346 O O . VAL A 1 402 ? 0.44627 1.82967 5.48865 1.000 46.32164 401 VAL A O 1
ATOM 2350 N N . MET A 1 403 ? 1.10274 3.83931 6.27641 1.000 33.52298 402 MET A N 1
ATOM 2351 C CA . MET A 1 403 ? 1.30823 4.45060 4.97320 1.000 45.22635 402 MET A CA 1
ATOM 2352 C C . MET A 1 403 ? 2.79444 4.68487 4.75081 1.000 43.65783 402 MET A C 1
ATOM 2353 O O . MET A 1 403 ? 3.45252 5.33682 5.56853 1.000 41.84279 402 MET A O 1
ATOM 2358 N N . ILE A 1 404 ? 3.31737 4.15005 3.65232 1.000 46.51014 403 ILE A N 1
ATOM 2359 C CA . ILE A 1 404 ? 4.69275 4.36829 3.23394 1.000 43.75197 403 ILE A CA 1
ATOM 2360 C C . ILE A 1 404 ? 4.67393 5.49529 2.21250 1.000 47.60350 403 ILE A C 1
ATOM 2361 O O . ILE A 1 404 ? 4.22722 5.31553 1.07277 1.000 45.74995 403 ILE A O 1
ATOM 2366 N N . VAL A 1 405 ? 5.12892 6.66401 2.63710 1.000 44.85662 404 VAL A N 1
ATOM 2367 C CA . VAL A 1 405 ? 5.29765 7.80325 1.74703 1.000 45.63973 404 VAL A CA 1
ATOM 2368 C C . VAL A 1 405 ? 6.62000 7.66374 1.00366 1.000 51.34214 404 VAL A C 1
ATOM 2369 O O . VAL A 1 405 ? 7.67215 7.44759 1.61660 1.000 46.38861 404 VAL A O 1
ATOM 2373 N N . CYS A 1 406 ? 6.56771 7.78432 -0.32090 1.000 40.15031 405 CYS A N 1
ATOM 2374 C CA . CYS A 1 406 ? 7.71214 7.58160 -1.19820 1.000 51.58636 405 CYS A CA 1
ATOM 2375 C C . CYS A 1 406 ? 8.04580 8.90470 -1.87152 1.000 51.20671 405 CYS A C 1
ATOM 2376 O O . CYS A 1 406 ? 7.21019 9.46843 -2.58725 1.000 45.70097 405 CYS A O 1
ATOM 2379 N N . VAL A 1 407 ? 9.26527 9.39363 -1.64625 1.000 52.33115 406 VAL A N 1
ATOM 2380 C CA . VAL A 1 407 ? 9.68750 10.69484 -2.14159 1.000 52.90803 406 VAL A CA 1
ATOM 2381 C C . VAL A 1 407 ? 11.00757 10.55662 -2.88608 1.000 53.37973 406 VAL A C 1
ATOM 2382 O O . VAL A 1 407 ? 11.77036 9.60805 -2.68824 1.000 52.27918 406 VAL A O 1
ATOM 2386 N N . SER A 1 408 ? 11.26538 11.53382 -3.75331 1.000 56.27710 407 SER A N 1
ATOM 2387 C CA . SER A 1 408 ? 12.48218 11.65757 -4.54594 1.000 52.46227 407 SER A CA 1
ATOM 2388 C C . SER A 1 408 ? 13.48531 12.55050 -3.82839 1.000 54.67387 407 SER A C 1
ATOM 2389 O O . SER A 1 408 ? 13.10262 13.60250 -3.30282 1.000 54.44035 407 SER A O 1
ATOM 2392 N N . PRO A 1 409 ? 14.76594 12.17253 -3.78476 1.000 58.35418 408 PRO A N 1
ATOM 2393 C CA . PRO A 1 409 ? 15.77304 13.07146 -3.20842 1.000 55.02588 408 PRO A CA 1
ATOM 2394 C C . PRO A 1 409 ? 16.17204 14.19337 -4.14539 1.000 56.11768 408 PRO A C 1
ATOM 2395 O O . PRO A 1 409 ? 16.75197 15.18616 -3.68492 1.000 63.60158 408 PRO A O 1
ATOM 2399 N N . SER A 1 410 ? 15.87019 14.06617 -5.43583 1.000 54.24661 409 SER A N 1
ATOM 2400 C CA . SER A 1 410 ? 16.33254 15.02685 -6.42675 1.000 59.07072 409 SER A CA 1
ATOM 2401 C C . SER A 1 410 ? 15.72579 16.40077 -6.18008 1.000 64.44146 409 SER A C 1
ATOM 2402 O O . SER A 1 410 ? 14.50925 16.53784 -6.01648 1.000 67.02868 409 SER A O 1
ATOM 2405 N N . SER A 1 411 ? 16.58736 17.42232 -6.15692 1.000 60.98811 410 SER A N 1
ATOM 2406 C CA . SER A 1 411 ? 16.11019 18.79601 -6.03826 1.000 67.52578 410 SER A CA 1
ATOM 2407 C C . SER A 1 411 ? 15.16142 19.15987 -7.17270 1.000 64.96118 410 SER A C 1
ATOM 2408 O O . SER A 1 411 ? 14.28710 20.01718 -6.99685 1.000 67.94660 410 SER A O 1
ATOM 2411 N N . GLN A 1 412 ? 15.30954 18.51437 -8.33497 1.000 59.27952 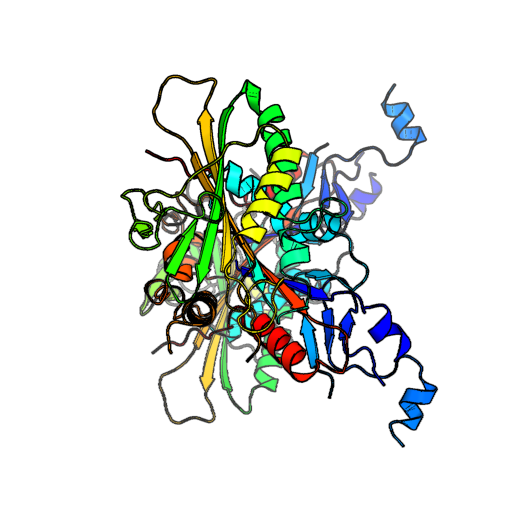411 GLN A N 1
ATOM 2412 C CA . GLN A 1 412 ? 14.38413 18.74412 -9.44042 1.000 64.44081 411 GLN A CA 1
ATOM 2413 C C . GLN A 1 412 ? 12.93860 18.51847 -9.01442 1.000 66.71948 411 GLN A C 1
ATOM 2414 O O . GLN A 1 412 ? 12.02761 19.18097 -9.52577 1.000 63.44512 411 GLN A O 1
ATOM 2420 N N . HIS A 1 413 ? 12.71123 17.61033 -8.06454 1.000 65.51021 412 HIS A N 1
ATOM 2421 C CA . HIS A 1 413 ? 11.37674 17.30011 -7.56971 1.000 60.39874 412 HIS A CA 1
ATOM 2422 C C . HIS A 1 413 ? 11.05874 18.01597 -6.26355 1.000 60.63284 412 HIS A C 1
ATOM 2423 O O . HIS A 1 413 ? 10.29293 17.48677 -5.45286 1.000 60.18635 412 HIS A O 1
ATOM 2430 N N . TYR A 1 414 ? 11.64908 19.19360 -6.03532 1.000 62.78934 413 TYR A N 1
ATOM 2431 C CA . TYR A 1 414 ? 11.38557 19.98556 -4.83629 1.000 64.09849 413 TYR A CA 1
ATOM 2432 C C . TYR A 1 414 ? 9.88884 20.02374 -4.54976 1.000 63.46621 413 TYR A C 1
ATOM 2433 O O . TYR A 1 414 ? 9.40794 19.35340 -3.62474 1.000 62.43906 413 TYR A O 1
ATOM 2442 N N . ASP A 1 415 ? 9.14986 20.75098 -5.39110 1.000 65.16019 414 ASP A N 1
ATOM 2443 C CA . ASP A 1 415 ? 7.71518 20.96706 -5.23916 1.000 62.53814 414 ASP A CA 1
ATOM 2444 C C . ASP A 1 415 ? 6.97912 19.70512 -4.80910 1.000 58.31154 414 ASP A C 1
ATOM 2445 O O . ASP A 1 415 ? 6.56306 19.59781 -3.64783 1.000 61.46589 414 ASP A O 1
ATOM 2450 N N . GLU A 1 416 ? 6.84406 18.73700 -5.72200 1.000 53.73607 415 GLU A N 1
ATOM 2451 C CA . GLU A 1 416 ? 6.09794 17.52567 -5.39979 1.000 57.33603 415 GLU A CA 1
ATOM 2452 C C . GLU A 1 416 ? 6.57615 16.90992 -4.09524 1.000 55.39824 415 GLU A C 1
ATOM 2453 O O . GLU A 1 416 ? 5.76102 16.61310 -3.21128 1.000 57.02417 415 GLU A O 1
ATOM 2459 N N . THR A 1 417 ? 7.89714 16.76997 -3.92592 1.000 55.05674 416 THR A N 1
ATOM 2460 C CA . THR A 1 417 ? 8.39331 16.12132 -2.71776 1.000 51.75393 416 THR A CA 1
ATOM 2461 C C . THR A 1 417 ? 7.89705 16.85309 -1.48156 1.000 48.50767 416 THR A C 1
ATOM 2462 O O . THR A 1 417 ? 7.33872 16.23100 -0.56735 1.000 54.06487 416 THR A O 1
ATOM 2466 N N . LEU A 1 418 ? 8.01871 18.18457 -1.47193 1.000 51.00066 417 LEU A N 1
ATOM 2467 C CA . LEU A 1 418 ? 7.51036 18.95144 -0.34152 1.000 55.65156 417 LEU A CA 1
ATOM 2468 C C . LEU A 1 418 ? 6.03311 18.65434 -0.12359 1.000 55.70307 417 LEU A C 1
ATOM 2469 O O . LEU A 1 418 ? 5.62355 18.28146 0.98520 1.000 52.62241 417 LEU A O 1
ATOM 2474 N N . ASN A 1 419 ? 5.22995 18.75253 -1.19283 1.000 49.66928 418 ASN A N 1
ATOM 2475 C CA . ASN A 1 419 ? 3.82170 18.38012 -1.09935 1.000 53.49305 418 ASN A CA 1
ATOM 2476 C C . ASN A 1 419 ? 3.68096 17.05440 -0.37947 1.000 56.85738 418 ASN A C 1
ATOM 2477 O O . ASN A 1 419 ? 3.02832 16.96165 0.67025 1.000 53.48891 418 ASN A O 1
ATOM 2482 N N . THR A 1 420 ? 4.37090 16.03486 -0.89318 1.000 49.02773 419 THR A N 1
ATOM 2483 C CA . THR A 1 420 ? 4.21312 14.69518 -0.35491 1.000 49.73996 419 THR A CA 1
ATOM 2484 C C . THR A 1 420 ? 4.52938 14.68937 1.13189 1.000 54.96737 419 THR A C 1
ATOM 2485 O O . THR A 1 420 ? 3.73348 14.20490 1.94768 1.000 52.45949 419 THR A O 1
ATOM 2489 N N . LEU A 1 421 ? 5.64345 15.32120 1.51111 1.000 56.38856 420 LEU A N 1
ATOM 2490 C CA . LEU A 1 421 ? 6.02010 15.34341 2.91759 1.000 57.91210 420 LEU A CA 1
ATOM 2491 C C . LEU A 1 421 ? 4.93663 16.00973 3.74985 1.000 55.15084 420 LEU A C 1
ATOM 2492 O O . LEU A 1 421 ? 4.49188 15.45788 4.76514 1.000 54.50065 420 LEU A O 1
ATOM 2497 N N . LYS A 1 422 ? 4.45217 17.17143 3.29925 1.000 54.36250 421 LYS A N 1
ATOM 2498 C CA . LYS A 1 422 ? 3.39907 17.84235 4.04959 1.000 56.15958 421 LYS A CA 1
ATOM 2499 C C . LYS A 1 422 ? 2.17310 16.95024 4.15893 1.000 63.48103 421 LYS A C 1
ATOM 2500 O O . LYS A 1 422 ? 1.55384 16.86455 5.22738 1.000 65.60148 421 LYS A O 1
ATOM 2506 N N . TYR A 1 423 ? 1.84320 16.23164 3.08055 1.000 61.52603 422 TYR A N 1
ATOM 2507 C CA . TYR A 1 423 ? 0.74907 15.27167 3.15355 1.000 54.11157 422 TYR A CA 1
ATOM 2508 C C . TYR A 1 423 ? 0.99487 14.28533 4.28454 1.000 59.06594 422 TYR A C 1
ATOM 2509 O O . TYR A 1 423 ? 0.16084 14.13407 5.18803 1.000 56.69819 422 TYR A O 1
ATOM 2518 N N . ALA A 1 424 ? 2.17454 13.65579 4.28525 1.000 54.54028 423 ALA A N 1
ATOM 2519 C CA . ALA A 1 424 ? 2.52442 12.74772 5.36938 1.000 58.31276 423 ALA A CA 1
ATOM 2520 C C . ALA A 1 424 ? 2.39935 13.44608 6.71321 1.000 58.03047 423 ALA A C 1
ATOM 2521 O O . ALA A 1 424 ? 1.85508 12.88275 7.67235 1.000 59.43274 423 ALA A O 1
ATOM 2523 N N . ASP A 1 425 ? 2.83817 14.70545 6.77633 1.000 58.03380 424 ASP A N 1
ATOM 2524 C CA . ASP A 1 425 ? 2.86376 15.42013 8.04373 1.000 61.91179 424 ASP A CA 1
ATOM 2525 C C . ASP A 1 425 ? 1.46127 15.60964 8.60339 1.000 65.60981 424 ASP A C 1
ATOM 2526 O O . ASP A 1 425 ? 1.29109 15.70667 9.82376 1.000 67.52578 424 ASP A O 1
ATOM 2531 N N . ARG A 1 426 ? 0.44675 15.64279 7.74188 1.000 62.33548 425 ARG A N 1
ATOM 2532 C CA . ARG A 1 426 ? -0.91704 15.85338 8.20190 1.000 63.45950 425 ARG A CA 1
ATOM 2533 C C . ARG A 1 426 ? -1.66363 14.55058 8.43603 1.000 65.47967 425 ARG A C 1
ATOM 2534 O O . ARG A 1 426 ? -2.87401 14.57883 8.68383 1.000 68.02415 425 ARG A O 1
ATOM 2542 N N . ALA A 1 427 ? -0.97409 13.41210 8.36367 1.000 62.12756 426 ALA A N 1
ATOM 2543 C CA . ALA A 1 427 ? -1.51727 12.16557 8.87812 1.000 62.47330 426 ALA A CA 1
ATOM 2544 C C . ALA A 1 427 ? -1.25724 12.00843 10.37152 1.000 66.40482 426 ALA A C 1
ATOM 2545 O O . ALA A 1 427 ? -1.34800 10.89418 10.89971 1.000 66.13431 426 ALA A O 1
ATOM 2547 N N . LYS A 1 428 ? -0.92887 13.10220 11.05355 1.000 69.38324 427 LYS A N 1
ATOM 2548 C CA . LYS A 1 428 ? -0.71073 13.11881 12.49124 1.000 69.03872 427 LYS A CA 1
ATOM 2549 C C . LYS A 1 428 ? -1.98158 13.57981 13.19061 1.000 70.55568 427 LYS A C 1
ATOM 2550 O O . LYS A 1 428 ? -2.68119 14.47277 12.70290 1.000 67.68608 427 LYS A O 1
ATOM 2556 N N . GLU A 1 429 ? -2.27342 12.96758 14.33544 1.000 73.43116 428 GLU A N 1
ATOM 2557 C CA . GLU A 1 429 ? -3.50754 13.26853 15.04701 1.000 69.04202 428 GLU A CA 1
ATOM 2558 C C . GLU A 1 429 ? -3.51597 14.71369 15.53115 1.000 68.83648 428 GLU A C 1
ATOM 2559 O O . GLU A 1 429 ? -2.50525 15.23473 16.01100 1.000 67.39344 428 GLU A O 1
ATOM 2565 N N . ILE A 1 430 ? -4.67342 15.36265 15.39182 1.000 68.63638 429 ILE A N 1
ATOM 2566 C CA . ILE A 1 430 ? -4.82030 16.75183 15.80369 1.000 70.27724 429 ILE A CA 1
ATOM 2567 C C . ILE A 1 430 ? -4.81550 16.83850 17.32333 1.000 68.72616 429 ILE A C 1
ATOM 2568 O O . ILE A 1 430 ? -5.40705 15.99776 18.01466 1.000 69.86125 429 ILE A O 1
ATOM 2573 N N . LYS A 1 431 ? -4.14433 17.85675 17.85579 1.000 67.99829 430 LYS A N 1
ATOM 2574 C CA A LYS A 1 431 ? -4.15328 18.12054 19.29330 0.438 70.15486 430 LYS A CA 1
ATOM 2575 C CA B LYS A 1 431 ? -4.15571 18.12027 19.29300 0.562 70.15501 430 LYS A CA 1
ATOM 2576 C C . LYS A 1 431 ? -5.37486 18.97308 19.60970 1.000 71.72330 430 LYS A C 1
ATOM 2577 O O . LYS A 1 431 ? -5.33180 20.20081 19.51765 1.000 77.18038 430 LYS A O 1
ATOM 2588 N N . THR A 1 432 ? -6.46967 18.32122 19.98154 1.000 73.25301 431 THR A N 1
ATOM 2589 C CA . THR A 1 432 ? -7.68379 19.04587 20.30593 1.000 71.02168 431 THR A CA 1
ATOM 2590 C C . THR A 1 432 ? -7.65809 19.52743 21.75151 1.000 67.77653 431 THR A C 1
ATOM 2591 O O . THR A 1 432 ? -6.84793 19.09378 22.57482 1.000 70.08552 431 THR A O 1
ATOM 2595 N N . LYS A 1 433 ? -8.56670 20.44751 22.04751 1.000 70.82916 432 LYS A N 1
ATOM 2596 C CA . LYS A 1 433 ? -8.80881 20.92507 23.39746 1.000 67.20435 432 LYS A CA 1
ATOM 2597 C C . LYS A 1 433 ? -10.19082 20.46744 23.83642 1.000 67.06375 432 LYS A C 1
ATOM 2598 O O . LYS A 1 433 ? -11.12593 20.43175 23.03044 1.000 73.15706 432 LYS A O 1
ATOM 2604 N N . LEU A 1 434 ? -10.31837 20.10741 25.11245 1.000 60.16007 433 LEU A N 1
ATOM 2605 C CA . LEU A 1 434 ? -11.61192 19.70408 25.65814 1.000 60.77765 433 LEU A CA 1
ATOM 2606 C C . LEU A 1 434 ? -12.32971 20.96906 26.12077 1.000 62.35912 433 LEU A C 1
ATOM 2607 O O . LEU A 1 434 ? -12.33022 21.33643 27.29753 1.000 63.11713 433 LEU A O 1
ATOM 2612 N N . ILE A 1 435 ? -12.93295 21.65917 25.14969 1.000 64.12590 434 ILE A N 1
ATOM 2613 C CA . ILE A 1 435 ? -13.66455 22.88832 25.42839 1.000 64.21168 434 ILE A CA 1
ATOM 2614 C C . ILE A 1 435 ? -14.90943 22.55599 26.24405 1.000 67.83201 434 ILE A C 1
ATOM 2615 O O . ILE A 1 435 ? -15.52020 21.49166 26.07949 1.000 68.02827 434 ILE A O 1
ATOM 2620 N N . ARG A 1 436 ? -15.29327 23.46524 27.14089 1.000 71.92876 435 ARG A N 1
ATOM 2621 C CA . ARG A 1 436 ? -16.40706 23.20783 28.04302 1.000 73.46025 435 ARG A CA 1
ATOM 2622 C C . ARG A 1 436 ? -17.43697 24.32640 28.00722 1.000 86.25050 435 ARG A C 1
ATOM 2623 O O . ARG A 1 436 ? -17.09303 25.50805 27.90339 1.000 85.37696 435 ARG A O 1
ATOM 2631 N N . ASN A 1 437 ? -18.70252 23.92143 28.10529 1.000 101.45827 436 ASN A N 1
ATOM 2632 C CA . ASN A 1 437 ? -19.87214 24.79660 28.08509 1.000 113.24827 436 ASN A CA 1
ATOM 2633 C C . ASN A 1 437 ? -19.97812 25.52052 26.74615 1.000 110.86869 436 ASN A C 1
ATOM 2634 O O . ASN A 1 437 ? -20.23711 26.72206 26.69470 1.000 109.37590 436 ASN A O 1
ATOM 2639 N N . SER B 1 26 ? -2.88585 3.05485 26.71199 1.000 67.52088 25 SER B N 1
ATOM 2640 C CA . SER B 1 26 ? -3.18294 4.35677 27.29924 1.000 67.33513 25 SER B CA 1
ATOM 2641 C C . SER B 1 26 ? -2.82549 4.37116 28.78003 1.000 63.36593 25 SER B C 1
ATOM 2642 O O . SER B 1 26 ? -2.90236 5.40878 29.43992 1.000 58.34143 25 SER B O 1
ATOM 2645 N N . ILE B 1 27 ? -2.44722 3.20541 29.29553 1.000 64.50640 26 ILE B N 1
ATOM 2646 C CA . ILE B 1 27 ? -1.96349 3.05297 30.66225 1.000 58.31366 26 ILE B CA 1
ATOM 2647 C C . ILE B 1 27 ? -0.48564 2.70163 30.57365 1.000 55.35160 26 ILE B C 1
ATOM 2648 O O . ILE B 1 27 ? -0.12315 1.60772 30.12262 1.000 54.81599 26 ILE B O 1
ATOM 2653 N N . SER B 1 28 ? 0.36896 3.62961 30.98917 1.000 52.50154 27 SER B N 1
ATOM 2654 C CA . SER B 1 28 ? 1.81122 3.44366 30.94203 1.000 55.55706 27 SER B CA 1
ATOM 2655 C C . SER B 1 28 ? 2.31510 2.98199 32.30346 1.000 54.78786 27 SER B C 1
ATOM 2656 O O . SER B 1 28 ? 1.88286 3.48970 33.34196 1.000 50.99728 27 SER B O 1
ATOM 2659 N N . VAL B 1 29 ? 3.22527 2.01190 32.29514 1.000 47.88815 28 VAL B N 1
ATOM 2660 C CA . VAL B 1 29 ? 3.74208 1.40540 33.51601 1.000 51.88173 28 VAL B CA 1
ATOM 2661 C C . VAL B 1 29 ? 5.23843 1.66370 33.59919 1.000 51.05283 28 VAL B C 1
ATOM 2662 O O . VAL B 1 29 ? 5.98042 1.36692 32.65593 1.000 47.72521 28 VAL B O 1
ATOM 2666 N N . ALA B 1 30 ? 5.67498 2.21498 34.72568 1.000 52.76392 29 ALA B N 1
ATOM 2667 C CA . ALA B 1 30 ? 7.08381 2.41810 35.01315 1.000 46.00139 29 ALA B CA 1
ATOM 2668 C C . ALA B 1 30 ? 7.44430 1.67549 36.29002 1.000 50.72264 29 ALA B C 1
ATOM 2669 O O . ALA B 1 30 ? 6.60631 1.49585 37.17993 1.000 49.48633 29 ALA B O 1
ATOM 2671 N N . VAL B 1 31 ? 8.69484 1.23442 36.37333 1.000 44.00529 30 VAL B N 1
ATOM 2672 C CA . VAL B 1 31 ? 9.19685 0.58636 37.58099 1.000 45.39123 30 VAL B CA 1
ATOM 2673 C C . VAL B 1 31 ? 10.30449 1.44814 38.16472 1.000 48.30456 30 VAL B C 1
ATOM 2674 O O . VAL B 1 31 ? 11.12500 1.99282 37.42197 1.000 47.84174 30 VAL B O 1
ATOM 2678 N N . ARG B 1 32 ? 10.30926 1.59977 39.48947 1.000 45.19283 31 ARG B N 1
ATOM 2679 C CA . ARG B 1 32 ? 11.37697 2.30982 40.18414 1.000 43.94968 31 ARG B CA 1
ATOM 2680 C C . ARG B 1 32 ? 11.89663 1.44414 41.32033 1.000 47.77339 31 ARG B C 1
ATOM 2681 O O . ARG B 1 32 ? 11.15425 1.12835 42.25577 1.000 47.02036 31 ARG B O 1
ATOM 2689 N N . VAL B 1 33 ? 13.16890 1.07331 41.24000 1.000 44.64949 32 VAL B N 1
ATOM 2690 C CA . VAL B 1 33 ? 13.82747 0.28857 42.27541 1.000 48.60871 32 VAL B CA 1
ATOM 2691 C C . VAL B 1 33 ? 14.44133 1.25400 43.28031 1.000 45.89325 32 VAL B C 1
ATOM 2692 O O . VAL B 1 33 ? 15.30427 2.06406 42.92549 1.000 49.70095 32 VAL B O 1
ATOM 2696 N N . ARG B 1 34 ? 13.99330 1.17921 44.53025 1.000 41.86972 33 ARG B N 1
ATOM 2697 C CA . ARG B 1 34 ? 14.55715 2.03746 45.55621 1.000 49.06832 33 ARG B CA 1
ATOM 2698 C C . ARG B 1 34 ? 15.97338 1.57736 45.90466 1.000 44.54458 33 ARG B C 1
ATOM 2699 O O . ARG B 1 34 ? 16.30119 0.39511 45.77781 1.000 42.40173 33 ARG B O 1
ATOM 2707 N N . PRO B 1 35 ? 16.84072 2.49680 46.31532 1.000 44.47644 34 PRO B N 1
ATOM 2708 C CA . PRO B 1 35 ? 18.19841 2.09987 46.70121 1.000 47.87543 34 PRO B CA 1
ATOM 2709 C C . PRO B 1 35 ? 18.20295 1.29237 47.98765 1.000 46.60002 34 PRO B C 1
ATOM 2710 O O . PRO B 1 35 ? 17.31834 1.42330 48.83741 1.000 51.50373 34 PRO B O 1
ATOM 2714 N N . PHE B 1 36 ? 19.21472 0.43736 48.11474 1.000 50.63277 35 PHE B N 1
ATOM 2715 C CA . PHE B 1 36 ? 19.44932 -0.25885 49.37063 1.000 49.71489 35 PHE B CA 1
ATOM 2716 C C . PHE B 1 36 ? 19.64243 0.74881 50.49613 1.000 46.36999 35 PHE B C 1
ATOM 2717 O O . PHE B 1 36 ? 20.16776 1.84627 50.29213 1.000 47.98299 35 PHE B O 1
ATOM 2725 N N . THR B 1 37 ? 19.21166 0.37540 51.69572 1.000 52.43463 36 THR B N 1
ATOM 2726 C CA . THR B 1 37 ? 19.59751 1.17525 52.84416 1.000 52.15619 36 THR B CA 1
ATOM 2727 C C . THR B 1 37 ? 21.04595 0.86494 53.21213 1.000 53.19851 36 THR B C 1
ATOM 2728 O O . THR B 1 37 ? 21.63779 -0.11282 52.74591 1.000 50.91808 36 THR B O 1
ATOM 2732 N N . GLU B 1 38 ? 21.62498 1.72462 54.05151 1.000 53.91647 37 GLU B N 1
ATOM 2733 C CA . GLU B 1 38 ? 22.99012 1.49557 54.51546 1.000 60.50905 37 GLU B CA 1
ATOM 2734 C C . GLU B 1 38 ? 23.10568 0.15356 55.23220 1.000 58.15229 37 GLU B C 1
ATOM 2735 O O . GLU B 1 38 ? 24.04205 -0.62096 54.98287 1.000 52.12273 37 GLU B O 1
ATOM 2741 N N . ALA B 1 39 ? 22.13982 -0.15033 56.10408 1.000 52.04417 38 ALA B N 1
ATOM 2742 C CA . ALA B 1 39 ? 22.15209 -1.41797 56.82675 1.000 54.51900 38 ALA B CA 1
ATOM 2743 C C . ALA B 1 39 ? 21.97652 -2.59972 55.88082 1.000 55.57280 38 ALA B C 1
ATOM 2744 O O . ALA B 1 39 ? 22.68188 -3.60779 56.00535 1.000 57.51746 38 ALA B O 1
ATOM 2746 N N . GLU B 1 40 ? 21.03323 -2.50193 54.93799 1.000 56.65418 39 GLU B N 1
ATOM 2747 C CA . GLU B 1 40 ? 20.90186 -3.53734 53.91651 1.000 55.43697 39 GLU B CA 1
ATOM 2748 C C . GLU B 1 40 ? 22.19824 -3.70099 53.13875 1.000 54.88476 39 GLU B C 1
ATOM 2749 O O . GLU B 1 40 ? 22.63631 -4.82655 52.87204 1.000 54.20367 39 GLU B O 1
ATOM 2755 N N . SER B 1 41 ? 22.82209 -2.58178 52.76437 1.000 54.23713 40 SER B N 1
ATOM 2756 C CA . SER B 1 41 ? 24.06017 -2.63471 51.99694 1.000 56.67631 40 SER B CA 1
ATOM 2757 C C . SER B 1 41 ? 25.15545 -3.36329 52.76205 1.000 54.73378 40 SER B C 1
ATOM 2758 O O . SER B 1 41 ? 25.96809 -4.07852 52.16422 1.000 58.38588 40 SER B O 1
ATOM 2761 N N . ASN B 1 42 ? 25.19107 -3.20328 54.08713 1.000 55.24864 41 ASN B N 1
ATOM 2762 C CA . ASN B 1 42 ? 26.24659 -3.84717 54.86271 1.000 54.08676 41 ASN B CA 1
ATOM 2763 C C . ASN B 1 42 ? 26.10473 -5.36390 54.94035 1.000 58.72299 41 ASN B C 1
ATOM 2764 O O . ASN B 1 42 ? 27.01606 -6.02146 55.45393 1.000 61.09501 41 ASN B O 1
ATOM 2769 N N . ARG B 1 43 ? 25.00578 -5.93787 54.45009 1.000 61.27511 42 ARG B N 1
ATOM 2770 C CA . ARG B 1 43 ? 24.81322 -7.38299 54.47623 1.000 59.86005 42 ARG B CA 1
ATOM 2771 C C . ARG B 1 43 ? 24.91206 -8.01664 53.09365 1.000 62.57599 42 ARG B C 1
ATOM 2772 O O . ARG B 1 43 ? 24.57529 -9.19537 52.93666 1.000 65.34186 42 ARG B O 1
ATOM 2780 N N . LEU B 1 44 ? 25.36403 -7.26792 52.09298 1.000 62.33174 43 LEU B N 1
ATOM 2781 C CA . LEU B 1 44 ? 25.54409 -7.79796 50.74560 1.000 58.34325 43 LEU B CA 1
ATOM 2782 C C . LEU B 1 44 ? 26.91654 -8.44986 50.58842 1.000 65.75888 43 LEU B C 1
ATOM 2783 O O . LEU B 1 44 ? 27.08312 -9.64328 50.84390 1.000 62.18121 43 LEU B O 1
ATOM 2788 N N . GLY B 1 102 ? 22.38112 -12.10126 55.37137 1.000 70.01947 101 GLY B N 1
ATOM 2789 C CA . GLY B 1 102 ? 22.91351 -12.07151 54.02120 1.000 69.82030 101 GLY B CA 1
ATOM 2790 C C . GLY B 1 102 ? 21.87060 -11.72935 52.97405 1.000 77.78660 101 GLY B C 1
ATOM 2791 O O . GLY B 1 102 ? 20.82350 -12.37267 52.89238 1.000 77.72602 101 GLY B O 1
ATOM 2792 N N . LEU B 1 103 ? 22.15820 -10.71185 52.16928 1.000 69.46523 102 LEU B N 1
ATOM 2793 C CA . LEU B 1 103 ? 21.25543 -10.24525 51.12934 1.000 67.36518 102 LEU B CA 1
ATOM 2794 C C . LEU B 1 103 ? 21.94367 -10.31757 49.77209 1.000 66.90282 102 LEU B C 1
ATOM 2795 O O . LEU B 1 103 ? 23.16409 -10.46755 49.67038 1.000 66.89430 102 LEU B O 1
ATOM 2800 N N . ARG B 1 104 ? 21.13668 -10.20186 48.71982 1.000 67.82104 103 ARG B N 1
ATOM 2801 C CA . ARG B 1 104 ? 21.64687 -10.07538 47.36323 1.000 65.20373 103 ARG B CA 1
ATOM 2802 C C . ARG B 1 104 ? 20.64112 -9.28589 46.53955 1.000 63.12346 103 ARG B C 1
ATOM 2803 O O . ARG B 1 104 ? 19.44896 -9.25076 46.85615 1.000 63.87183 103 ARG B O 1
ATOM 2811 N N . LYS B 1 105 ? 21.13589 -8.64050 45.48778 1.000 61.08437 104 LYS B N 1
ATOM 2812 C CA . LYS B 1 105 ? 20.28022 -7.86821 44.59735 1.000 55.71672 104 LYS B CA 1
ATOM 2813 C C . LYS B 1 105 ? 19.56075 -8.81966 43.64768 1.000 59.47419 104 LYS B C 1
ATOM 2814 O O . LYS B 1 105 ? 20.20367 -9.56988 42.90585 1.000 63.03812 104 LYS B O 1
ATOM 2820 N N . ILE B 1 106 ? 18.22556 -8.79275 43.67753 1.000 63.05235 105 ILE B N 1
ATOM 2821 C CA . ILE B 1 106 ? 17.39922 -9.71956 42.90782 1.000 66.78927 105 ILE B CA 1
ATOM 2822 C C . ILE B 1 106 ? 16.80846 -9.09365 41.66593 1.000 64.19891 105 ILE B C 1
ATOM 2823 O O . ILE B 1 106 ? 16.05856 -9.76201 40.94126 1.000 63.84383 105 ILE B O 1
ATOM 2828 N N . ILE B 1 107 ? 17.09996 -7.83069 41.40443 1.000 64.56361 106 ILE B N 1
ATOM 2829 C CA . ILE B 1 107 ? 16.67764 -7.17088 40.18240 1.000 64.74588 106 ILE B CA 1
ATOM 2830 C C . ILE B 1 107 ? 17.92735 -6.77110 39.41776 1.000 66.04639 106 ILE B C 1
ATOM 2831 O O . ILE B 1 107 ? 18.92616 -6.35790 40.01362 1.000 63.91995 106 ILE B O 1
ATOM 2836 N N . ASN B 1 108 ? 17.88682 -6.93883 38.10651 1.000 67.03381 107 ASN B N 1
ATOM 2837 C CA . ASN B 1 108 ? 18.91561 -6.42674 37.21277 1.000 69.56346 107 ASN B CA 1
ATOM 2838 C C . ASN B 1 108 ? 18.21139 -5.54930 36.19031 1.000 67.99051 107 ASN B C 1
ATOM 2839 O O . ASN B 1 108 ? 17.61614 -6.05727 35.23588 1.000 64.77162 107 ASN B O 1
ATOM 2844 N N . VAL B 1 109 ? 18.24230 -4.23846 36.40920 1.000 64.64140 108 VAL B N 1
ATOM 2845 C CA . VAL B 1 109 ? 17.84109 -3.31849 35.35607 1.000 58.25518 108 VAL B CA 1
ATOM 2846 C C . VAL B 1 109 ? 18.86863 -3.42069 34.23799 1.000 66.58674 108 VAL B C 1
ATOM 2847 O O . VAL B 1 109 ? 20.06089 -3.16903 34.44581 1.000 59.40347 108 VAL B O 1
ATOM 2851 N N . VAL B 1 110 ? 18.41792 -3.83283 33.05939 1.000 67.74003 109 VAL B N 1
ATOM 2852 C CA . VAL B 1 110 ? 19.30381 -3.95044 31.90777 1.000 68.94992 109 VAL B CA 1
ATOM 2853 C C . VAL B 1 110 ? 19.48476 -2.60964 31.22001 1.000 70.35321 109 VAL B C 1
ATOM 2854 O O . VAL B 1 110 ? 20.60739 -2.18083 30.93976 1.000 71.57150 109 VAL B O 1
ATOM 2858 N N . ASP B 1 111 ? 18.37589 -1.93062 30.96317 1.000 67.58138 110 ASP B N 1
ATOM 2859 C CA . ASP B 1 111 ? 18.35112 -0.73373 30.14591 1.000 68.16775 110 ASP B CA 1
ATOM 2860 C C . ASP B 1 111 ? 17.08413 0.04127 30.47803 1.000 66.26354 110 ASP B C 1
ATOM 2861 O O . ASP B 1 111 ? 16.48413 -0.16536 31.55562 1.000 64.18700 110 ASP B O 1
ATOM 2866 N N . ASP B 1 112 ? 16.65432 0.91772 29.57933 1.000 70.74894 111 ASP B N 1
ATOM 2867 C CA . ASP B 1 112 ? 15.53173 1.79390 29.87879 1.000 70.59080 111 ASP B CA 1
ATOM 2868 C C . ASP B 1 112 ? 14.19855 1.05640 29.91879 1.000 63.97586 111 ASP B C 1
ATOM 2869 O O . ASP B 1 112 ? 13.22987 1.59357 30.46527 1.000 65.18646 111 ASP B O 1
ATOM 2874 N N . ARG B 1 113 ? 14.12265 -0.16066 29.37358 1.000 63.34542 112 ARG B N 1
ATOM 2875 C CA . ARG B 1 113 ? 12.84742 -0.84934 29.23538 1.000 64.29115 112 ARG B CA 1
ATOM 2876 C C . ARG B 1 113 ? 12.79332 -2.24260 29.84604 1.000 65.64133 112 ARG B C 1
ATOM 2877 O O . ARG B 1 113 ? 11.69074 -2.71603 30.13878 1.000 64.55383 112 ARG B O 1
ATOM 2885 N N . MET B 1 114 ? 13.92521 -2.90995 30.05122 1.000 66.61761 113 MET B N 1
ATOM 2886 C CA . MET B 1 114 ? 13.93786 -4.33112 30.37442 1.000 65.10580 113 MET B CA 1
ATOM 2887 C C . MET B 1 114 ? 14.63696 -4.58394 31.70080 1.000 65.00804 113 MET B C 1
ATOM 2888 O O . MET B 1 114 ? 15.70956 -4.02695 31.95665 1.000 66.45504 113 MET B O 1
ATOM 2893 N N . LEU B 1 115 ? 14.02972 -5.42040 32.54394 1.000 63.08510 114 LEU B N 1
ATOM 2894 C CA . LEU B 1 115 ? 14.69118 -5.87958 33.75603 1.000 64.54077 114 LEU B CA 1
ATOM 2895 C C . LEU B 1 115 ? 14.58188 -7.39383 33.87677 1.000 60.81012 114 LEU B C 1
ATOM 2896 O O . LEU B 1 115 ? 13.66751 -8.02720 33.33628 1.000 65.48890 114 LEU B O 1
ATOM 2901 N N . ILE B 1 116 ? 15.56624 -7.96664 34.55960 1.000 60.10817 115 ILE B N 1
ATOM 2902 C CA . ILE B 1 116 ? 15.56678 -9.36935 34.95050 1.000 63.17278 115 ILE B CA 1
ATOM 2903 C C . ILE B 1 116 ? 15.24066 -9.43142 36.43252 1.000 65.27804 115 ILE B C 1
ATOM 2904 O O . ILE B 1 116 ? 15.77448 -8.64605 37.22335 1.000 68.54120 115 ILE B O 1
ATOM 2909 N N . PHE B 1 117 ? 14.36989 -10.35332 36.81786 1.000 63.73067 116 PHE B N 1
ATOM 2910 C CA . PHE B 1 117 ? 14.07439 -10.58600 38.22001 1.000 65.04122 116 PHE B CA 1
ATOM 2911 C C . PHE B 1 117 ? 14.69445 -11.91077 38.63820 1.000 63.82661 116 PHE B C 1
ATOM 2912 O O . PHE B 1 117 ? 14.61790 -12.90090 37.90227 1.000 68.34358 116 PHE B O 1
ATOM 2920 N N . ASP B 1 118 ? 15.30082 -11.91845 39.82722 1.000 61.56842 117 ASP B N 1
ATOM 2921 C CA . ASP B 1 118 ? 16.05106 -13.05326 40.35431 1.000 65.52191 117 ASP B CA 1
ATOM 2922 C C . ASP B 1 118 ? 17.07949 -13.49877 39.31837 1.000 68.47099 117 ASP B C 1
ATOM 2923 O O . ASP B 1 118 ? 16.95633 -14.58838 38.74573 1.000 71.25052 117 ASP B O 1
ATOM 2928 N N . PRO B 1 119 ? 18.10679 -12.69192 39.06218 1.000 69.47444 118 PRO B N 1
ATOM 2929 C CA . PRO B 1 119 ? 18.93108 -12.88143 37.86603 1.000 77.52343 118 PRO B CA 1
ATOM 2930 C C . PRO B 1 119 ? 20.20353 -13.65314 38.16734 1.000 77.28711 118 PRO B C 1
ATOM 2931 O O . PRO B 1 119 ? 20.56503 -13.84793 39.33847 1.000 73.32189 118 PRO B O 1
ATOM 2935 N N . PRO B 1 120 ? 20.91621 -14.10542 37.13450 1.000 81.42870 119 PRO B N 1
ATOM 2936 C CA . PRO B 1 120 ? 22.14903 -14.87271 37.35540 1.000 84.00803 119 PRO B CA 1
ATOM 2937 C C . PRO B 1 120 ? 23.28241 -14.00481 37.88688 1.000 81.86190 119 PRO B C 1
ATOM 2938 O O . PRO B 1 120 ? 23.23217 -12.77291 37.88123 1.000 78.53032 119 PRO B O 1
ATOM 2942 N N . GLU B 1 121 ? 24.32633 -14.69155 38.35408 1.000 87.84737 120 GLU B N 1
ATOM 2943 C CA . GLU B 1 121 ? 25.53621 -14.02923 38.82572 1.000 87.00815 120 GLU B CA 1
ATOM 2944 C C . GLU B 1 121 ? 26.13166 -13.16287 37.72308 1.000 89.06752 120 GLU B C 1
ATOM 2945 O O . GLU B 1 121 ? 26.07330 -13.50961 36.54042 1.000 84.87787 120 GLU B O 1
ATOM 2951 N N . THR B 1 122 ? 26.72311 -12.03274 38.11349 1.000 93.28775 121 THR B N 1
ATOM 2952 C CA . THR B 1 122 ? 27.39317 -11.18848 37.13258 1.000 92.70623 121 THR B CA 1
ATOM 2953 C C . THR B 1 122 ? 28.82385 -11.62957 36.84552 1.000 93.27538 121 THR B C 1
ATOM 2954 O O . THR B 1 122 ? 29.33869 -11.31731 35.76607 1.000 94.65290 121 THR B O 1
ATOM 2958 N N . ASN B 1 123 ? 29.52277 -12.37948 37.82573 1.000 90.95439 122 ASN B N 1
ATOM 2959 C CA . ASN B 1 123 ? 30.74379 -12.76124 37.12903 1.000 90.34208 122 ASN B CA 1
ATOM 2960 C C . ASN B 1 123 ? 30.67706 -14.22157 36.68807 1.000 87.98463 122 ASN B C 1
ATOM 2961 O O . ASN B 1 123 ? 29.93468 -15.02297 37.26593 1.000 86.94226 122 ASN B O 1
ATOM 2966 N N . PRO B 1 124 ? 31.43246 -14.58480 35.64840 1.000 86.08787 123 PRO B N 1
ATOM 2967 C CA . PRO B 1 124 ? 31.27570 -15.92930 35.07279 1.000 88.12850 123 PRO B CA 1
ATOM 2968 C C . PRO B 1 124 ? 31.76466 -17.07448 35.95384 1.000 86.76272 123 PRO B C 1
ATOM 2969 O O . PRO B 1 124 ? 31.16551 -18.15183 35.88119 1.000 84.78492 123 PRO B O 1
ATOM 2973 N N . LEU B 1 125 ? 32.81589 -16.91045 36.76811 1.000 86.38301 124 LEU B N 1
ATOM 2974 C CA . LEU B 1 125 ? 33.23207 -18.01826 37.63261 1.000 85.30595 124 LEU B CA 1
ATOM 2975 C C . LEU B 1 125 ? 32.10875 -18.46230 38.55601 1.000 86.14324 124 LEU B C 1
ATOM 2976 O O . LEU B 1 125 ? 31.77491 -19.65007 38.61389 1.000 89.99842 124 LEU B O 1
ATOM 2981 N N . THR B 1 126 ? 31.56272 -17.52957 39.33869 1.000 85.26926 125 THR B N 1
ATOM 2982 C CA . THR B 1 126 ? 30.51523 -17.88918 40.28783 1.000 87.50342 125 THR B CA 1
ATOM 2983 C C . THR B 1 126 ? 29.34126 -18.53233 39.55929 1.000 90.02586 125 THR B C 1
ATOM 2984 O O . THR B 1 126 ? 28.73577 -19.49703 40.04803 1.000 90.02243 125 THR B O 1
ATOM 2988 N N . LYS B 1 127 ? 29.05232 -18.03994 38.35545 1.000 87.66803 126 LYS B N 1
ATOM 2989 C CA . LYS B 1 127 ? 27.97420 -18.58313 37.53802 1.000 86.94955 126 LYS B CA 1
ATOM 2990 C C . LYS B 1 127 ? 28.23001 -20.03373 37.14372 1.000 89.21736 126 LYS B C 1
ATOM 2991 O O . LYS B 1 127 ? 27.34062 -20.88626 37.25838 1.000 91.24612 126 LYS B O 1
ATOM 2997 N N . MET B 1 128 ? 29.43028 -20.31989 36.63395 1.000 89.40818 127 MET B N 1
ATOM 2998 C CA . MET B 1 128 ? 29.80512 -21.68963 36.28807 1.000 85.45964 127 MET B CA 1
ATOM 2999 C C . MET B 1 128 ? 29.71536 -22.60455 37.50024 1.000 85.99531 127 MET B C 1
ATOM 3000 O O . MET B 1 128 ? 29.12814 -23.69213 37.43601 1.000 88.56188 127 MET B O 1
ATOM 3005 N N . GLN B 1 129 ? 30.31914 -22.18156 38.61482 1.000 84.44912 128 GLN B N 1
ATOM 3006 C CA . GLN B 1 129 ? 30.30253 -22.98827 39.83045 1.000 86.25991 128 GLN B CA 1
ATOM 3007 C C . GLN B 1 129 ? 28.88755 -23.24954 40.29570 1.000 90.23168 128 GLN B C 1
ATOM 3008 O O . GLN B 1 129 ? 28.63028 -24.23683 40.99321 1.000 88.95844 128 GLN B O 1
ATOM 3014 N N . ARG B 1 130 ? 27.96423 -22.36280 39.94431 1.000 92.85382 129 ARG B N 1
ATOM 3015 C CA . ARG B 1 130 ? 26.63899 -22.45199 40.51656 1.000 96.35425 129 ARG B CA 1
ATOM 3016 C C . ARG B 1 130 ? 25.78521 -23.41793 39.70125 1.000 93.09151 129 ARG B C 1
ATOM 3017 O O . ARG B 1 130 ? 24.76435 -23.90895 40.19674 1.000 98.40130 129 ARG B O 1
ATOM 3025 N N . ASN B 1 131 ? 26.22642 -23.71955 38.47441 1.000 94.11288 130 ASN B N 1
ATOM 3026 C CA . ASN B 1 131 ? 25.82136 -24.86741 37.65884 1.000 94.17778 130 ASN B CA 1
ATOM 3027 C C . ASN B 1 131 ? 26.71010 -26.08151 37.90736 1.000 94.45157 130 ASN B C 1
ATOM 3028 O O . ASN B 1 131 ? 27.07217 -26.79111 36.96237 1.000 91.15564 130 ASN B O 1
ATOM 3033 N N . ALA B 1 132 ? 27.10903 -26.33222 39.15049 1.000 91.95970 131 ALA B N 1
ATOM 3034 C CA . ALA B 1 132 ? 27.97185 -27.47089 39.45627 1.000 84.50165 131 ALA B CA 1
ATOM 3035 C C . ALA B 1 132 ? 27.38802 -28.31451 40.58316 1.000 79.22098 131 ALA B C 1
ATOM 3036 O O . ALA B 1 132 ? 27.62153 -28.04216 41.76035 1.000 76.38498 131 ALA B O 1
ATOM 3038 N N . ARG B 1 143 ? 15.62780 -18.93927 39.30230 1.000 87.39407 142 ARG B N 1
ATOM 3039 C CA . ARG B 1 143 ? 14.32158 -18.75367 38.68006 1.000 85.16737 142 ARG B CA 1
ATOM 3040 C C . ARG B 1 143 ? 14.41474 -17.83894 37.45965 1.000 87.24138 142 ARG B C 1
ATOM 3041 O O . ARG B 1 143 ? 14.32385 -18.30586 36.32359 1.000 93.11237 142 ARG B O 1
ATOM 3049 N N . GLU B 1 144 ? 14.59554 -16.54038 37.71614 1.000 83.11379 143 GLU B N 1
ATOM 3050 C CA . GLU B 1 144 ? 14.74327 -15.50623 36.69309 1.000 80.93167 143 GLU B CA 1
ATOM 3051 C C . GLU B 1 144 ? 13.48081 -15.33429 35.85435 1.000 79.26322 143 GLU B C 1
ATOM 3052 O O . GLU B 1 144 ? 13.05442 -16.25634 35.15076 1.000 80.61407 143 GLU B O 1
ATOM 3058 N N . HIS B 1 145 ? 12.87547 -14.15151 35.92995 1.000 75.88472 144 HIS B N 1
ATOM 3059 C CA . HIS B 1 145 ? 11.77085 -13.76893 35.06270 1.000 73.79452 144 HIS B CA 1
ATOM 3060 C C . HIS B 1 145 ? 12.16163 -12.53331 34.26533 1.000 70.45085 144 HIS B C 1
ATOM 3061 O O . HIS B 1 145 ? 12.76492 -11.59960 34.79892 1.000 68.37989 144 HIS B O 1
ATOM 3068 N N . ARG B 1 146 ? 11.81590 -12.53490 32.98649 1.000 73.77597 145 ARG B N 1
ATOM 3069 C CA . ARG B 1 146 ? 12.14912 -11.45025 32.07574 1.000 71.49041 145 ARG B CA 1
ATOM 3070 C C . ARG B 1 146 ? 10.96620 -10.49404 31.99169 1.000 70.55881 145 ARG B C 1
ATOM 3071 O O . ARG B 1 146 ? 9.83844 -10.92579 31.73114 1.000 67.39762 145 ARG B O 1
ATOM 3079 N N . PHE B 1 147 ? 11.21319 -9.20174 32.22845 1.000 68.55598 146 PHE B N 1
ATOM 3080 C CA . PHE B 1 147 ? 10.15185 -8.20615 32.22122 1.000 62.23992 146 PHE B CA 1
ATOM 3081 C C . PHE B 1 147 ? 10.51754 -7.04040 31.31685 1.000 63.99077 146 PHE B C 1
ATOM 3082 O O . PHE B 1 147 ? 11.67011 -6.59559 31.29076 1.000 68.54330 146 PHE B O 1
ATOM 3090 N N . VAL B 1 148 ? 9.51773 -6.54002 30.59417 1.000 60.76647 147 VAL B N 1
ATOM 3091 C CA . VAL B 1 148 ? 9.64376 -5.35669 29.75365 1.000 61.98962 147 VAL B CA 1
ATOM 3092 C C . VAL B 1 148 ? 8.55200 -4.37506 30.15561 1.000 60.65529 147 VAL B C 1
ATOM 3093 O O . VAL B 1 148 ? 7.37197 -4.74079 30.20403 1.000 59.20179 147 VAL B O 1
ATOM 3097 N N . PHE B 1 149 ? 8.94340 -3.13585 30.44673 1.000 56.16931 148 PHE B N 1
ATOM 3098 C CA . PHE B 1 149 ? 8.01327 -2.07614 30.81336 1.000 57.60996 148 PHE B CA 1
ATOM 3099 C C . PHE B 1 149 ? 8.33380 -0.82800 29.99684 1.000 58.71616 148 PHE B C 1
ATOM 3100 O O . PHE B 1 149 ? 9.29008 -0.79753 29.21725 1.000 60.46323 148 PHE B O 1
ATOM 3108 N N . ASP B 1 150 ? 7.52206 0.21661 30.18355 1.000 58.45176 149 ASP B N 1
ATOM 3109 C CA . ASP B 1 150 ? 7.66926 1.41998 29.37012 1.000 58.61745 149 ASP B CA 1
ATOM 3110 C C . ASP B 1 150 ? 8.87957 2.24914 29.78764 1.000 60.21042 149 ASP B C 1
ATOM 3111 O O . ASP B 1 150 ? 9.48409 2.92271 28.94510 1.000 59.18564 149 ASP B O 1
ATOM 3116 N N . ARG B 1 151 ? 9.25021 2.21309 31.06630 1.000 59.80685 150 ARG B N 1
ATOM 3117 C CA . ARG B 1 151 ? 10.43376 2.91252 31.55115 1.000 56.49974 150 ARG B CA 1
ATOM 3118 C C . ARG B 1 151 ? 10.83076 2.34405 32.90971 1.000 55.70654 150 ARG B C 1
ATOM 3119 O O . ARG B 1 151 ? 9.97376 2.00394 33.74237 1.000 49.31823 150 ARG B O 1
ATOM 3127 N N . LEU B 1 152 ? 12.14150 2.22403 33.10611 1.000 54.79242 151 LEU B N 1
ATOM 3128 C CA . LEU B 1 152 ? 12.72157 1.65645 34.31074 1.000 55.82913 151 LEU B CA 1
ATOM 3129 C C . LEU B 1 152 ? 13.64832 2.66868 34.96061 1.000 53.81968 151 LEU B C 1
ATOM 3130 O O . LEU B 1 152 ? 14.37467 3.39433 34.27541 1.000 53.90552 151 LEU B O 1
ATOM 3135 N N . PHE B 1 153 ? 13.62182 2.70133 36.28673 1.000 49.35343 152 PHE B N 1
ATOM 3136 C CA . PHE B 1 153 ? 14.49780 3.54233 37.08117 1.000 46.54847 152 PHE B CA 1
ATOM 3137 C C . PHE B 1 153 ? 15.19237 2.65213 38.09431 1.000 51.26145 152 PHE B C 1
ATOM 3138 O O . PHE B 1 153 ? 14.52972 1.93259 38.84803 1.000 44.01801 152 PHE B O 1
ATOM 3146 N N . ASP B 1 154 ? 16.51737 2.68174 38.08928 1.000 45.24295 153 ASP B N 1
ATOM 3147 C CA . ASP B 1 154 ? 17.31042 1.84905 38.97373 1.000 46.58156 153 ASP B CA 1
ATOM 3148 C C . ASP B 1 154 ? 17.51876 2.59818 40.29008 1.000 48.64898 153 ASP B C 1
ATOM 3149 O O . ASP B 1 154 ? 17.11703 3.75520 40.43001 1.000 47.55955 153 ASP B O 1
ATOM 3154 N N . GLU B 1 155 ? 18.16289 1.93553 41.26432 1.000 53.46124 154 GLU B N 1
ATOM 3155 C CA . GLU B 1 155 ? 18.45269 2.57312 42.55358 1.000 48.00547 154 GLU B CA 1
ATOM 3156 C C . GLU B 1 155 ? 19.04892 3.96375 42.39659 1.000 48.73880 154 GLU B C 1
ATOM 3157 O O . GLU B 1 155 ? 19.00033 4.76989 43.33356 1.000 48.74242 154 GLU B O 1
ATOM 3163 N N . ASP B 1 156 ? 19.59049 4.25048 41.21893 1.000 56.50644 155 ASP B N 1
ATOM 3164 C CA . ASP B 1 156 ? 20.47262 5.36640 40.93359 1.000 56.93383 155 ASP B CA 1
ATOM 3165 C C . ASP B 1 156 ? 19.72673 6.64573 40.58510 1.000 55.21668 155 ASP B C 1
ATOM 3166 O O . ASP B 1 156 ? 20.28423 7.73761 40.74564 1.000 52.86331 155 ASP B O 1
ATOM 3171 N N . CYS B 1 157 ? 18.48576 6.53206 40.11840 1.000 53.98432 156 CYS B N 1
ATOM 3172 C CA . CYS B 1 157 ? 17.80604 7.63468 39.45752 1.000 44.29192 156 CYS B CA 1
ATOM 3173 C C . CYS B 1 157 ? 17.53833 8.78712 40.42083 1.000 48.69984 156 CYS B C 1
ATOM 3174 O O . CYS B 1 157 ? 17.52222 8.62967 41.64520 1.000 46.59073 156 CYS B O 1
ATOM 3177 N N . THR B 1 158 ? 17.31436 9.95937 39.84029 1.000 43.96269 157 THR B N 1
ATOM 3178 C CA . THR B 1 158 ? 16.96579 11.15885 40.58241 1.000 49.55933 157 THR B CA 1
ATOM 3179 C C . THR B 1 158 ? 15.46832 11.42210 40.47277 1.000 49.27795 157 THR B C 1
ATOM 3180 O O . THR B 1 158 ? 14.77341 10.85406 39.62603 1.000 47.00368 157 THR B O 1
ATOM 3184 N N . GLN B 1 159 ? 14.97602 12.29666 41.35299 1.000 45.56679 158 GLN B N 1
ATOM 3185 C CA . GLN B 1 159 ? 13.58101 12.71644 41.27300 1.000 49.70409 158 GLN B CA 1
ATOM 3186 C C . GLN B 1 159 ? 13.28372 13.37930 39.93396 1.000 50.64439 158 GLN B C 1
ATOM 3187 O O . GLN B 1 159 ? 12.20717 13.18092 39.35950 1.000 43.88621 158 GLN B O 1
ATOM 3193 N N . ASP B 1 160 ? 14.23255 14.16436 39.41800 1.000 51.02121 159 ASP B N 1
ATOM 3194 C CA . ASP B 1 160 ? 14.01034 14.87318 38.16207 1.000 47.72500 159 ASP B CA 1
ATOM 3195 C C . ASP B 1 160 ? 13.83459 13.90429 36.99894 1.000 57.33869 159 ASP B C 1
ATOM 3196 O O . ASP B 1 160 ? 12.99035 14.12429 36.12190 1.000 50.42559 159 ASP B O 1
ATOM 3201 N N . GLN B 1 161 ? 14.62020 12.82500 36.97274 1.000 50.24567 160 GLN B N 1
ATOM 3202 C CA . GLN B 1 161 ? 14.48460 11.84301 35.90090 1.000 52.55229 160 GLN B CA 1
ATOM 3203 C C . GLN B 1 161 ? 13.12028 11.16394 35.94954 1.000 49.84035 160 GLN B C 1
ATOM 3204 O O . GLN B 1 161 ? 12.45965 10.99883 34.91717 1.000 50.46236 160 GLN B O 1
ATOM 3210 N N . VAL B 1 162 ? 12.67782 10.77034 37.14689 1.000 45.27442 161 VAL B N 1
ATOM 3211 C CA . VAL B 1 162 ? 11.37613 10.11934 37.28439 1.000 48.65740 161 VAL B CA 1
ATOM 3212 C C . VAL B 1 162 ? 10.26168 11.07032 36.86524 1.000 42.57729 161 VAL B C 1
ATOM 3213 O O . VAL B 1 162 ? 9.34496 10.69422 36.12503 1.000 43.67359 161 VAL B O 1
ATOM 3217 N N . TYR B 1 163 ? 10.33063 12.32061 37.32848 1.000 36.15744 162 TYR B N 1
ATOM 3218 C CA . TYR B 1 163 ? 9.32054 13.31025 36.96904 1.000 41.72860 162 TYR B CA 1
ATOM 3219 C C . TYR B 1 163 ? 9.27080 13.52472 35.46092 1.000 50.20295 162 TYR B C 1
ATOM 3220 O O . TYR B 1 163 ? 8.19158 13.52650 34.85636 1.000 45.86001 162 TYR B O 1
ATOM 3229 N N . ARG B 1 164 ? 10.43689 13.70331 34.83410 1.000 44.39381 163 ARG B N 1
ATOM 3230 C CA . ARG B 1 164 ? 10.47379 14.00089 33.40700 1.000 47.96963 163 ARG B CA 1
ATOM 3231 C C . ARG B 1 164 ? 9.98587 12.83018 32.56475 1.000 48.77945 163 ARG B C 1
ATOM 3232 O O . ARG B 1 164 ? 9.41521 13.04164 31.48892 1.000 49.53398 163 ARG B O 1
ATOM 3240 N N . ASN B 1 165 ? 10.19886 11.59953 33.02311 1.000 43.86711 164 ASN B N 1
ATOM 3241 C CA . ASN B 1 165 ? 9.82975 10.41984 32.25382 1.000 48.24735 164 ASN B CA 1
ATOM 3242 C C . ASN B 1 165 ? 8.48515 9.83089 32.66006 1.000 54.58284 164 ASN B C 1
ATOM 3243 O O . ASN B 1 165 ? 8.10781 8.77556 32.14153 1.000 61.61407 164 ASN B O 1
ATOM 3248 N N . THR B 1 166 ? 7.75174 10.47812 33.56608 1.000 43.81828 165 THR B N 1
ATOM 3249 C CA . THR B 1 166 ? 6.42490 10.00521 33.94728 1.000 43.66932 165 THR B CA 1
ATOM 3250 C C . THR B 1 166 ? 5.36345 11.08287 33.78588 1.000 45.33944 165 THR B C 1
ATOM 3251 O O . THR B 1 166 ? 4.42905 10.90104 32.99877 1.000 47.73224 165 THR B O 1
ATOM 3255 N N . THR B 1 167 ? 5.47422 12.20585 34.49411 1.000 40.47483 166 THR B N 1
ATOM 3256 C CA . THR B 1 167 ? 4.34797 13.12412 34.59488 1.000 53.00767 166 THR B CA 1
ATOM 3257 C C . THR B 1 167 ? 4.51038 14.38350 33.75824 1.000 50.42291 166 THR B C 1
ATOM 3258 O O . THR B 1 167 ? 3.50176 14.97373 33.35957 1.000 52.17549 166 THR B O 1
ATOM 3262 N N . GLN B 1 168 ? 5.74244 14.81533 33.48929 1.000 46.65884 167 GLN B N 1
ATOM 3263 C CA . GLN B 1 168 ? 5.95640 15.95989 32.60296 1.000 52.22618 167 GLN B CA 1
ATOM 3264 C C . GLN B 1 168 ? 5.25347 15.81440 31.25796 1.000 48.93614 167 GLN B C 1
ATOM 3265 O O . GLN B 1 168 ? 4.52611 16.74520 30.86889 1.000 52.25821 167 GLN B O 1
ATOM 3271 N N . PRO B 1 169 ? 5.38521 14.70269 30.52093 1.000 50.22979 168 PRO B N 1
ATOM 3272 C CA . PRO B 1 169 ? 4.70723 14.61190 29.21622 1.000 50.87043 168 PRO B CA 1
ATOM 3273 C C . PRO B 1 169 ? 3.20083 14.78668 29.29170 1.000 51.83626 168 PRO B C 1
ATOM 3274 O O . PRO B 1 169 ? 2.58817 15.16335 28.28592 1.000 56.07456 168 PRO B O 1
ATOM 3278 N N . LEU B 1 170 ? 2.58410 14.53456 30.44770 1.000 52.00923 169 LEU B N 1
ATOM 3279 C CA . LEU B 1 170 ? 1.13724 14.67869 30.55524 1.000 48.91751 169 LEU B CA 1
ATOM 3280 C C . LEU B 1 170 ? 0.70186 16.13604 30.49375 1.000 53.86195 169 LEU B C 1
ATOM 3281 O O . LEU B 1 170 ? -0.42511 16.42339 30.06685 1.000 53.85586 169 LEU B O 1
ATOM 3286 N N . LEU B 1 171 ? 1.57961 17.06529 30.88884 1.000 45.31512 170 LEU B N 1
ATOM 3287 C CA . LEU B 1 171 ? 1.11897 18.41259 31.22163 1.000 50.85422 170 LEU B CA 1
ATOM 3288 C C . LEU B 1 171 ? 0.41979 19.09090 30.04733 1.000 54.19919 170 LEU B C 1
ATOM 3289 O O . LEU B 1 171 ? -0.59591 19.77084 30.24094 1.000 52.61362 170 LEU B O 1
ATOM 3294 N N . ASP B 1 172 ? 0.92938 18.90730 28.82365 1.000 53.16961 171 ASP B N 1
ATOM 3295 C CA . ASP B 1 172 ? 0.26393 19.48752 27.65839 1.000 56.75844 171 ASP B CA 1
ATOM 3296 C C . ASP B 1 172 ? -1.21073 19.10488 27.61974 1.000 57.48146 171 ASP B C 1
ATOM 3297 O O . ASP B 1 172 ? -2.08821 19.97548 27.55383 1.000 53.49529 171 ASP B O 1
ATOM 3302 N N . SER B 1 173 ? -1.50227 17.80147 27.69414 1.000 48.72806 172 SER B N 1
ATOM 3303 C CA . SER B 1 173 ? -2.89161 17.35763 27.64718 1.000 52.13699 172 SER B CA 1
ATOM 3304 C C . SER B 1 173 ? -3.70593 18.00101 28.75923 1.000 54.30229 172 SER B C 1
ATOM 3305 O O . SER B 1 173 ? -4.88920 18.31112 28.57586 1.000 52.39262 172 SER B O 1
ATOM 3308 N N . VAL B 1 174 ? -3.08164 18.22679 29.91620 1.000 51.56702 173 VAL B N 1
ATOM 3309 C CA . VAL B 1 174 ? -3.79858 18.83620 31.02822 1.000 51.41222 173 VAL B CA 1
ATOM 3310 C C . VAL B 1 174 ? -4.09600 20.29836 30.72793 1.000 52.99933 173 VAL B C 1
ATOM 3311 O O . VAL B 1 174 ? -5.18668 20.79913 31.02915 1.000 54.33754 173 VAL B O 1
ATOM 3315 N N . LEU B 1 175 ? -3.14413 21.00384 30.11244 1.000 49.77716 174 LEU B N 1
ATOM 3316 C CA . LEU B 1 175 ? -3.41311 22.37834 29.71112 1.000 54.68661 174 LEU B CA 1
ATOM 3317 C C . LEU B 1 175 ? -4.38319 22.44185 28.54111 1.000 54.28847 174 LEU B C 1
ATOM 3318 O O . LEU B 1 175 ? -4.99310 23.49140 28.31175 1.000 55.84294 174 LEU B O 1
ATOM 3323 N N . ASP B 1 176 ? -4.54420 21.34114 27.80978 1.000 49.93064 175 ASP B N 1
ATOM 3324 C CA . ASP B 1 176 ? -5.52712 21.23115 26.74350 1.000 53.42122 175 ASP B CA 1
ATOM 3325 C C . ASP B 1 176 ? -6.88665 20.75952 27.24830 1.000 52.89874 175 ASP B C 1
ATOM 3326 O O . ASP B 1 176 ? -7.77815 20.49580 26.43592 1.000 52.94126 175 ASP B O 1
ATOM 3331 N N . GLY B 1 177 ? -7.05803 20.62992 28.56362 1.000 49.80588 176 GLY B N 1
ATOM 3332 C CA . GLY B 1 177 ? -8.34938 20.34435 29.15440 1.000 54.05620 176 GLY B CA 1
ATOM 3333 C C . GLY B 1 177 ? -8.63607 18.89188 29.47076 1.000 51.14291 176 GLY B C 1
ATOM 3334 O O . GLY B 1 177 ? -9.75518 18.58445 29.89907 1.000 49.77358 176 GLY B O 1
ATOM 3335 N N . TYR B 1 178 ? -7.67375 17.99310 29.28667 1.000 48.03098 177 TYR B N 1
ATOM 3336 C CA . TYR B 1 178 ? -7.87220 16.57374 29.54842 1.000 49.64152 177 TYR B CA 1
ATOM 3337 C C . TYR B 1 178 ? -7.28526 16.19538 30.90382 1.000 49.98573 177 TYR B C 1
ATOM 3338 O O . TYR B 1 178 ? -6.23967 16.71355 31.30549 1.000 53.97350 177 TYR B O 1
ATOM 3347 N N . ASN B 1 179 ? -7.96154 15.28546 31.60225 1.000 43.49082 178 ASN B N 1
ATOM 3348 C CA . ASN B 1 179 ? -7.47724 14.80838 32.89139 1.000 45.66142 178 ASN B CA 1
ATOM 3349 C C . ASN B 1 179 ? -6.23840 13.93588 32.71586 1.000 45.81565 178 ASN B C 1
ATOM 3350 O O . ASN B 1 179 ? -6.03181 13.31739 31.66794 1.000 44.79075 178 ASN B O 1
ATOM 3355 N N . ALA B 1 180 ? -5.41161 13.87807 33.76258 1.000 45.10601 179 ALA B N 1
ATOM 3356 C CA . ALA B 1 180 ? -4.24028 13.00622 33.74744 1.000 45.20049 179 ALA B CA 1
ATOM 3357 C C . ALA B 1 180 ? -4.02884 12.42072 35.13609 1.000 42.86055 179 ALA B C 1
ATOM 3358 O O . ALA B 1 180 ? -4.42602 13.01784 36.13832 1.000 41.81520 179 ALA B O 1
ATOM 3360 N N . THR B 1 181 ? -3.40494 11.24265 35.19428 1.000 40.72133 180 THR B N 1
ATOM 3361 C CA . THR B 1 181 ? -3.33094 10.52416 36.46252 1.000 48.91211 180 THR B CA 1
ATOM 3362 C C . THR B 1 181 ? -2.02058 9.75583 36.58349 1.000 44.95525 180 THR B C 1
ATOM 3363 O O . THR B 1 181 ? -1.60989 9.06993 35.64255 1.000 45.94021 180 THR B O 1
ATOM 3367 N N . VAL B 1 182 ? -1.38009 9.87614 37.74847 1.000 38.78640 181 VAL B N 1
ATOM 3368 C CA . VAL B 1 182 ? -0.10896 9.22695 38.05801 1.000 37.13075 181 VAL B CA 1
ATOM 3369 C C . VAL B 1 182 ? -0.25714 8.51220 39.39382 1.000 35.51200 181 VAL B C 1
ATOM 3370 O O . VAL B 1 182 ? -0.59687 9.14480 40.40019 1.000 34.04575 181 VAL B O 1
ATOM 3374 N N . PHE B 1 183 ? 0.00923 7.21007 39.40738 1.000 33.71746 182 PHE B N 1
ATOM 3375 C CA . PHE B 1 183 ? -0.01842 6.40836 40.62337 1.000 38.11266 182 PHE B CA 1
ATOM 3376 C C . PHE B 1 183 ? 1.39102 6.10100 41.10711 1.000 39.33210 182 PHE B C 1
ATOM 3377 O O . PHE B 1 183 ? 2.34247 6.06698 40.32703 1.000 42.60858 182 PHE B O 1
ATOM 3385 N N . ALA B 1 184 ? 1.49785 5.84122 42.40933 1.000 36.30867 183 ALA B N 1
ATOM 3386 C CA . ALA B 1 184 ? 2.61477 5.10986 42.99405 1.000 40.56355 183 ALA B CA 1
ATOM 3387 C C . ALA B 1 184 ? 2.05475 3.83868 43.61771 1.000 39.76727 183 ALA B C 1
ATOM 3388 O O . ALA B 1 184 ? 1.21796 3.90538 44.52444 1.000 40.14643 183 ALA B O 1
ATOM 3390 N N . TYR B 1 185 ? 2.49607 2.68894 43.11755 1.000 38.82187 184 TYR B N 1
ATOM 3391 C CA . TYR B 1 185 ? 2.02825 1.38924 43.57377 1.000 36.82578 184 TYR B CA 1
ATOM 3392 C C . TYR B 1 185 ? 3.19474 0.61333 44.16841 1.000 45.59506 184 TYR B C 1
ATOM 3393 O O . TYR B 1 185 ? 4.34523 0.80909 43.77579 1.000 46.36539 184 TYR B O 1
ATOM 3402 N N . GLY B 1 186 ? 2.89946 -0.25962 45.12955 1.000 43.84085 185 GLY B N 1
ATOM 3403 C CA . GLY B 1 186 ? 3.93314 -1.12695 45.66120 1.000 43.85470 185 GLY B CA 1
ATOM 3404 C C . GLY B 1 186 ? 3.88275 -1.33738 47.15913 1.000 45.27081 185 GLY B C 1
ATOM 3405 O O . GLY B 1 186 ? 3.07296 -0.72073 47.85751 1.000 49.81585 185 GLY B O 1
ATOM 3406 N N . ALA B 1 187 ? 4.75465 -2.20657 47.66299 1.000 45.69393 186 ALA B N 1
ATOM 3407 C CA . ALA B 1 187 ? 4.73971 -2.55049 49.07599 1.000 46.65972 186 ALA B CA 1
ATOM 3408 C C . ALA B 1 187 ? 5.24407 -1.39050 49.92574 1.000 44.11534 186 ALA B C 1
ATOM 3409 O O . ALA B 1 187 ? 5.98813 -0.52301 49.45946 1.000 47.38031 186 ALA B O 1
ATOM 3411 N N . THR B 1 188 ? 4.81775 -1.38207 51.18715 1.000 44.52159 187 THR B N 1
ATOM 3412 C CA . THR B 1 188 ? 5.28806 -0.38559 52.13951 1.000 47.37509 187 THR B CA 1
ATOM 3413 C C . THR B 1 188 ? 6.80237 -0.46809 52.27936 1.000 45.75439 187 THR B C 1
ATOM 3414 O O . THR B 1 188 ? 7.36432 -1.55626 52.43137 1.000 43.98992 187 THR B O 1
ATOM 3418 N N . GLY B 1 189 ? 7.45999 0.68588 52.21239 1.000 42.36210 188 GLY B N 1
ATOM 3419 C CA . GLY B 1 189 ? 8.90062 0.76303 52.31733 1.000 41.36812 188 GLY B CA 1
ATOM 3420 C C . GLY B 1 189 ? 9.65789 0.78137 51.00764 1.000 44.76194 188 GLY B C 1
ATOM 3421 O O . GLY B 1 189 ? 10.89343 0.72478 51.02975 1.000 43.28561 188 GLY B O 1
ATOM 3422 N N . CYS B 1 190 ? 8.96788 0.87322 49.87119 1.000 37.31901 189 CYS B N 1
ATOM 3423 C CA . CYS B 1 190 ? 9.60938 0.75996 48.56935 1.000 37.28146 189 CYS B CA 1
ATOM 3424 C C . CYS B 1 190 ? 9.72939 2.08437 47.82683 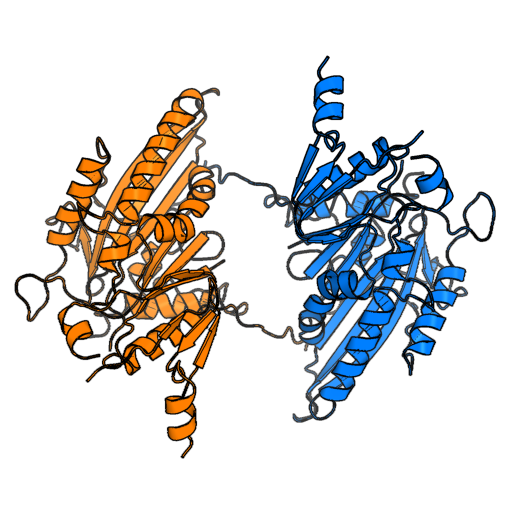1.000 35.72397 189 CYS B C 1
ATOM 3425 O O . CYS B 1 190 ? 10.30020 2.10995 46.73094 1.000 39.26779 189 CYS B O 1
ATOM 3428 N N . GLY B 1 191 ? 9.21612 3.17946 48.38221 1.000 36.22522 190 GLY B N 1
ATOM 3429 C CA . GLY B 1 191 ? 9.47133 4.48620 47.80552 1.000 34.19223 190 GLY B CA 1
ATOM 3430 C C . GLY B 1 191 ? 8.27403 5.23914 47.25784 1.000 41.67560 190 GLY B C 1
ATOM 3431 O O . GLY B 1 191 ? 8.45116 6.24269 46.55882 1.000 38.92781 190 GLY B O 1
ATOM 3432 N N . LYS B 1 192 ? 7.05560 4.78325 47.56260 1.000 35.63788 191 LYS B N 1
ATOM 3433 C CA . LYS B 1 192 ? 5.86630 5.46562 47.05815 1.000 38.79560 191 LYS B CA 1
ATOM 3434 C C . LYS B 1 192 ? 5.82559 6.91600 47.52442 1.000 37.19280 191 LYS B C 1
ATOM 3435 O O . LYS B 1 192 ? 5.75115 7.84267 46.70993 1.000 40.02344 191 LYS B O 1
ATOM 3441 N N . THR B 1 193 ? 5.86841 7.13005 48.84138 1.000 35.28712 192 THR B N 1
ATOM 3442 C CA . THR B 1 193 ? 5.79102 8.48757 49.37240 1.000 39.42880 192 THR B CA 1
ATOM 3443 C C . THR B 1 193 ? 7.01501 9.30507 48.97693 1.000 43.82329 192 THR B C 1
ATOM 3444 O O . THR B 1 193 ? 6.90938 10.51158 48.72458 1.000 43.49995 192 THR B O 1
ATOM 3448 N N . HIS B 1 194 ? 8.18424 8.66467 48.90993 1.000 38.66337 193 HIS B N 1
ATOM 3449 C CA . HIS B 1 194 ? 9.37807 9.36402 48.44851 1.000 42.16225 193 HIS B CA 1
ATOM 3450 C C . HIS B 1 194 ? 9.22677 9.80889 46.99828 1.000 44.20796 193 HIS B C 1
ATOM 3451 O O . HIS B 1 194 ? 9.68253 10.89450 46.62193 1.000 46.59138 193 HIS B O 1
ATOM 3458 N N . THR B 1 195 ? 8.58489 8.98393 46.16833 1.000 39.55059 194 THR B N 1
ATOM 3459 C CA . THR B 1 195 ? 8.40585 9.34542 44.76606 1.000 40.43443 194 THR B CA 1
ATOM 3460 C C . THR B 1 195 ? 7.35769 10.44018 44.60423 1.000 42.13894 194 THR B C 1
ATOM 3461 O O . THR B 1 195 ? 7.56261 11.39795 43.84936 1.000 37.03118 194 THR B O 1
ATOM 3465 N N . ILE B 1 196 ? 6.23459 10.32130 45.30948 1.000 44.24698 195 ILE B N 1
ATOM 3466 C CA . ILE B 1 196 ? 5.14209 11.27761 45.15181 1.000 36.77470 195 ILE B CA 1
ATOM 3467 C C . ILE B 1 196 ? 5.45840 12.58326 45.87084 1.000 43.01809 195 ILE B C 1
ATOM 3468 O O . ILE B 1 196 ? 5.42854 13.66493 45.27250 1.000 46.00882 195 ILE B O 1
ATOM 3473 N N . SER B 1 197 ? 5.76613 12.50203 47.16519 1.000 41.98125 196 SER B N 1
ATOM 3474 C CA . SER B 1 197 ? 6.06480 13.69088 47.95829 1.000 46.46875 196 SER B CA 1
ATOM 3475 C C . SER B 1 197 ? 7.54675 14.05710 47.90584 1.000 46.43288 196 SER B C 1
ATOM 3476 O O . SER B 1 197 ? 7.90392 15.17873 47.53214 1.000 47.94924 196 SER B O 1
ATOM 3479 N N . GLY B 1 198 ? 8.41573 13.12408 48.27573 1.000 47.25643 197 GLY B N 1
ATOM 3480 C CA . GLY B 1 198 ? 9.81614 13.44038 48.43910 1.000 46.72590 197 GLY B CA 1
ATOM 3481 C C . GLY B 1 198 ? 10.06728 14.17864 49.73938 1.000 50.57045 197 GLY B C 1
ATOM 3482 O O . GLY B 1 198 ? 9.23674 14.21398 50.65215 1.000 55.40358 197 GLY B O 1
ATOM 3483 N N . THR B 1 199 ? 11.24461 14.78368 49.81349 1.000 52.28941 198 THR B N 1
ATOM 3484 C CA . THR B 1 199 ? 11.68480 15.53426 50.97675 1.000 51.83727 198 THR B CA 1
ATOM 3485 C C . THR B 1 199 ? 11.87406 16.99814 50.60419 1.000 52.50757 198 THR B C 1
ATOM 3486 O O . THR B 1 199 ? 11.94549 17.33793 49.41569 1.000 55.07924 198 THR B O 1
ATOM 3490 N N . PRO B 1 200 ? 11.95530 17.89777 51.59051 1.000 56.80865 199 PRO B N 1
ATOM 3491 C CA . PRO B 1 200 ? 12.30220 19.28610 51.27383 1.000 58.61339 199 PRO B CA 1
ATOM 3492 C C . PRO B 1 200 ? 13.66018 19.35945 50.61623 1.000 61.88363 199 PRO B C 1
ATOM 3493 O O . PRO B 1 200 ? 13.96484 20.28256 49.86931 1.000 61.23836 199 PRO B O 1
ATOM 3497 N N . GLU B 1 201 ? 14.51243 18.37316 50.84461 1.000 61.82691 200 GLU B N 1
ATOM 3498 C CA . GLU B 1 201 ? 15.80409 18.34048 50.16472 1.000 58.67449 200 GLU B CA 1
ATOM 3499 C C . GLU B 1 201 ? 15.73663 17.72867 48.77331 1.000 57.93939 200 GLU B C 1
ATOM 3500 O O . GLU B 1 201 ? 16.45464 18.20046 47.87386 1.000 60.18033 200 GLU B O 1
ATOM 3506 N N . ASP B 1 202 ? 14.82345 16.79886 48.56714 1.000 55.80111 201 ASP B N 1
ATOM 3507 C CA . ASP B 1 202 ? 14.77593 15.99397 47.36371 1.000 53.97281 201 ASP B CA 1
ATOM 3508 C C . ASP B 1 202 ? 13.31802 15.86086 46.96596 1.000 46.35770 201 ASP B C 1
ATOM 3509 O O . ASP B 1 202 ? 12.68972 14.81869 47.16871 1.000 46.12994 201 ASP B O 1
ATOM 3514 N N . PRO B 1 203 ? 12.71819 16.93739 46.46959 1.000 45.31467 202 PRO B N 1
ATOM 3515 C CA . PRO B 1 203 ? 11.26364 16.94063 46.28965 1.000 52.59345 202 PRO B CA 1
ATOM 3516 C C . PRO B 1 203 ? 10.83355 16.01315 45.16422 1.000 45.16350 202 PRO B C 1
ATOM 3517 O O . PRO B 1 203 ? 11.59055 15.72591 44.23385 1.000 45.61198 202 PRO B O 1
ATOM 3521 N N . GLY B 1 204 ? 9.60569 15.52815 45.27251 1.000 48.25902 203 GLY B N 1
ATOM 3522 C CA . GLY B 1 204 ? 9.08446 14.50099 44.39606 1.000 45.97124 203 GLY B CA 1
ATOM 3523 C C . GLY B 1 204 ? 8.15959 15.03331 43.32115 1.000 49.85579 203 GLY B C 1
ATOM 3524 O O . GLY B 1 204 ? 8.23926 16.19926 42.91495 1.000 44.86686 203 GLY B O 1
ATOM 3525 N N . VAL B 1 205 ? 7.24743 14.16597 42.87541 1.000 42.46132 204 VAL B N 1
ATOM 3526 C CA . VAL B 1 205 ? 6.47202 14.42195 41.66484 1.000 44.71234 204 VAL B CA 1
ATOM 3527 C C . VAL B 1 205 ? 5.51725 15.59637 41.85450 1.000 39.68770 204 VAL B C 1
ATOM 3528 O O . VAL B 1 205 ? 5.38745 16.45218 40.97042 1.000 41.01609 204 VAL B O 1
ATOM 3532 N N . ILE B 1 206 ? 4.83041 15.65487 42.99769 1.000 41.45842 205 ILE B N 1
ATOM 3533 C CA . ILE B 1 206 ? 3.90724 16.75866 43.26093 1.000 47.43689 205 ILE B CA 1
ATOM 3534 C C . ILE B 1 206 ? 4.62660 18.09746 43.14311 1.000 51.14676 205 ILE B C 1
ATOM 3535 O O . ILE B 1 206 ? 4.15866 19.02570 42.46644 1.000 51.82411 205 ILE B O 1
ATOM 3540 N N . PHE B 1 207 ? 5.77879 18.21016 43.80569 1.000 53.49522 206 PHE B N 1
ATOM 3541 C CA . PHE B 1 207 ? 6.51674 19.46792 43.85003 1.000 48.32584 206 PHE B CA 1
ATOM 3542 C C . PHE B 1 207 ? 6.95314 19.90584 42.45842 1.000 47.53730 206 PHE B C 1
ATOM 3543 O O . PHE B 1 207 ? 6.70512 21.04621 42.04653 1.000 51.85347 206 PHE B O 1
ATOM 3551 N N . LEU B 1 208 ? 7.63678 19.01926 41.73181 1.000 45.59319 207 LEU B N 1
ATOM 3552 C CA . LEU B 1 208 ? 8.15818 19.38426 40.41922 1.000 49.26271 207 LEU B CA 1
ATOM 3553 C C . LEU B 1 208 ? 7.02378 19.68094 39.44494 1.000 50.40438 207 LEU B C 1
ATOM 3554 O O . LEU B 1 208 ? 7.13480 20.58406 38.60014 1.000 50.17163 207 LEU B O 1
ATOM 3559 N N . THR B 1 209 ? 5.91873 18.93888 39.56170 1.000 50.56819 208 THR B N 1
ATOM 3560 C CA . THR B 1 209 ? 4.73736 19.22127 38.75536 1.000 46.73114 208 THR B CA 1
ATOM 3561 C C . THR B 1 209 ? 4.24010 20.64037 38.99389 1.000 47.13887 208 THR B C 1
ATOM 3562 O O . THR B 1 209 ? 4.03917 21.40700 38.04328 1.000 50.36267 208 THR B O 1
ATOM 3566 N N . MET B 1 210 ? 4.02998 21.00744 40.26301 1.000 44.23950 209 MET B N 1
ATOM 3567 C CA . MET B 1 210 ? 3.53708 22.35076 40.55789 1.000 50.26309 209 MET B CA 1
ATOM 3568 C C . MET B 1 210 ? 4.52016 23.42274 40.10843 1.000 53.35982 209 MET B C 1
ATOM 3569 O O . MET B 1 210 ? 4.10506 24.49331 39.64820 1.000 57.56900 209 MET B O 1
ATOM 3574 N N . LYS B 1 211 ? 5.82053 23.14751 40.21551 1.000 55.86867 210 LYS B N 1
ATOM 3575 C CA . LYS B 1 211 ? 6.82954 24.10837 39.77713 1.000 55.33563 210 LYS B CA 1
ATOM 3576 C C . LYS B 1 211 ? 6.71219 24.38472 38.27929 1.000 57.18817 210 LYS B C 1
ATOM 3577 O O . LYS B 1 211 ? 6.61049 25.54686 37.84478 1.000 56.01099 210 LYS B O 1
ATOM 3583 N N . GLU B 1 212 ? 6.71601 23.31932 37.47096 1.000 53.34141 211 GLU B N 1
ATOM 3584 C CA . GLU B 1 212 ? 6.58622 23.50153 36.02848 1.000 56.83621 211 GLU B CA 1
ATOM 3585 C C . GLU B 1 212 ? 5.25138 24.14160 35.66069 1.000 57.88846 211 GLU B C 1
ATOM 3586 O O . GLU B 1 212 ? 5.18435 24.94031 34.71615 1.000 59.95694 211 GLU B O 1
ATOM 3592 N N . LEU B 1 213 ? 4.18383 23.82117 36.39860 1.000 55.15277 212 LEU B N 1
ATOM 3593 C CA . LEU B 1 213 ? 2.88667 24.42473 36.10827 1.000 54.52559 212 LEU B CA 1
ATOM 3594 C C . LEU B 1 213 ? 2.90653 25.92639 36.36549 1.000 58.14392 212 LEU B C 1
ATOM 3595 O O . LEU B 1 213 ? 2.35397 26.70539 35.57756 1.000 59.14666 212 LEU B O 1
ATOM 3600 N N . TYR B 1 214 ? 3.53202 26.34820 37.46740 1.000 57.40198 213 TYR B N 1
ATOM 3601 C CA . TYR B 1 214 ? 3.67155 27.77458 37.74282 1.000 61.43647 213 TYR B CA 1
ATOM 3602 C C . TYR B 1 214 ? 4.42516 28.47295 36.61548 1.000 68.55205 213 TYR B C 1
ATOM 3603 O O . TYR B 1 214 ? 4.01374 29.54766 36.14299 1.000 71.49416 213 TYR B O 1
ATOM 3612 N N . ASN B 1 215 ? 5.52422 27.86334 36.15584 1.000 65.59024 214 ASN B N 1
ATOM 3613 C CA . ASN B 1 215 ? 6.27900 28.46947 35.05892 1.000 68.98003 214 ASN B CA 1
ATOM 3614 C C . ASN B 1 215 ? 5.44269 28.58600 33.78813 1.000 70.36981 214 ASN B C 1
ATOM 3615 O O . ASN B 1 215 ? 5.48692 29.61376 33.10034 1.000 72.28409 214 ASN B O 1
ATOM 3620 N N . ARG B 1 216 ? 4.67864 27.54639 33.45225 1.000 67.17017 215 ARG B N 1
ATOM 3621 C CA . ARG B 1 216 ? 3.93215 27.58585 32.19763 1.000 69.20050 215 ARG B CA 1
ATOM 3622 C C . ARG B 1 216 ? 2.75162 28.55196 32.28450 1.000 69.60411 215 ARG B C 1
ATOM 3623 O O . ARG B 1 216 ? 2.37535 29.17204 31.27694 1.000 70.22614 215 ARG B O 1
ATOM 3631 N N . ILE B 1 217 ? 2.20557 28.75040 33.48752 1.000 65.78004 216 ILE B N 1
ATOM 3632 C CA . ILE B 1 217 ? 1.21426 29.80611 33.68478 1.000 66.51001 216 ILE B CA 1
ATOM 3633 C C . ILE B 1 217 ? 1.83192 31.17195 33.41176 1.000 69.91939 216 ILE B C 1
ATOM 3634 O O . ILE B 1 217 ? 1.25313 32.00147 32.69654 1.000 67.31360 216 ILE B O 1
ATOM 3639 N N . GLU B 1 218 ? 3.01476 31.43419 33.98295 1.000 68.99237 217 GLU B N 1
ATOM 3640 C CA . GLU B 1 218 ? 3.64000 32.73232 33.72757 1.000 72.43458 217 GLU B CA 1
ATOM 3641 C C . GLU B 1 218 ? 4.01291 32.90121 32.25917 1.000 71.94647 217 GLU B C 1
ATOM 3642 O O . GLU B 1 218 ? 4.01889 34.02737 31.74851 1.000 72.84455 217 GLU B O 1
ATOM 3648 N N . GLU B 1 219 ? 4.32712 31.80466 31.56675 1.000 70.61727 218 GLU B N 1
ATOM 3649 C CA . GLU B 1 219 ? 4.47096 31.87309 30.11472 1.000 71.85780 218 GLU B CA 1
ATOM 3650 C C . GLU B 1 219 ? 3.18978 32.38000 29.46481 1.000 76.51942 218 GLU B C 1
ATOM 3651 O O . GLU B 1 219 ? 3.20716 33.35070 28.69848 1.000 80.46082 218 GLU B O 1
ATOM 3657 N N . LEU B 1 220 ? 2.06565 31.72392 29.75780 1.000 71.03373 219 LEU B N 1
ATOM 3658 C CA . LEU B 1 220 ? 0.81118 31.98373 29.05819 1.000 70.96906 219 LEU B CA 1
ATOM 3659 C C . LEU B 1 220 ? 0.00990 33.13142 29.65240 1.000 76.97811 219 LEU B C 1
ATOM 3660 O O . LEU B 1 220 ? -1.15052 33.31697 29.26209 1.000 73.40792 219 LEU B O 1
ATOM 3665 N N . LYS B 1 221 ? 0.58808 33.90133 30.57860 1.000 76.32841 220 LYS B N 1
ATOM 3666 C CA . LYS B 1 221 ? -0.17556 34.97293 31.21493 1.000 76.70470 220 LYS B CA 1
ATOM 3667 C C . LYS B 1 221 ? -0.75033 35.95504 30.19519 1.000 79.72766 220 LYS B C 1
ATOM 3668 O O . LYS B 1 221 ? -1.74117 36.63563 30.48445 1.000 73.88530 220 LYS B O 1
ATOM 3674 N N . ASP B 1 222 ? -0.13937 36.05466 29.00586 1.000 80.43333 221 ASP B N 1
ATOM 3675 C CA . ASP B 1 222 ? -0.56527 37.03176 28.00459 1.000 76.65782 221 ASP B CA 1
ATOM 3676 C C . ASP B 1 222 ? -1.87205 36.62984 27.32752 1.000 77.47009 221 ASP B C 1
ATOM 3677 O O . ASP B 1 222 ? -2.75606 37.47088 27.13048 1.000 72.99278 221 ASP B O 1
ATOM 3682 N N . THR B 1 223 ? -2.01250 35.35549 26.96205 1.000 76.27288 222 THR B N 1
ATOM 3683 C CA . THR B 1 223 ? -3.10707 34.90456 26.11365 1.000 76.27913 222 THR B CA 1
ATOM 3684 C C . THR B 1 223 ? -4.16722 34.11066 26.85906 1.000 76.63620 222 THR B C 1
ATOM 3685 O O . THR B 1 223 ? -5.25359 33.88286 26.31062 1.000 75.28004 222 THR B O 1
ATOM 3689 N N . LYS B 1 224 ? -3.87957 33.67858 28.07953 1.000 75.38586 223 LYS B N 1
ATOM 3690 C CA . LYS B 1 224 ? -4.72233 32.74573 28.80562 1.000 74.80189 223 LYS B CA 1
ATOM 3691 C C . LYS B 1 224 ? -4.94547 33.24813 30.21978 1.000 72.23653 223 LYS B C 1
ATOM 3692 O O . LYS B 1 224 ? -4.03686 33.80460 30.84426 1.000 72.06458 223 LYS B O 1
ATOM 3698 N N . ILE B 1 225 ? -6.15939 33.04982 30.71538 1.000 69.30657 224 ILE B N 1
ATOM 3699 C CA . ILE B 1 225 ? -6.47492 33.20416 32.12532 1.000 71.88853 224 ILE B CA 1
ATOM 3700 C C . ILE B 1 225 ? -6.50580 31.80386 32.71312 1.000 67.88678 224 ILE B C 1
ATOM 3701 O O . ILE B 1 225 ? -7.30026 30.96402 32.27666 1.000 61.00326 224 ILE B O 1
ATOM 3706 N N . ILE B 1 226 ? -5.63177 31.53677 33.68022 1.000 65.57765 225 ILE B N 1
ATOM 3707 C CA . ILE B 1 226 ? -5.47230 30.20012 34.23825 1.000 62.41559 225 ILE B CA 1
ATOM 3708 C C . ILE B 1 226 ? -5.62434 30.26823 35.75024 1.000 56.16520 225 ILE B C 1
ATOM 3709 O O . ILE B 1 226 ? -4.93930 31.05148 36.41651 1.000 58.21729 225 ILE B O 1
ATOM 3714 N N . ASP B 1 227 ? -6.53540 29.45860 36.27816 1.000 61.74488 226 ASP B N 1
ATOM 3715 C CA . ASP B 1 227 ? -6.69402 29.20829 37.70183 1.000 57.36830 226 ASP B CA 1
ATOM 3716 C C . ASP B 1 227 ? -6.11432 27.83608 38.00572 1.000 55.19510 226 ASP B C 1
ATOM 3717 O O . ASP B 1 227 ? -6.52534 26.83487 37.40368 1.000 52.54323 226 ASP B O 1
ATOM 3722 N N . ILE B 1 228 ? -5.16198 27.79624 38.93068 1.000 55.91231 227 ILE B N 1
ATOM 3723 C CA . ILE B 1 228 ? -4.50911 26.56523 39.34907 1.000 55.16583 227 ILE B CA 1
ATOM 3724 C C . ILE B 1 228 ? -4.77378 26.39137 40.83982 1.000 55.42420 227 ILE B C 1
ATOM 3725 O O . ILE B 1 228 ? -4.47804 27.28733 41.64051 1.000 54.46111 227 ILE B O 1
ATOM 3730 N N . SER B 1 229 ? -5.38389 25.26893 41.20977 1.000 52.81560 228 SER B N 1
ATOM 3731 C CA . SER B 1 229 ? -5.65947 25.02355 42.62077 1.000 50.19369 228 SER B CA 1
ATOM 3732 C C . SER B 1 229 ? -5.39775 23.56031 42.93074 1.000 48.69223 228 SER B C 1
ATOM 3733 O O . SER B 1 229 ? -5.34138 22.72282 42.03374 1.000 52.47613 228 SER B O 1
ATOM 3736 N N . LEU B 1 230 ? -5.21964 23.25011 44.21126 1.000 48.50594 229 LEU B N 1
ATOM 3737 C CA . LEU B 1 230 ? -4.93001 21.87524 44.58329 1.000 43.68671 229 LEU B CA 1
ATOM 3738 C C . LEU B 1 230 ? -5.66562 21.49963 45.85801 1.000 44.04396 229 LEU B C 1
ATOM 3739 O O . LEU B 1 230 ? -5.97878 22.34563 46.69961 1.000 51.74437 229 LEU B O 1
ATOM 3744 N N . SER B 1 231 ? -5.93792 20.20573 45.97325 1.000 43.91235 230 SER B N 1
ATOM 3745 C CA . SER B 1 231 ? -6.50176 19.60856 47.17023 1.000 45.94142 230 SER B CA 1
ATOM 3746 C C . SER B 1 231 ? -5.75792 18.30963 47.43797 1.000 45.40953 230 SER B C 1
ATOM 3747 O O . SER B 1 231 ? -5.15568 17.72269 46.53814 1.000 44.63464 230 SER B O 1
ATOM 3750 N N . TYR B 1 232 ? -5.79612 17.86428 48.68855 1.000 46.22132 231 TYR B N 1
ATOM 3751 C CA . TYR B 1 232 ? -5.04261 16.68620 49.10854 1.000 45.15747 231 TYR B CA 1
ATOM 3752 C C . TYR B 1 232 ? -5.90996 15.93068 50.10237 1.000 45.26423 231 TYR B C 1
ATOM 3753 O O . TYR B 1 232 ? -6.15021 16.42026 51.20991 1.000 46.89993 231 TYR B O 1
ATOM 3762 N N . LEU B 1 233 ? -6.40197 14.75942 49.71003 1.000 40.11545 232 LEU B N 1
ATOM 3763 C CA . LEU B 1 233 ? -7.29234 14.00480 50.57600 1.000 43.24526 232 LEU B CA 1
ATOM 3764 C C . LEU B 1 233 ? -6.71965 12.62331 50.84984 1.000 40.91844 232 LEU B C 1
ATOM 3765 O O . LEU B 1 233 ? -5.80465 12.15571 50.17122 1.000 44.42857 232 LEU B O 1
ATOM 3770 N N . GLU B 1 234 ? -7.27677 11.97878 51.86627 1.000 41.13810 233 GLU B N 1
ATOM 3771 C CA . GLU B 1 234 ? -6.97125 10.60048 52.20352 1.000 42.36457 233 GLU B CA 1
ATOM 3772 C C . GLU B 1 234 ? -8.22472 9.75587 52.04526 1.000 46.26614 233 GLU B C 1
ATOM 3773 O O . GLU B 1 234 ? -9.32198 10.17664 52.42471 1.000 46.59216 233 GLU B O 1
ATOM 3779 N N . ILE B 1 235 ? -8.05420 8.57258 51.47005 1.000 40.86631 234 ILE B N 1
ATOM 3780 C CA . ILE B 1 235 ? -9.04488 7.50865 51.54757 1.000 43.26511 234 ILE B CA 1
ATOM 3781 C C . ILE B 1 235 ? -8.47538 6.43465 52.46124 1.000 43.86811 234 ILE B C 1
ATOM 3782 O O . ILE B 1 235 ? -7.38240 5.90942 52.21067 1.000 46.12606 234 ILE B O 1
ATOM 3787 N N . TYR B 1 236 ? -9.20411 6.12908 53.53133 1.000 46.98841 235 TYR B N 1
ATOM 3788 C CA . TYR B 1 236 ? -8.79786 5.11886 54.50083 1.000 45.64274 235 TYR B CA 1
ATOM 3789 C C . TYR B 1 236 ? -10.04270 4.38900 54.97396 1.000 43.84600 235 TYR B C 1
ATOM 3790 O O . TYR B 1 236 ? -10.96646 5.02096 55.49458 1.000 44.52321 235 TYR B O 1
ATOM 3799 N N . ASN B 1 237 ? -10.05865 3.06619 54.80841 1.000 40.65712 236 ASN B N 1
ATOM 3800 C CA . ASN B 1 237 ? -11.20569 2.24493 55.19315 1.000 44.24325 236 ASN B CA 1
ATOM 3801 C C . ASN B 1 237 ? -12.48582 2.76682 54.54367 1.000 46.47592 236 ASN B C 1
ATOM 3802 O O . ASN B 1 237 ? -13.54849 2.82460 55.16588 1.000 48.59777 236 ASN B O 1
ATOM 3807 N N . GLU B 1 238 ? -12.36801 3.16758 53.27702 1.000 42.37830 237 GLU B N 1
ATOM 3808 C CA . GLU B 1 238 ? -13.45937 3.72374 52.47861 1.000 50.24770 237 GLU B CA 1
ATOM 3809 C C . GLU B 1 238 ? -14.06839 4.97499 53.10214 1.000 48.84033 237 GLU B C 1
ATOM 3810 O O . GLU B 1 238 ? -15.22501 5.30586 52.82866 1.000 53.66765 237 GLU B O 1
ATOM 3816 N N . THR B 1 239 ? -13.31198 5.67997 53.93669 1.000 43.63375 238 THR B N 1
ATOM 3817 C CA . THR B 1 239 ? -13.70652 6.98112 54.45167 1.000 47.36954 238 THR B CA 1
ATOM 3818 C C . THR B 1 239 ? -12.77062 8.04163 53.88944 1.000 52.45998 238 THR B C 1
ATOM 3819 O O . THR B 1 239 ? -11.58050 7.79076 53.67719 1.000 50.46621 238 THR B O 1
ATOM 3823 N N . ILE B 1 240 ? -13.31511 9.23048 53.64838 1.000 51.94469 239 ILE B N 1
ATOM 3824 C CA . ILE B 1 240 ? -12.56603 10.33720 53.06659 1.000 51.92507 239 ILE B CA 1
ATOM 3825 C C . ILE B 1 240 ? -12.23760 11.33617 54.16566 1.000 52.69081 239 ILE B C 1
ATOM 3826 O O . ILE B 1 240 ? -13.11331 11.72159 54.94940 1.000 52.50726 239 ILE B O 1
ATOM 3831 N N . ARG B 1 241 ? -10.97386 11.74600 54.22231 1.000 54.05676 240 ARG B N 1
ATOM 3832 C CA . ARG B 1 241 ? -10.50160 12.77358 55.13650 1.000 49.89972 240 ARG B CA 1
ATOM 3833 C C . ARG B 1 241 ? -9.81127 13.85577 54.32339 1.000 48.54091 240 ARG B C 1
ATOM 3834 O O . ARG B 1 241 ? -9.16227 13.56049 53.31828 1.000 51.61114 240 ARG B O 1
ATOM 3842 N N . ASP B 1 242 ? -9.95935 15.10787 54.74113 1.000 45.66197 241 ASP B N 1
ATOM 3843 C CA . ASP B 1 242 ? -9.26069 16.20978 54.08982 1.000 51.45011 241 ASP B CA 1
ATOM 3844 C C . ASP B 1 242 ? -7.90077 16.35197 54.76235 1.000 49.62599 241 ASP B C 1
ATOM 3845 O O . ASP B 1 242 ? -7.80660 16.85524 55.88464 1.000 49.25627 241 ASP B O 1
ATOM 3850 N N . LEU B 1 243 ? -6.84531 15.90799 54.07836 1.000 46.33738 242 LEU B N 1
ATOM 3851 C CA . LEU B 1 243 ? -5.50687 16.01689 54.64638 1.000 51.48318 242 LEU B CA 1
ATOM 3852 C C . LEU B 1 243 ? -5.11108 17.45962 54.90984 1.000 49.36640 242 LEU B C 1
ATOM 3853 O O . LEU B 1 243 ? -4.17399 17.70905 55.67689 1.000 53.68526 242 LEU B O 1
ATOM 3858 N N . LEU B 1 244 ? -5.78585 18.41205 54.27888 1.000 54.30279 243 LEU B N 1
ATOM 3859 C CA . LEU B 1 244 ? -5.48575 19.81223 54.48163 1.000 52.84660 243 LEU B CA 1
ATOM 3860 C C . LEU B 1 244 ? -6.56848 20.51687 55.27246 1.000 57.07452 243 LEU B C 1
ATOM 3861 O O . LEU B 1 244 ? -6.41193 21.68510 55.60616 1.000 54.66880 243 LEU B O 1
ATOM 3866 N N . ASN B 1 245 ? -7.66156 19.86244 55.61168 1.000 58.63624 244 ASN B N 1
ATOM 3867 C CA . ASN B 1 245 ? -8.52428 20.40265 56.65058 1.000 59.74778 244 ASN B CA 1
ATOM 3868 C C . ASN B 1 245 ? -8.83555 19.27380 57.60224 1.000 61.88962 244 ASN B C 1
ATOM 3869 O O . ASN B 1 245 ? -9.98928 18.81116 57.68158 1.000 63.14592 244 ASN B O 1
ATOM 3874 N N . PRO B 1 246 ? -7.83933 18.80081 58.38067 1.000 63.04086 245 PRO B N 1
ATOM 3875 C CA . PRO B 1 246 ? -7.96128 17.46373 58.96171 1.000 58.80236 245 PRO B CA 1
ATOM 3876 C C . PRO B 1 246 ? -9.16593 17.29852 59.88131 1.000 63.57397 245 PRO B C 1
ATOM 3877 O O . PRO B 1 246 ? -9.28816 16.25267 60.51999 1.000 64.08687 245 PRO B O 1
ATOM 3881 N N . MET B 1 247 ? -10.08491 18.27391 59.93564 1.000 68.67247 246 MET B N 1
ATOM 3882 C CA . MET B 1 247 ? -11.13417 18.28614 60.95479 1.000 67.88281 246 MET B CA 1
ATOM 3883 C C . MET B 1 247 ? -12.53997 18.50115 60.39271 1.000 68.40350 246 MET B C 1
ATOM 3884 O O . MET B 1 247 ? -13.40345 19.05247 61.08018 1.000 70.00668 246 MET B O 1
ATOM 3889 N N . THR B 1 248 ? -12.81189 17.99615 59.19109 1.000 66.11867 247 THR B N 1
ATOM 3890 C CA . THR B 1 248 ? -14.05316 18.24048 58.46324 1.000 66.37067 247 THR B CA 1
ATOM 3891 C C . THR B 1 248 ? -15.09205 17.13049 58.65877 1.000 69.60487 247 THR B C 1
ATOM 3892 O O . THR B 1 248 ? -16.27404 17.32983 58.34068 1.000 77.41903 247 THR B O 1
ATOM 3896 N N . GLN B 1 249 ? -14.68131 15.99473 59.22715 1.000 67.31771 248 GLN B N 1
ATOM 3897 C CA . GLN B 1 249 ? -15.49751 14.79598 59.41124 1.000 67.94969 248 GLN B CA 1
ATOM 3898 C C . GLN B 1 249 ? -15.77978 14.09933 58.08702 1.000 64.23990 248 GLN B C 1
ATOM 3899 O O . GLN B 1 249 ? -16.25039 14.72158 57.12886 1.000 65.96723 248 GLN B O 1
ATOM 3905 N N . CYS B 1 250 ? -15.49805 12.79369 58.04526 1.000 63.02711 249 CYS B N 1
ATOM 3906 C CA . CYS B 1 250 ? -15.72552 11.99484 56.84496 1.000 60.43387 249 CYS B CA 1
ATOM 3907 C C . CYS B 1 250 ? -17.17060 12.08346 56.37673 1.000 64.41625 249 CYS B C 1
ATOM 3908 O O . CYS B 1 250 ? -17.44721 11.98814 55.17550 1.000 63.98393 249 CYS B O 1
ATOM 3911 N N . LYS B 1 251 ? -18.09657 12.25687 57.31876 1.000 63.85792 250 LYS B N 1
ATOM 3912 C CA . LYS B 1 251 ? -19.51911 12.36297 57.01967 1.000 68.74348 250 LYS B CA 1
ATOM 3913 C C . LYS B 1 251 ? -19.85233 13.50669 56.06320 1.000 66.14116 250 LYS B C 1
ATOM 3914 O O . LYS B 1 251 ? -20.81791 13.40689 55.29675 1.000 64.76111 250 LYS B O 1
ATOM 3920 N N . ASN B 1 252 ? -19.05832 14.57684 56.05921 1.000 66.44978 251 ASN B N 1
ATOM 3921 C CA . ASN B 1 252 ? -19.29217 15.71302 55.17523 1.000 59.87239 251 ASN B CA 1
ATOM 3922 C C . ASN B 1 252 ? -18.44370 15.67574 53.90877 1.000 56.85876 251 ASN B C 1
ATOM 3923 O O . ASN B 1 252 ? -18.42209 16.66153 53.16465 1.000 57.59610 251 ASN B O 1
ATOM 3928 N N . LEU B 1 253 ? -17.74797 14.57370 53.64358 1.000 54.01364 252 LEU B N 1
ATOM 3929 C CA . LEU B 1 253 ? -16.85416 14.46199 52.49072 1.000 55.66486 252 LEU B CA 1
ATOM 3930 C C . LEU B 1 253 ? -17.41951 13.38751 51.56644 1.000 49.93657 252 LEU B C 1
ATOM 3931 O O . LEU B 1 253 ? -17.17242 12.19417 51.76708 1.000 49.66981 252 LEU B O 1
ATOM 3936 N N . VAL B 1 254 ? -18.17407 13.80965 50.55254 1.000 52.46924 253 VAL B N 1
ATOM 3937 C CA . VAL B 1 254 ? -18.96354 12.90332 49.72576 1.000 47.87929 253 VAL B CA 1
ATOM 3938 C C . VAL B 1 254 ? -18.61436 13.12619 48.26117 1.000 40.61581 253 VAL B C 1
ATOM 3939 O O . VAL B 1 254 ? -18.56565 14.26996 47.79450 1.000 44.51116 253 VAL B O 1
ATOM 3943 N N . ILE B 1 255 ? -18.37746 12.02993 47.54024 1.000 41.77081 254 ILE B N 1
ATOM 3944 C CA . ILE B 1 255 ? -18.11892 12.09996 46.10843 1.000 43.56565 254 ILE B CA 1
ATOM 3945 C C . ILE B 1 255 ? -19.40263 12.48246 45.38549 1.000 52.58275 254 ILE B C 1
ATOM 3946 O O . ILE B 1 255 ? -20.47846 11.93808 45.66688 1.000 49.46458 254 ILE B O 1
ATOM 3951 N N . ARG B 1 256 ? -19.29746 13.42879 44.45359 1.000 52.26411 255 ARG B N 1
ATOM 3952 C CA . ARG B 1 256 ? -20.43346 13.88655 43.66787 1.000 56.03889 255 ARG B CA 1
ATOM 3953 C C . ARG B 1 256 ? -20.02833 13.98997 42.20561 1.000 54.31741 255 ARG B C 1
ATOM 3954 O O . ARG B 1 256 ? -18.90827 14.40003 41.88809 1.000 52.20385 255 ARG B O 1
ATOM 3962 N N . GLU B 1 257 ? -20.94675 13.61508 41.32164 1.000 50.73956 256 GLU B N 1
ATOM 3963 C CA . GLU B 1 257 ? -20.76210 13.71703 39.87986 1.000 50.62932 256 GLU B CA 1
ATOM 3964 C C . GLU B 1 257 ? -21.70482 14.79258 39.35739 1.000 58.90545 256 GLU B C 1
ATOM 3965 O O . GLU B 1 257 ? -22.92150 14.69771 39.55068 1.000 57.53894 256 GLU B O 1
ATOM 3971 N N . ASP B 1 258 ? -21.15250 15.81453 38.70853 1.000 60.44665 257 ASP B N 1
ATOM 3972 C CA . ASP B 1 258 ? -21.97931 16.91116 38.22326 1.000 66.01140 257 ASP B CA 1
ATOM 3973 C C . ASP B 1 258 ? -22.42955 16.61491 36.78941 1.000 68.94053 257 ASP B C 1
ATOM 3974 O O . ASP B 1 258 ? -22.34528 15.47649 36.32068 1.000 65.91179 257 ASP B O 1
ATOM 3979 N N . ALA B 1 259 ? -22.90500 17.63671 36.07560 1.000 72.63787 258 ALA B N 1
ATOM 3980 C CA . ALA B 1 259 ? -23.46170 17.42383 34.74374 1.000 76.98726 258 ALA B CA 1
ATOM 3981 C C . ALA B 1 259 ? -22.36986 17.25450 33.68953 1.000 80.50227 258 ALA B C 1
ATOM 3982 O O . ALA B 1 259 ? -22.46402 16.37398 32.82884 1.000 83.43494 258 ALA B O 1
ATOM 3984 N N . ASN B 1 260 ? -21.32951 18.08911 33.73459 1.000 76.69332 259 ASN B N 1
ATOM 3985 C CA . ASN B 1 260 ? -20.25263 18.04913 32.74468 1.000 78.78786 259 ASN B CA 1
ATOM 3986 C C . ASN B 1 260 ? -19.20323 16.97499 32.99804 1.000 75.85590 259 ASN B C 1
ATOM 3987 O O . ASN B 1 260 ? -18.02225 17.19690 32.71153 1.000 72.84455 259 ASN B O 1
ATOM 3992 N N . ASN B 1 261 ? -19.61446 15.80988 33.49712 1.000 74.58105 260 ASN B N 1
ATOM 3993 C CA . ASN B 1 261 ? -18.69262 14.70695 33.77511 1.000 69.71967 260 ASN B CA 1
ATOM 3994 C C . ASN B 1 261 ? -17.50027 15.17748 34.60604 1.000 67.82018 260 ASN B C 1
ATOM 3995 O O . ASN B 1 261 ? -16.33879 14.91950 34.28191 1.000 68.94390 260 ASN B O 1
ATOM 4000 N N . LYS B 1 262 ? -17.79854 15.89151 35.68626 1.000 60.77267 261 LYS B N 1
ATOM 4001 C CA . LYS B 1 262 ? -16.78463 16.40566 36.59748 1.000 60.92682 261 LYS B CA 1
ATOM 4002 C C . LYS B 1 262 ? -17.05039 15.81614 37.97399 1.000 61.39101 261 LYS B C 1
ATOM 4003 O O . LYS B 1 262 ? -18.15995 15.94415 38.50302 1.000 61.61587 261 LYS B O 1
ATOM 4009 N N . ILE B 1 263 ? -16.05008 15.14744 38.53624 1.000 57.11011 262 ILE B N 1
ATOM 4010 C CA . ILE B 1 263 ? -16.15194 14.55643 39.86488 1.000 50.56255 262 ILE B CA 1
ATOM 4011 C C . ILE B 1 263 ? -15.60658 15.55200 40.87536 1.000 53.94131 262 ILE B C 1
ATOM 4012 O O . ILE B 1 263 ? -14.56394 16.17881 40.64827 1.000 57.95028 262 ILE B O 1
ATOM 4017 N N . SER B 1 264 ? -16.31610 15.71026 41.98918 1.000 51.28541 263 SER B N 1
ATOM 4018 C CA . SER B 1 264 ? -15.87345 16.58009 43.06593 1.000 49.52989 263 SER B CA 1
ATOM 4019 C C . SER B 1 264 ? -16.13839 15.88660 44.39226 1.000 46.77995 263 SER B C 1
ATOM 4020 O O . SER B 1 264 ? -16.79673 14.84697 44.45475 1.000 50.52468 263 SER B O 1
ATOM 4023 N N . VAL B 1 265 ? -15.60183 16.46719 45.45927 1.000 49.76251 264 VAL B N 1
ATOM 4024 C CA . VAL B 1 265 ? -15.82296 15.99032 46.81783 1.000 46.09152 264 VAL B CA 1
ATOM 4025 C C . VAL B 1 265 ? -16.39354 17.15435 47.60962 1.000 48.47787 264 VAL B C 1
ATOM 4026 O O . VAL B 1 265 ? -15.77536 18.22453 47.67889 1.000 50.83263 264 VAL B O 1
ATOM 4030 N N . SER B 1 266 ? -17.57404 16.95324 48.18970 1.000 47.25490 265 SER B N 1
ATOM 4031 C CA . SER B 1 266 ? -18.24445 18.02690 48.90873 1.000 48.86256 265 SER B CA 1
ATOM 4032 C C . SER B 1 266 ? -17.40032 18.49037 50.08809 1.000 47.79178 265 SER B C 1
ATOM 4033 O O . SER B 1 266 ? -16.87338 17.67396 50.84864 1.000 48.98629 265 SER B O 1
ATOM 4036 N N . ASN B 1 267 ? -17.26562 19.81081 50.22100 1.000 46.16745 266 ASN B N 1
ATOM 4037 C CA . ASN B 1 267 ? -16.55108 20.46626 51.31549 1.000 43.63478 266 ASN B CA 1
ATOM 4038 C C . ASN B 1 267 ? -15.05757 20.16005 51.31563 1.000 50.53438 266 ASN B C 1
ATOM 4039 O O . ASN B 1 267 ? -14.39968 20.28400 52.35304 1.000 45.82872 266 ASN B O 1
ATOM 4044 N N . LEU B 1 268 ? -14.49192 19.76599 50.17903 1.000 47.86195 267 LEU B N 1
ATOM 4045 C CA . LEU B 1 268 ? -13.06135 19.50283 50.12016 1.000 51.75089 267 LEU B CA 1
ATOM 4046 C C . LEU B 1 268 ? -12.31966 20.82298 49.98571 1.000 47.77765 267 LEU B C 1
ATOM 4047 O O . LEU B 1 268 ? -12.55051 21.58080 49.03466 1.000 46.13934 267 LEU B O 1
ATOM 4052 N N . SER B 1 269 ? -11.45226 21.11231 50.95444 1.000 50.23430 268 SER B N 1
ATOM 4053 C CA . SER B 1 269 ? -10.69493 22.35749 50.90897 1.000 50.73884 268 SER B CA 1
ATOM 4054 C C . SER B 1 269 ? -9.79031 22.34170 49.68488 1.000 53.12574 268 SER B C 1
ATOM 4055 O O . SER B 1 269 ? -9.43663 21.27002 49.18516 1.000 53.80362 268 SER B O 1
ATOM 4058 N N . ARG B 1 270 ? -9.40855 23.52908 49.20381 1.000 55.25188 269 ARG B N 1
ATOM 4059 C CA . ARG B 1 270 ? -8.87059 23.66059 47.86021 1.000 56.37280 269 ARG B CA 1
ATOM 4060 C C . ARG B 1 270 ? -8.02713 24.92861 47.85861 1.000 57.89737 269 ARG B C 1
ATOM 4061 O O . ARG B 1 270 ? -8.53443 26.02569 48.12938 1.000 64.61464 269 ARG B O 1
ATOM 4069 N N . HIS B 1 271 ? -6.74583 24.76594 47.57332 1.000 51.90950 270 HIS B N 1
ATOM 4070 C CA . HIS B 1 271 ? -5.74061 25.73755 47.96194 1.000 52.55936 270 HIS B CA 1
ATOM 4071 C C . HIS B 1 271 ? -4.93182 26.21414 46.76573 1.000 53.06189 270 HIS B C 1
ATOM 4072 O O . HIS B 1 271 ? -4.61721 25.43352 45.86270 1.000 56.80559 270 HIS B O 1
ATOM 4079 N N . ARG B 1 272 ? -4.59047 27.50656 46.77630 1.000 49.79516 271 ARG B N 1
ATOM 4080 C CA . ARG B 1 272 ? -3.77992 28.14568 45.74165 1.000 57.75648 271 ARG B CA 1
ATOM 4081 C C . ARG B 1 272 ? -2.47812 28.61638 46.37522 1.000 65.66564 271 ARG B C 1
ATOM 4082 O O . ARG B 1 272 ? -2.34400 29.79563 46.73922 1.000 65.39118 271 ARG B O 1
ATOM 4090 N N . PRO B 1 273 ? -1.50335 27.72463 46.53623 1.000 64.10020 272 PRO B N 1
ATOM 4091 C CA . PRO B 1 273 ? -0.24127 28.13756 47.14490 1.000 67.40436 272 PRO B CA 1
ATOM 4092 C C . PRO B 1 273 ? 0.45702 29.25449 46.38836 1.000 72.88578 272 PRO B C 1
ATOM 4093 O O . PRO B 1 273 ? 0.46533 29.32886 45.15609 1.000 69.69678 272 PRO B O 1
ATOM 4097 N N . ASN B 1 274 ? 1.01601 30.13310 47.20395 1.000 77.79354 273 ASN B N 1
ATOM 4098 C CA . ASN B 1 274 ? 1.78383 31.30330 46.82884 1.000 81.10060 273 ASN B CA 1
ATOM 4099 C C . ASN B 1 274 ? 2.87943 30.95421 45.83598 1.000 82.26458 273 ASN B C 1
ATOM 4100 O O . ASN B 1 274 ? 2.92472 31.44167 44.69843 1.000 81.20851 273 ASN B O 1
ATOM 4105 N N . SER B 1 275 ? 3.76136 30.07646 46.28568 1.000 77.16862 274 SER B N 1
ATOM 4106 C CA . SER B 1 275 ? 5.03454 29.76026 45.68827 1.000 75.09729 274 SER B CA 1
ATOM 4107 C C . SER B 1 275 ? 5.18952 28.25459 45.77518 1.000 71.76828 274 SER B C 1
ATOM 4108 O O . SER B 1 275 ? 4.28166 27.54219 46.21205 1.000 73.02494 274 SER B O 1
ATOM 4111 N N . VAL B 1 276 ? 6.36672 27.76896 45.40029 1.000 69.70868 275 VAL B N 1
ATOM 4112 C CA . VAL B 1 276 ? 6.57039 26.33470 45.34135 1.000 67.42134 275 VAL B CA 1
ATOM 4113 C C . VAL B 1 276 ? 6.92228 25.80276 46.73383 1.000 70.26748 275 VAL B C 1
ATOM 4114 O O . VAL B 1 276 ? 6.67031 24.62486 47.04805 1.000 67.65178 275 VAL B O 1
ATOM 4118 N N . GLU B 1 277 ? 7.45227 26.67932 47.59520 1.000 70.78532 276 GLU B N 1
ATOM 4119 C CA . GLU B 1 277 ? 7.75612 26.32086 48.97732 1.000 69.06658 276 GLU B CA 1
ATOM 4120 C C . GLU B 1 277 ? 6.49625 26.09375 49.80853 1.000 68.77209 276 GLU B C 1
ATOM 4121 O O . GLU B 1 277 ? 6.46567 25.18016 50.63961 1.000 66.64152 276 GLU B O 1
ATOM 4127 N N . GLU B 1 278 ? 5.45666 26.92183 49.64072 1.000 68.97591 277 GLU B N 1
ATOM 4128 C CA . GLU B 1 278 ? 4.20728 26.61117 50.33536 1.000 67.43714 277 GLU B CA 1
ATOM 4129 C C . GLU B 1 278 ? 3.58106 25.33905 49.79013 1.000 59.97125 277 GLU B C 1
ATOM 4130 O O . GLU B 1 278 ? 2.84798 24.65473 50.50906 1.000 58.04016 277 GLU B O 1
ATOM 4136 N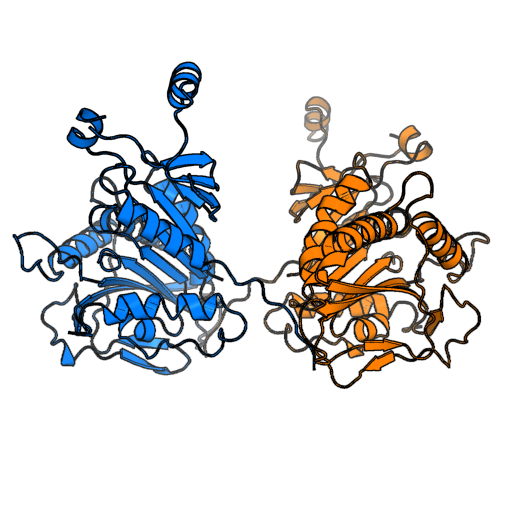 N . VAL B 1 279 ? 3.85239 25.00488 48.52714 1.000 63.33126 278 VAL B N 1
ATOM 4137 C CA . VAL B 1 279 ? 3.45274 23.69805 48.01355 1.000 60.63944 278 VAL B CA 1
ATOM 4138 C C . VAL B 1 279 ? 4.10336 22.59578 48.83843 1.000 59.14110 278 VAL B C 1
ATOM 4139 O O . VAL B 1 279 ? 3.43490 21.65851 49.29685 1.000 52.29628 278 VAL B O 1
ATOM 4143 N N . MET B 1 280 ? 5.42408 22.69240 49.03504 1.000 59.38196 279 MET B N 1
ATOM 4144 C CA . MET B 1 280 ? 6.11920 21.69211 49.84579 1.000 59.08792 279 MET B CA 1
ATOM 4145 C C . MET B 1 280 ? 5.56708 21.65281 51.27121 1.000 55.02212 279 MET B C 1
ATOM 4146 O O . MET B 1 280 ? 5.37544 20.57094 51.84826 1.000 50.61546 279 MET B O 1
ATOM 4151 N N . GLN B 1 281 ? 5.33323 22.83106 51.85714 1.000 58.03540 280 GLN B N 1
ATOM 4152 C CA . GLN B 1 281 ? 4.63524 22.97638 53.13125 1.000 61.92185 280 GLN B CA 1
ATOM 4153 C C . GLN B 1 281 ? 3.35581 22.15250 53.19212 1.000 58.68223 280 GLN B C 1
ATOM 4154 O O . GLN B 1 281 ? 3.14949 21.35189 54.11475 1.000 57.77251 280 GLN B O 1
ATOM 4160 N N . LEU B 1 282 ? 2.46432 22.39772 52.22896 1.000 59.27255 281 LEU B N 1
ATOM 4161 C CA . LEU B 1 282 ? 1.16824 21.73321 52.21087 1.000 56.17307 281 LEU B CA 1
ATOM 4162 C C . LEU B 1 282 ? 1.33403 20.22741 52.09541 1.000 55.02713 281 LEU B C 1
ATOM 4163 O O . LEU B 1 282 ? 0.63177 19.46763 52.76973 1.000 53.28263 281 LEU B O 1
ATOM 4168 N N . ILE B 1 283 ? 2.26770 19.78144 51.25028 1.000 51.50108 282 ILE B N 1
ATOM 4169 C CA . ILE B 1 283 ? 2.55263 18.35214 51.12689 1.000 52.74377 282 ILE B CA 1
ATOM 4170 C C . ILE B 1 283 ? 2.88392 17.75776 52.48835 1.000 55.92846 282 ILE B C 1
ATOM 4171 O O . ILE B 1 283 ? 2.27873 16.76844 52.92707 1.000 57.91334 282 ILE B O 1
ATOM 4176 N N . LEU B 1 284 ? 3.87362 18.34510 53.16351 1.000 54.62416 283 LEU B N 1
ATOM 4177 C CA . LEU B 1 284 ? 4.36679 17.77270 54.41192 1.000 56.47294 283 LEU B CA 1
ATOM 4178 C C . LEU B 1 284 ? 3.28015 17.76729 55.47971 1.000 54.58063 283 LEU B C 1
ATOM 4179 O O . LEU B 1 284 ? 3.04332 16.74699 56.14541 1.000 52.88585 283 LEU B O 1
ATOM 4184 N N . GLU B 1 285 ? 2.59590 18.90221 55.64598 1.000 56.29552 284 GLU B N 1
ATOM 4185 C CA . GLU B 1 285 ? 1.52851 18.97853 56.63687 1.000 58.83232 284 GLU B CA 1
ATOM 4186 C C . GLU B 1 285 ? 0.42280 17.97562 56.33512 1.000 55.71097 284 GLU B C 1
ATOM 4187 O O . GLU B 1 285 ? -0.08131 17.30745 57.24555 1.000 56.26709 284 GLU B O 1
ATOM 4193 N N . GLY B 1 286 ? 0.04140 17.84289 55.06170 1.000 54.97705 285 GLY B N 1
ATOM 4194 C CA . GLY B 1 286 ? -1.00118 16.89652 54.70836 1.000 54.09650 285 GLY B CA 1
ATOM 4195 C C . GLY B 1 286 ? -0.60768 15.46370 55.00098 1.000 54.29853 285 GLY B C 1
ATOM 4196 O O . GLY B 1 286 ? -1.44283 14.65323 55.40971 1.000 56.68073 285 GLY B O 1
ATOM 4197 N N . ASN B 1 287 ? 0.66956 15.12846 54.79616 1.000 53.94538 286 ASN B N 1
ATOM 4198 C CA . ASN B 1 287 ? 1.12393 13.79474 55.17989 1.000 53.54355 286 ASN B CA 1
ATOM 4199 C C . ASN B 1 287 ? 1.09516 13.60453 56.68966 1.000 51.88675 286 ASN B C 1
ATOM 4200 O O . ASN B 1 287 ? 0.86119 12.48675 57.16463 1.000 47.82599 286 ASN B O 1
ATOM 4205 N N . LYS B 1 288 ? 1.33161 14.67235 57.45836 1.000 56.41898 287 LYS B N 1
ATOM 4206 C CA . LYS B 1 288 ? 1.23781 14.54946 58.91136 1.000 54.12099 287 LYS B CA 1
ATOM 4207 C C . LYS B 1 288 ? -0.16115 14.14000 59.35653 1.000 50.07523 287 LYS B C 1
ATOM 4208 O O . LYS B 1 288 ? -0.31039 13.43066 60.35825 1.000 56.26167 287 LYS B O 1
ATOM 4214 N N . ASN B 1 289 ? -1.19074 14.56692 58.63010 1.000 52.09695 288 ASN B N 1
ATOM 4215 C CA . ASN B 1 289 ? -2.57468 14.30971 59.00514 1.000 49.54431 288 ASN B CA 1
ATOM 4216 C C . ASN B 1 289 ? -3.09745 12.96829 58.51047 1.000 50.53461 288 ASN B C 1
ATOM 4217 O O . ASN B 1 289 ? -4.26199 12.64442 58.76776 1.000 52.58600 288 ASN B O 1
ATOM 4222 N N . ARG B 1 290 ? -2.28538 12.18699 57.80564 1.000 49.22988 289 ARG B N 1
ATOM 4223 C CA . ARG B 1 290 ? -2.74277 10.88057 57.35943 1.000 49.88222 289 ARG B CA 1
ATOM 4224 C C . ARG B 1 290 ? -2.91500 9.94836 58.55374 1.000 48.56066 289 ARG B C 1
ATOM 4225 O O . ARG B 1 290 ? -2.28740 10.12145 59.60202 1.000 51.83233 289 ARG B O 1
ATOM 4233 N N . THR B 1 291 ? -3.79103 8.96027 58.39010 1.000 50.84491 290 THR B N 1
ATOM 4234 C CA . THR B 1 291 ? -4.11062 8.05395 59.48526 1.000 52.28209 290 THR B CA 1
ATOM 4235 C C . THR B 1 291 ? -2.86472 7.29994 59.93338 1.000 48.28207 290 THR B C 1
ATOM 4236 O O . THR B 1 291 ? -2.16886 6.68337 59.12115 1.000 43.74030 290 THR B O 1
ATOM 4240 N N . CYS B 1 292 ? -2.58386 7.36113 61.23251 1.000 49.43953 291 CYS B N 1
ATOM 4241 C CA . CYS B 1 292 ? -1.36730 6.78068 61.77816 1.000 49.00517 291 CYS B CA 1
ATOM 4242 C C . CYS B 1 292 ? -1.41218 5.25600 61.71867 1.000 51.51504 291 CYS B C 1
ATOM 4243 O O . CYS B 1 292 ? -2.47204 4.63899 61.57979 1.000 45.67166 291 CYS B O 1
ATOM 4246 N N . SER B 1 293 ? -0.23060 4.65131 61.82065 1.000 51.92546 292 SER B N 1
ATOM 4247 C CA . SER B 1 293 ? -0.13367 3.20462 61.90739 1.000 54.78960 292 SER B CA 1
ATOM 4248 C C . SER B 1 293 ? -0.72295 2.71547 63.22920 1.000 52.08963 292 SER B C 1
ATOM 4249 O O . SER B 1 293 ? -0.68677 3.42844 64.23539 1.000 50.94639 292 SER B O 1
ATOM 4252 N N . PRO B 1 294 ? -1.28443 1.50380 63.25101 1.000 57.33734 293 PRO B N 1
ATOM 4253 C CA . PRO B 1 294 ? -1.82026 0.98154 64.51724 1.000 59.88354 293 PRO B CA 1
ATOM 4254 C C . PRO B 1 294 ? -0.73875 0.61498 65.51724 1.000 56.06495 293 PRO B C 1
ATOM 4255 O O . PRO B 1 294 ? -1.00041 0.62855 66.72641 1.000 54.50125 293 PRO B O 1
ATOM 4259 N N . THR B 1 295 ? 0.46808 0.29205 65.05148 1.000 56.48648 294 THR B N 1
ATOM 4260 C CA . THR B 1 295 ? 1.53459 -0.20429 65.91158 1.000 57.38748 294 THR B CA 1
ATOM 4261 C C . THR B 1 295 ? 2.69281 0.76483 66.08521 1.000 58.26372 294 THR B C 1
ATOM 4262 O O . THR B 1 295 ? 3.33405 0.75228 67.13791 1.000 62.21406 294 THR B O 1
ATOM 4266 N N . GLU B 1 296 ? 2.98498 1.59064 65.08504 1.000 59.04505 295 GLU B N 1
ATOM 4267 C CA . GLU B 1 296 ? 4.04923 2.58022 65.17208 1.000 61.78121 295 GLU B CA 1
ATOM 4268 C C . GLU B 1 296 ? 3.45125 3.93909 65.50820 1.000 64.39949 295 GLU B C 1
ATOM 4269 O O . GLU B 1 296 ? 2.35823 4.27855 65.04687 1.000 65.58992 295 GLU B O 1
ATOM 4275 N N . ALA B 1 297 ? 4.17247 4.71403 66.31536 1.000 68.06624 296 ALA B N 1
ATOM 4276 C CA . ALA B 1 297 ? 3.64620 5.96430 66.84540 1.000 68.01009 296 ALA B CA 1
ATOM 4277 C C . ALA B 1 297 ? 3.94052 7.17230 65.96622 1.000 69.37577 296 ALA B C 1
ATOM 4278 O O . ALA B 1 297 ? 3.34213 8.23220 66.18094 1.000 70.69354 296 ALA B O 1
ATOM 4280 N N . ASN B 1 298 ? 4.83179 7.04615 64.98341 1.000 64.09281 297 ASN B N 1
ATOM 4281 C CA . ASN B 1 298 ? 5.25706 8.19111 64.18821 1.000 63.23618 297 ASN B CA 1
ATOM 4282 C C . ASN B 1 298 ? 5.24372 7.86547 62.69829 1.000 60.77099 297 ASN B C 1
ATOM 4283 O O . ASN B 1 298 ? 6.01005 8.44669 61.92512 1.000 61.86451 297 ASN B O 1
ATOM 4288 N N . ALA B 1 299 ? 4.37696 6.94446 62.27619 1.000 51.74554 298 ALA B N 1
ATOM 4289 C CA . ALA B 1 299 ? 4.38212 6.46025 60.90329 1.000 53.35416 298 ALA B CA 1
ATOM 4290 C C . ALA B 1 299 ? 2.96261 6.33968 60.36723 1.000 51.10135 298 ALA B C 1
ATOM 4291 O O . ALA B 1 299 ? 2.03672 5.98040 61.09971 1.000 53.39326 298 ALA B O 1
ATOM 4293 N N . THR B 1 300 ? 2.81107 6.62504 59.07675 1.000 46.74063 299 THR B N 1
ATOM 4294 C CA . THR B 1 300 ? 1.51261 6.55453 58.42121 1.000 46.64458 299 THR B CA 1
ATOM 4295 C C . THR B 1 300 ? 1.07496 5.10520 58.23963 1.000 45.15897 299 THR B C 1
ATOM 4296 O O . THR B 1 300 ? 1.89534 4.21724 57.99149 1.000 51.82957 299 THR B O 1
ATOM 4300 N N . SER B 1 301 ? -0.22905 4.86951 58.37242 1.000 47.40179 300 SER B N 1
ATOM 4301 C CA . SER B 1 301 ? -0.78396 3.54913 58.10800 1.000 46.91746 300 SER B CA 1
ATOM 4302 C C . SER B 1 301 ? -0.51133 3.12841 56.66949 1.000 44.55464 300 SER B C 1
ATOM 4303 O O . SER B 1 301 ? -0.61722 3.93069 55.73712 1.000 45.64214 300 SER B O 1
ATOM 4306 N N . SER B 1 302 ? -0.16125 1.85329 56.49131 1.000 37.69024 301 SER B N 1
ATOM 4307 C CA . SER B 1 302 ? 0.03957 1.31328 55.15258 1.000 40.43961 301 SER B CA 1
ATOM 4308 C C . SER B 1 302 ? -1.25623 1.23133 54.35925 1.000 47.05783 301 SER B C 1
ATOM 4309 O O . SER B 1 302 ? -1.21089 0.97565 53.15100 1.000 46.79719 301 SER B O 1
ATOM 4312 N N . ARG B 1 303 ? -2.39705 1.44355 55.00866 1.000 42.36204 302 ARG B N 1
ATOM 4313 C CA . ARG B 1 303 ? -3.70764 1.38511 54.38175 1.000 45.79423 302 ARG B CA 1
ATOM 4314 C C . ARG B 1 303 ? -4.17977 2.73948 53.86939 1.000 44.72964 302 ARG B C 1
ATOM 4315 O O . ARG B 1 303 ? -5.31192 2.84160 53.38903 1.000 41.44535 302 ARG B O 1
ATOM 4323 N N . SER B 1 304 ? -3.35278 3.77683 53.96294 1.000 43.19170 303 SER B N 1
ATOM 4324 C CA . SER B 1 304 ? -3.77733 5.13665 53.65306 1.000 43.22953 303 SER B CA 1
ATOM 4325 C C . SER B 1 304 ? -3.50616 5.46025 52.18866 1.000 45.19085 303 SER B C 1
ATOM 4326 O O . SER B 1 304 ? -2.35221 5.43603 51.74505 1.000 41.40224 303 SER B O 1
ATOM 4329 N N . HIS B 1 305 ? -4.56920 5.76567 51.44466 1.000 43.08251 304 HIS B N 1
ATOM 4330 C CA . HIS B 1 305 ? -4.44704 6.34345 50.11290 1.000 39.63468 304 HIS B CA 1
ATOM 4331 C C . HIS B 1 305 ? -4.37452 7.85873 50.24452 1.000 42.59864 304 HIS B C 1
ATOM 4332 O O . HIS B 1 305 ? -5.22015 8.46154 50.91120 1.000 44.27961 304 HIS B O 1
ATOM 4339 N N . ALA B 1 306 ? -3.38596 8.47499 49.59819 1.000 35.27574 305 ALA B N 1
ATOM 4340 C CA . ALA B 1 306 ? -3.25836 9.92766 49.56808 1.000 39.25979 305 ALA B CA 1
ATOM 4341 C C . ALA B 1 306 ? -3.40495 10.39735 48.12915 1.000 39.46923 305 ALA B C 1
ATOM 4342 O O . ALA B 1 306 ? -2.58504 10.05591 47.27360 1.000 44.18276 305 ALA B O 1
ATOM 4344 N N . VAL B 1 307 ? -4.43895 11.18303 47.86303 1.000 42.36816 306 VAL B N 1
ATOM 4345 C CA . VAL B 1 307 ? -4.77557 11.60995 46.51346 1.000 39.05949 306 VAL B CA 1
ATOM 4346 C C . VAL B 1 307 ? -4.59925 13.11955 46.45254 1.000 37.38975 306 VAL B C 1
ATOM 4347 O O . VAL B 1 307 ? -5.34798 13.86471 47.10059 1.000 43.57649 306 VAL B O 1
ATOM 4351 N N . LEU B 1 308 ? -3.58824 13.57157 45.70870 1.000 40.86611 307 LEU B N 1
ATOM 4352 C CA . LEU B 1 308 ? -3.40502 14.98325 45.41383 1.000 44.87973 307 LEU B CA 1
ATOM 4353 C C . LEU B 1 308 ? -4.06195 15.29399 44.07926 1.000 43.61411 307 LEU B C 1
ATOM 4354 O O . LEU B 1 308 ? -3.85087 14.57506 43.09997 1.000 39.47485 307 LEU B O 1
ATOM 4359 N N . GLN B 1 309 ? -4.82901 16.37407 44.02506 1.000 40.71833 308 GLN B N 1
ATOM 4360 C CA . GLN B 1 309 ? -5.52469 16.73174 42.80030 1.000 46.35547 308 GLN B CA 1
ATOM 4361 C C . GLN B 1 309 ? -5.28709 18.19586 42.47951 1.000 43.47880 308 GLN B C 1
ATOM 4362 O O . GLN B 1 309 ? -5.45634 19.06453 43.34195 1.000 47.48804 308 GLN B O 1
ATOM 4368 N N . ILE B 1 310 ? -4.88711 18.45360 41.23754 1.000 43.98541 309 ILE B N 1
ATOM 4369 C CA . ILE B 1 310 ? -4.55631 19.78453 40.75149 1.000 45.18870 309 ILE B CA 1
ATOM 4370 C C . ILE B 1 310 ? -5.56166 20.13875 39.66557 1.000 51.60817 309 ILE B C 1
ATOM 4371 O O . ILE B 1 310 ? -5.60261 19.48921 38.61219 1.000 46.99168 309 ILE B O 1
ATOM 4376 N N . ASN B 1 311 ? -6.37857 21.15126 39.93321 1.000 49.87591 310 ASN B N 1
ATOM 4377 C CA . ASN B 1 311 ? -7.37557 21.63877 38.99402 1.000 51.90546 310 ASN B CA 1
ATOM 4378 C C . ASN B 1 311 ? -6.77098 22.77157 38.17518 1.000 53.93580 310 ASN B C 1
ATOM 4379 O O . ASN B 1 311 ? -6.28639 23.76613 38.74050 1.000 59.28490 310 ASN B O 1
ATOM 4384 N N . VAL B 1 312 ? -6.78890 22.60353 36.85252 1.000 48.74945 311 VAL B N 1
ATOM 4385 C CA . VAL B 1 312 ? -6.33394 23.60150 35.89219 1.000 56.67002 311 VAL B CA 1
ATOM 4386 C C . VAL B 1 312 ? -7.55505 24.07389 35.11995 1.000 52.91687 311 VAL B C 1
ATOM 4387 O O . VAL B 1 312 ? -8.18981 23.28151 34.40877 1.000 50.45491 311 VAL B O 1
ATOM 4391 N N . ILE B 1 313 ? -7.88779 25.35561 35.25641 1.000 50.40090 312 ILE B N 1
ATOM 4392 C CA . ILE B 1 313 ? -9.03131 25.94585 34.56938 1.000 56.06111 312 ILE B CA 1
ATOM 4393 C C . ILE B 1 313 ? -8.49606 27.09911 33.73625 1.000 58.06272 312 ILE B C 1
ATOM 4394 O O . ILE B 1 313 ? -7.89785 28.02664 34.28619 1.000 59.74606 312 ILE B O 1
ATOM 4399 N N . GLN B 1 314 ? -8.70789 27.07032 32.42390 1.000 58.20066 313 GLN B N 1
ATOM 4400 C CA . GLN B 1 314 ? -8.23950 28.22111 31.66294 1.000 66.83816 313 GLN B CA 1
ATOM 4401 C C . GLN B 1 314 ? -9.31050 28.71547 30.70176 1.000 63.78682 313 GLN B C 1
ATOM 4402 O O . GLN B 1 314 ? -10.21938 27.98719 30.29190 1.000 60.84410 313 GLN B O 1
ATOM 4408 N N . LYS B 1 315 ? -9.15972 29.98070 30.33272 1.000 65.61214 314 LYS B N 1
ATOM 4409 C CA . LYS B 1 315 ? -10.14991 30.66728 29.52927 1.000 71.35218 314 LYS B CA 1
ATOM 4410 C C . LYS B 1 315 ? -9.40683 31.67107 28.65300 1.000 73.38990 314 LYS B C 1
ATOM 4411 O O . LYS B 1 315 ? -8.36757 32.20434 29.04900 1.000 69.18028 314 LYS B O 1
ATOM 4417 N N . ASP B 1 316 ? -9.89462 31.87928 27.43264 1.000 76.96282 315 ASP B N 1
ATOM 4418 C CA . ASP B 1 316 ? -9.05256 32.53852 26.44278 1.000 77.28507 315 ASP B CA 1
ATOM 4419 C C . ASP B 1 316 ? -9.04491 34.03391 26.76056 1.000 74.24249 315 ASP B C 1
ATOM 4420 O O . ASP B 1 316 ? -10.09598 34.62259 27.03051 1.000 75.75856 315 ASP B O 1
ATOM 4425 N N . ARG B 1 317 ? -7.86468 34.64916 26.78170 1.000 73.68313 316 ARG B N 1
ATOM 4426 C CA . ARG B 1 317 ? -7.77331 35.99097 27.35115 1.000 75.78302 316 ARG B CA 1
ATOM 4427 C C . ARG B 1 317 ? -7.91540 37.09932 26.31272 1.000 78.45299 316 ARG B C 1
ATOM 4428 O O . ARG B 1 317 ? -8.26985 38.22937 26.67303 1.000 74.65637 316 ARG B O 1
ATOM 4436 N N . THR B 1 318 ? -7.69782 36.79834 25.03461 1.000 74.68494 317 THR B N 1
ATOM 4437 C CA . THR B 1 318 ? -7.72971 37.81006 23.98836 1.000 74.72914 317 THR B CA 1
ATOM 4438 C C . THR B 1 318 ? -9.06153 37.88969 23.26121 1.000 78.88739 317 THR B C 1
ATOM 4439 O O . THR B 1 318 ? -9.24639 38.79297 22.43883 1.000 75.88582 317 THR B O 1
ATOM 4443 N N . GLY B 1 319 ? -9.97892 36.97312 23.52387 1.000 76.63527 318 GLY B N 1
ATOM 4444 C CA . GLY B 1 319 ? -11.29401 37.02606 22.92328 1.000 78.06670 318 GLY B CA 1
ATOM 4445 C C . GLY B 1 319 ? -12.21861 37.94906 23.68176 1.000 81.39342 318 GLY B C 1
ATOM 4446 O O . GLY B 1 319 ? -11.80242 38.94221 24.29009 1.000 81.98598 318 GLY B O 1
ATOM 4447 N N . ASP B 1 320 ? -13.49469 37.61011 23.63667 1.000 90.65061 319 ASP B N 1
ATOM 4448 C CA . ASP B 1 320 ? -14.57544 38.28113 24.33487 1.000 91.79000 319 ASP B CA 1
ATOM 4449 C C . ASP B 1 320 ? -15.21095 37.33433 25.34783 1.000 94.72440 319 ASP B C 1
ATOM 4450 O O . ASP B 1 320 ? -15.00577 36.11879 25.30302 1.000 98.43462 319 ASP B O 1
ATOM 4455 N N . ILE B 1 321 ? -15.94373 37.91554 26.30390 1.000 94.98427 320 ILE B N 1
ATOM 4456 C CA . ILE B 1 321 ? -16.55953 37.12849 27.37362 1.000 96.03808 320 ILE B CA 1
ATOM 4457 C C . ILE B 1 321 ? -17.42309 36.04113 26.75189 1.000 97.75909 320 ILE B C 1
ATOM 4458 O O . ILE B 1 321 ? -18.34285 36.32697 25.97539 1.000 95.72622 320 ILE B O 1
ATOM 4463 N N . THR B 1 322 ? -17.13051 34.78203 27.08407 1.000 97.68040 321 THR B N 1
ATOM 4464 C CA . THR B 1 322 ? -17.76234 33.68982 26.35332 1.000 98.64205 321 THR B CA 1
ATOM 4465 C C . THR B 1 322 ? -18.17114 32.47830 27.17788 1.000 96.45631 321 THR B C 1
ATOM 4466 O O . THR B 1 322 ? -18.86238 31.61539 26.62865 1.000 95.53107 321 THR B O 1
ATOM 4470 N N . GLU B 1 323 ? -17.77181 32.35573 28.44298 1.000 89.28916 322 GLU B N 1
ATOM 4471 C CA . GLU B 1 323 ? -18.18454 31.27131 29.33211 1.000 93.80002 322 GLU B CA 1
ATOM 4472 C C . GLU B 1 323 ? -17.63673 29.91119 28.93461 1.000 92.28264 322 GLU B C 1
ATOM 4473 O O . GLU B 1 323 ? -17.94797 28.91937 29.60537 1.000 89.17598 322 GLU B O 1
ATOM 4479 N N . GLU B 1 324 ? -16.85216 29.81776 27.86927 1.000 89.36767 323 GLU B N 1
ATOM 4480 C CA . GLU B 1 324 ? -16.22935 28.56235 27.48733 1.000 86.15591 323 GLU B CA 1
ATOM 4481 C C . GLU B 1 324 ? -14.79030 28.53202 27.98492 1.000 76.48426 323 GLU B C 1
ATOM 4482 O O . GLU B 1 324 ? -14.11034 29.56001 28.05064 1.000 72.53056 323 GLU B O 1
ATOM 4488 N N . HIS B 1 325 ? -14.33848 27.33761 28.34829 1.000 69.96952 324 HIS B N 1
ATOM 4489 C CA . HIS B 1 325 ? -13.08676 27.17898 29.07264 1.000 66.35286 324 HIS B CA 1
ATOM 4490 C C . HIS B 1 325 ? -12.65430 25.72362 28.97296 1.000 65.19310 324 HIS B C 1
ATOM 4491 O O . HIS B 1 325 ? -13.36879 24.87706 28.42765 1.000 58.00152 324 HIS B O 1
ATOM 4498 N N . THR B 1 326 ? -11.46986 25.43955 29.50757 1.000 59.43582 325 THR B N 1
ATOM 4499 C CA . THR B 1 326 ? -11.05794 24.07564 29.79460 1.000 50.80965 325 THR B CA 1
ATOM 4500 C C . THR B 1 326 ? -10.92216 23.92297 31.30116 1.000 50.36631 325 THR B C 1
ATOM 4501 O O . THR B 1 326 ? -10.58311 24.87790 32.00658 1.000 54.13485 325 THR B O 1
ATOM 4505 N N . PHE B 1 327 ? -11.18806 22.71314 31.78565 1.000 49.21012 326 PHE B N 1
ATOM 4506 C CA . PHE B 1 327 ? -11.10266 22.42457 33.21372 1.000 52.22668 326 PHE B CA 1
ATOM 4507 C C . PHE B 1 327 ? -10.73390 20.95712 33.36342 1.000 49.88144 326 PHE B C 1
ATOM 4508 O O . PHE B 1 327 ? -11.55311 20.07385 33.09519 1.000 46.58565 326 PHE B O 1
ATOM 4516 N N . ALA B 1 328 ? -9.48751 20.70858 33.75980 1.000 52.70678 327 ALA B N 1
ATOM 4517 C CA . ALA B 1 328 ? -8.95846 19.35800 33.86878 1.000 53.96974 327 ALA B CA 1
ATOM 4518 C C . ALA B 1 328 ? -8.32996 19.15929 35.23886 1.000 48.20734 327 ALA B C 1
ATOM 4519 O O . ALA B 1 328 ? -7.97305 20.11691 35.93044 1.000 44.29887 327 ALA B O 1
ATOM 4521 N N . THR B 1 329 ? -8.20452 17.89553 35.63277 1.000 46.57889 328 THR B N 1
ATOM 4522 C CA . THR B 1 329 ? -7.59265 17.54198 36.90399 1.000 43.30347 328 THR B CA 1
ATOM 4523 C C . THR B 1 329 ? -6.43279 16.58566 36.66630 1.000 45.17240 328 THR B C 1
ATOM 4524 O O . THR B 1 329 ? -6.57503 15.56732 35.97110 1.000 40.53305 328 THR B O 1
ATOM 4528 N N . LEU B 1 330 ? -5.27889 16.94698 37.21538 1.000 50.58998 329 LEU B N 1
ATOM 4529 C CA . LEU B 1 330 ? -4.14408 16.04398 37.31999 1.000 41.80534 329 LEU B CA 1
ATOM 4530 C C . LEU B 1 330 ? -4.15587 15.43971 38.71765 1.000 42.38872 329 LEU B C 1
ATOM 4531 O O . LEU B 1 330 ? -4.02973 16.16099 39.71220 1.000 43.16051 329 LEU B O 1
ATOM 4536 N N . SER B 1 331 ? -4.35286 14.12912 38.79105 1.000 41.13952 330 SER B N 1
ATOM 4537 C CA . SER B 1 331 ? -4.39372 13.40264 40.05111 1.000 37.84767 330 SER B CA 1
ATOM 4538 C C . SER B 1 331 ? -3.09623 12.62684 40.21324 1.000 42.32456 330 SER B C 1
ATOM 4539 O O . SER B 1 331 ? -2.71017 11.86794 39.31947 1.000 39.32534 330 SER B O 1
ATOM 4542 N N . ILE B 1 332 ? -2.42513 12.83884 41.34245 1.000 42.72049 331 ILE B N 1
ATOM 4543 C CA . ILE B 1 332 ? -1.17849 12.16806 41.69204 1.000 35.55963 331 ILE B CA 1
ATOM 4544 C C . ILE B 1 332 ? -1.41216 11.45493 43.01749 1.000 36.44476 331 ILE B C 1
ATOM 4545 O O . ILE B 1 332 ? -1.70220 12.09889 44.03414 1.000 37.61304 331 ILE B O 1
ATOM 4550 N N . ILE B 1 333 ? -1.30042 10.13073 43.00809 1.000 35.16833 332 ILE B N 1
ATOM 4551 C CA . ILE B 1 333 ? -1.83766 9.29919 44.07665 1.000 40.18188 332 ILE B CA 1
ATOM 4552 C C . ILE B 1 333 ? -0.73433 8.44377 44.68133 1.000 39.72068 332 ILE B C 1
ATOM 4553 O O . ILE B 1 333 ? -0.15915 7.58142 44.00633 1.000 37.26283 332 ILE B O 1
ATOM 4558 N N . ASP B 1 334 ? -0.47451 8.66650 45.96427 1.000 37.20425 333 ASP B N 1
ATOM 4559 C CA . ASP B 1 334 ? 0.36444 7.81070 46.79274 1.000 40.53856 333 ASP B CA 1
ATOM 4560 C C . ASP B 1 334 ? -0.55130 6.73435 47.36938 1.000 42.66456 333 ASP B C 1
ATOM 4561 O O . ASP B 1 334 ? -1.22806 6.95260 48.37746 1.000 47.68635 333 ASP B O 1
ATOM 4566 N N . LEU B 1 335 ? -0.59196 5.57411 46.71708 1.000 41.67925 334 LEU B N 1
ATOM 4567 C CA . LEU B 1 335 ? -1.56739 4.55023 47.06428 1.000 39.24135 334 LEU B CA 1
ATOM 4568 C C . LEU B 1 335 ? -1.21016 3.85316 48.37552 1.000 43.78593 334 LEU B C 1
ATOM 4569 O O . LEU B 1 335 ? -0.09948 3.96695 48.90411 1.000 40.56350 334 LEU B O 1
ATOM 4574 N N . ALA B 1 336 ? -2.18618 3.11065 48.89228 1.000 45.11301 335 ALA B N 1
ATOM 4575 C CA . ALA B 1 336 ? -1.96355 2.26326 50.05127 1.000 44.76965 335 ALA B CA 1
ATOM 4576 C C . ALA B 1 336 ? -0.99817 1.13673 49.70516 1.000 44.14725 335 ALA B C 1
ATOM 4577 O O . ALA B 1 336 ? -0.85053 0.74893 48.54296 1.000 39.20176 335 ALA B O 1
ATOM 4579 N N . GLY B 1 337 ? -0.33544 0.61317 50.73348 1.000 42.67040 336 GLY B N 1
ATOM 4580 C CA . GLY B 1 337 ? 0.61869 -0.46167 50.55305 1.000 44.01194 336 GLY B CA 1
ATOM 4581 C C . GLY B 1 337 ? 0.01568 -1.69871 49.92196 1.000 42.05622 336 GLY B C 1
ATOM 4582 O O . GLY B 1 337 ? -1.03180 -2.18493 50.35938 1.000 44.23264 336 GLY B O 1
ATOM 4583 N N . SER B 1 338 ? 0.67519 -2.21902 48.89033 1.000 44.84957 337 SER B N 1
ATOM 4584 C CA . SER B 1 338 ? 0.17549 -3.37533 48.16075 1.000 43.23872 337 SER B CA 1
ATOM 4585 C C . SER B 1 338 ? 0.44346 -4.69366 48.86913 1.000 49.55297 337 SER B C 1
ATOM 4586 O O . SER B 1 338 ? -0.00382 -5.73650 48.37939 1.000 54.77618 337 SER B O 1
ATOM 4589 N N . GLU B 1 339 ? 1.15968 -4.68676 49.99012 1.000 51.15879 338 GLU B N 1
ATOM 4590 C CA . GLU B 1 339 ? 1.53209 -5.95327 50.59452 1.000 56.98854 338 GLU B CA 1
ATOM 4591 C C . GLU B 1 339 ? 0.33256 -6.60500 51.27404 1.000 58.18695 338 GLU B C 1
ATOM 4592 O O . GLU B 1 339 ? -0.67572 -5.96689 51.59222 1.000 56.28761 338 GLU B O 1
ATOM 4598 N N . ARG B 1 340 ? 0.47685 -7.90154 51.50100 1.000 64.67668 339 ARG B N 1
ATOM 4599 C CA . ARG B 1 340 ? -0.58085 -8.78529 51.95668 1.000 71.99235 339 ARG B CA 1
ATOM 4600 C C . ARG B 1 340 ? -1.16997 -8.39352 53.30975 1.000 66.57833 339 ARG B C 1
ATOM 4601 O O . ARG B 1 340 ? -0.74503 -8.88793 54.35190 1.000 72.98503 339 ARG B O 1
ATOM 4609 N N . GLY B 1 354 ? -12.51704 -7.19863 57.66280 1.000 57.88964 353 GLY B N 1
ATOM 4610 C CA . GLY B 1 354 ? -13.28730 -6.12086 57.06986 1.000 58.01319 353 GLY B CA 1
ATOM 4611 C C . GLY B 1 354 ? -12.96479 -5.89352 55.60577 1.000 54.09587 353 GLY B C 1
ATOM 4612 O O . GLY B 1 354 ? -11.79862 -5.77011 55.22961 1.000 54.11023 353 GLY B O 1
ATOM 4613 N N . ALA B 1 355 ? -14.00713 -5.83301 54.77498 1.000 45.75340 354 ALA B N 1
ATOM 4614 C CA . ALA B 1 355 ? -13.81992 -5.66515 53.33980 1.000 44.50184 354 ALA B CA 1
ATOM 4615 C C . ALA B 1 355 ? -13.46176 -4.23781 52.94970 1.000 46.93065 354 ALA B C 1
ATOM 4616 O O . ALA B 1 355 ? -12.89087 -4.03010 51.87346 1.000 48.62091 354 ALA B O 1
ATOM 4618 N N . ASN B 1 356 ? -13.77343 -3.25475 53.79372 1.000 43.15665 355 ASN B N 1
ATOM 4619 C CA . ASN B 1 356 ? -13.52906 -1.85964 53.45270 1.000 43.24116 355 ASN B CA 1
ATOM 4620 C C . ASN B 1 356 ? -12.06921 -1.44191 53.59516 1.000 46.13753 355 ASN B C 1
ATOM 4621 O O . ASN B 1 356 ? -11.71623 -0.34384 53.15128 1.000 49.95018 355 ASN B O 1
ATOM 4626 N N . ILE B 1 357 ? -11.21052 -2.27604 54.18489 1.000 50.36852 356 ILE B N 1
ATOM 4627 C CA . ILE B 1 357 ? -9.86343 -1.81369 54.51214 1.000 44.83391 356 ILE B CA 1
ATOM 4628 C C . ILE B 1 357 ? -9.00056 -1.70137 53.25561 1.000 48.50230 356 ILE B C 1
ATOM 4629 O O . ILE B 1 357 ? -8.22464 -0.74925 53.10862 1.000 47.50344 356 ILE B O 1
ATOM 4634 N N . ASN B 1 358 ? -9.12946 -2.64800 52.32255 1.000 46.76188 357 ASN B N 1
ATOM 4635 C CA A ASN B 1 358 ? -8.38960 -2.50574 51.06934 0.423 47.19575 357 ASN B CA 1
ATOM 4636 C CA B ASN B 1 358 ? -8.39481 -2.67593 51.06647 0.577 47.41720 357 ASN B CA 1
ATOM 4637 C C . ASN B 1 358 ? -9.31667 -2.56616 49.86083 1.000 49.82341 357 ASN B C 1
ATOM 4638 O O . ASN B 1 358 ? -8.88333 -2.87014 48.74419 1.000 44.31647 357 ASN B O 1
ATOM 4647 N N . LYS B 1 359 ? -10.58597 -2.20366 50.06220 1.000 50.46389 358 LYS B N 1
ATOM 4648 C CA . LYS B 1 359 ? -11.54834 -2.21383 48.96530 1.000 41.96363 358 LYS B CA 1
ATOM 4649 C C . LYS B 1 359 ? -11.10225 -1.31511 47.81809 1.000 43.96703 358 LYS B C 1
ATOM 4650 O O . LYS B 1 359 ? -11.21667 -1.69333 46.64724 1.000 46.40569 358 LYS B O 1
ATOM 4656 N N . SER B 1 360 ? -10.57728 -0.12800 48.13111 1.000 44.75369 359 SER B N 1
ATOM 4657 C CA . SER B 1 360 ? -10.17197 0.79509 47.07491 1.000 42.38626 359 SER B CA 1
ATOM 4658 C C . SER B 1 360 ? -8.99204 0.25393 46.27531 1.000 49.55469 359 SER B C 1
ATOM 4659 O O . SER B 1 360 ? -8.95217 0.39367 45.04866 1.000 47.14136 359 SER B O 1
ATOM 4662 N N . LEU B 1 361 ? -8.02812 -0.37817 46.94558 1.000 44.32476 360 LEU B N 1
ATOM 4663 C CA . LEU B 1 361 ? -6.86206 -0.90709 46.24185 1.000 47.14470 360 LEU B CA 1
ATOM 4664 C C . LEU B 1 361 ? -7.25920 -2.03846 45.29598 1.000 45.41408 360 LEU B C 1
ATOM 4665 O O . LEU B 1 361 ? -6.89448 -2.04010 44.10833 1.000 46.68409 360 LEU B O 1
ATOM 4670 N N . LEU B 1 362 ? -8.01648 -3.00965 45.81039 1.000 43.08304 361 LEU B N 1
ATOM 4671 C CA . LEU B 1 362 ? -8.46964 -4.12110 44.98232 1.000 51.25218 361 LEU B CA 1
ATOM 4672 C C . LEU B 1 362 ? -9.36191 -3.63438 43.84799 1.000 48.39934 361 LEU B C 1
ATOM 4673 O O . LEU B 1 362 ? -9.30125 -4.16012 42.73038 1.000 50.01950 361 LEU B O 1
ATOM 4678 N N . ALA B 1 363 ? -10.19391 -2.62459 44.11417 1.000 44.18554 362 ALA B N 1
ATOM 4679 C CA . ALA B 1 363 ? -11.06345 -2.09192 43.07248 1.000 47.25285 362 ALA B CA 1
ATOM 4680 C C . ALA B 1 363 ? -10.25947 -1.37324 41.99869 1.000 48.07767 362 ALA B C 1
ATOM 4681 O O . ALA B 1 363 ? -10.60717 -1.43273 40.81441 1.000 38.37598 362 ALA B O 1
ATOM 4683 N N . LEU B 1 364 ? -9.18802 -0.68121 42.39238 1.000 45.60844 363 LEU B N 1
ATOM 4684 C CA . LEU B 1 364 ? -8.27687 -0.11125 41.40783 1.000 41.33671 363 LEU B CA 1
ATOM 4685 C C . LEU B 1 364 ? -7.70958 -1.19982 40.51011 1.000 41.79819 363 LEU B C 1
ATOM 4686 O O . LEU B 1 364 ? -7.68675 -1.06129 39.28078 1.000 45.79071 363 LEU B O 1
ATOM 4691 N N . GLY B 1 365 ? -7.24189 -2.29435 41.11352 1.000 44.40102 364 GLY B N 1
ATOM 4692 C CA . GLY B 1 365 ? -6.71669 -3.39295 40.31125 1.000 43.29704 364 GLY B CA 1
ATOM 4693 C C . GLY B 1 365 ? -7.75346 -3.97624 39.36490 1.000 53.68430 364 GLY B C 1
ATOM 4694 O O . GLY B 1 365 ? -7.45739 -4.28544 38.20268 1.000 50.97114 364 GLY B O 1
ATOM 4695 N N . ASN B 1 366 ? -8.98733 -4.12525 39.84772 1.000 47.96984 365 ASN B N 1
ATOM 4696 C CA . ASN B 1 366 ? -10.05483 -4.67518 39.01849 1.000 53.45113 365 ASN B CA 1
ATOM 4697 C C . ASN B 1 366 ? -10.39530 -3.73769 37.86430 1.000 52.10252 365 ASN B C 1
ATOM 4698 O O . ASN B 1 366 ? -10.60300 -4.18380 36.72719 1.000 46.96777 365 ASN B O 1
ATOM 4703 N N . CYS B 1 367 ? -10.44203 -2.43274 38.13273 1.000 50.03219 366 CYS B N 1
ATOM 4704 C CA . CYS B 1 367 ? -10.68288 -1.47197 37.06517 1.000 44.26554 366 CYS B CA 1
ATOM 4705 C C . CYS B 1 367 ? -9.54850 -1.48892 36.05016 1.000 50.67010 366 CYS B C 1
ATOM 4706 O O . CYS B 1 367 ? -9.78102 -1.30108 34.84955 1.000 50.85459 366 CYS B O 1
ATOM 4709 N N . ILE B 1 368 ? -8.31652 -1.73311 36.50729 1.000 46.52159 367 ILE B N 1
ATOM 4710 C CA . ILE B 1 368 ? -7.19963 -1.79283 35.56974 1.000 42.13832 367 ILE B CA 1
ATOM 4711 C C . ILE B 1 368 ? -7.31118 -3.02321 34.67487 1.000 46.95474 367 ILE B C 1
ATOM 4712 O O . ILE B 1 368 ? -7.02149 -2.95363 33.47410 1.000 50.19469 367 ILE B O 1
ATOM 4717 N N . ASN B 1 369 ? -7.73985 -4.16531 35.22170 1.000 46.72377 368 ASN B N 1
ATOM 4718 C CA . ASN B 1 369 ? -8.06380 -5.28184 34.32852 1.000 53.15667 368 ASN B CA 1
ATOM 4719 C C . ASN B 1 369 ? -9.13755 -4.88808 33.32260 1.000 51.72746 368 ASN B C 1
ATOM 4720 O O . ASN B 1 369 ? -9.01193 -5.16546 32.12452 1.000 57.29358 368 ASN B O 1
ATOM 4725 N N . ALA B 1 370 ? -10.20574 -4.23909 33.79618 1.000 53.08336 369 ALA B N 1
ATOM 4726 C CA . ALA B 1 370 ? -11.27021 -3.82786 32.88476 1.000 55.95565 369 ALA B CA 1
ATOM 4727 C C . ALA B 1 370 ? -10.71342 -2.99521 31.73403 1.000 57.85114 369 ALA B C 1
ATOM 4728 O O . ALA B 1 370 ? -11.05962 -3.22143 30.56957 1.000 58.03319 369 ALA B O 1
ATOM 4730 N N . LEU B 1 371 ? -9.80227 -2.06798 32.03889 1.000 56.69495 370 LEU B N 1
ATOM 4731 C CA . LEU B 1 371 ? -9.25791 -1.17041 31.02222 1.000 58.32088 370 LEU B CA 1
ATOM 4732 C C . LEU B 1 371 ? -8.34851 -1.87729 30.02471 1.000 57.07048 370 LEU B C 1
ATOM 4733 O O . LEU B 1 371 ? -8.27724 -1.46520 28.86337 1.000 56.89194 370 LEU B O 1
ATOM 4738 N N . CYS B 1 372 ? -7.63009 -2.91134 30.44380 1.000 52.76568 371 CYS B N 1
ATOM 4739 C CA . CYS B 1 372 ? -6.71983 -3.58651 29.52972 1.000 58.54913 371 CYS B CA 1
ATOM 4740 C C . CYS B 1 372 ? -7.41556 -4.63309 28.67182 1.000 63.89747 371 CYS B C 1
ATOM 4741 O O . CYS B 1 372 ? -6.85715 -5.05065 27.65175 1.000 66.95049 371 CYS B O 1
ATOM 4744 N N . ASP B 1 373 ? -8.62254 -5.04533 29.05186 1.000 58.32307 372 ASP B N 1
ATOM 4745 C CA . ASP B 1 373 ? -9.38115 -6.05320 28.33113 1.000 58.39341 372 ASP B CA 1
ATOM 4746 C C . ASP B 1 373 ? -10.30756 -5.35341 27.34852 1.000 63.53206 372 ASP B C 1
ATOM 4747 O O . ASP B 1 373 ? -11.22930 -4.64676 27.78469 1.000 61.90027 372 ASP B O 1
ATOM 4752 N N . PRO B 1 374 ? -10.11705 -5.50739 26.03408 1.000 61.94244 373 PRO B N 1
ATOM 4753 C CA . PRO B 1 374 ? -11.03605 -4.86040 25.08048 1.000 64.08803 373 PRO B CA 1
ATOM 4754 C C . PRO B 1 374 ? -12.48446 -5.26439 25.27728 1.000 64.13285 373 PRO B C 1
ATOM 4755 O O . PRO B 1 374 ? -13.38594 -4.50262 24.90509 1.000 60.76435 373 PRO B O 1
ATOM 4759 N N . ARG B 1 375 ? -12.73009 -6.43367 25.86568 1.000 65.07894 374 ARG B N 1
ATOM 4760 C CA . ARG B 1 375 ? -14.07268 -6.95190 26.07683 1.000 62.44366 374 ARG B CA 1
ATOM 4761 C C . ARG B 1 375 ? -14.70858 -6.42817 27.35563 1.000 66.27674 374 ARG B C 1
ATOM 4762 O O . ARG B 1 375 ? -15.93779 -6.46495 27.48339 1.000 61.24267 374 ARG B O 1
ATOM 4770 N N . ARG B 1 376 ? -13.89724 -5.95400 28.30257 1.000 64.93428 375 ARG B N 1
ATOM 4771 C CA . ARG B 1 376 ? -14.37395 -5.31762 29.52111 1.000 62.16029 375 ARG B CA 1
ATOM 4772 C C . ARG B 1 376 ? -14.12041 -3.81770 29.54627 1.000 62.05932 375 ARG B C 1
ATOM 4773 O O . ARG B 1 376 ? -14.59760 -3.14165 30.46454 1.000 62.25899 375 ARG B O 1
ATOM 4781 N N . ARG B 1 377 ? -13.38881 -3.28552 28.56303 1.000 62.97120 376 ARG B N 1
ATOM 4782 C CA . ARG B 1 377 ? -12.96331 -1.88902 28.54889 1.000 66.28702 376 ARG B CA 1
ATOM 4783 C C . ARG B 1 377 ? -14.12583 -0.91016 28.60331 1.000 63.64341 376 ARG B C 1
ATOM 4784 O O . ARG B 1 377 ? -13.91591 0.26209 28.93480 1.000 67.01026 376 ARG B O 1
ATOM 4792 N N . ASN B 1 378 ? -15.33822 -1.35811 28.30190 1.000 65.18239 377 ASN B N 1
ATOM 4793 C CA . ASN B 1 378 ? -16.50430 -0.49440 28.29224 1.000 69.65469 377 ASN B CA 1
ATOM 4794 C C . ASN B 1 378 ? -17.36365 -0.67525 29.53679 1.000 67.17849 377 ASN B C 1
ATOM 4795 O O . ASN B 1 378 ? -18.37809 0.01502 29.68080 1.000 71.58262 377 ASN B O 1
ATOM 4800 N N . HIS B 1 379 ? -16.97228 -1.57040 30.44519 1.000 64.11192 378 HIS B N 1
ATOM 4801 C CA . HIS B 1 379 ? -17.74394 -1.94249 31.62783 1.000 62.54030 378 HIS B CA 1
ATOM 4802 C C . HIS B 1 379 ? -16.89736 -1.83445 32.88515 1.000 61.11370 378 HIS B C 1
ATOM 4803 O O . HIS B 1 379 ? -16.93352 -2.70961 33.75589 1.000 62.06796 378 HIS B O 1
ATOM 4810 N N . VAL B 1 380 ? -16.12419 -0.76118 33.00415 1.000 58.50894 379 VAL B N 1
ATOM 4811 C CA . VAL B 1 380 ? -15.16147 -0.62848 34.09312 1.000 57.70314 379 VAL B CA 1
ATOM 4812 C C . VAL B 1 380 ? -15.91181 -0.37929 35.39821 1.000 52.47263 379 VAL B C 1
ATOM 4813 O O . VAL B 1 380 ? -16.67064 0.59331 35.50465 1.000 55.34330 379 VAL B O 1
ATOM 4817 N N . PRO B 1 381 ? -15.73343 -1.22931 36.40385 1.000 52.03100 380 PRO B N 1
ATOM 4818 C CA . PRO B 1 381 ? -16.54529 -1.15263 37.63356 1.000 55.61846 380 PRO B CA 1
ATOM 4819 C C . PRO B 1 381 ? -16.03272 -0.11445 38.62886 1.000 53.90118 380 PRO B C 1
ATOM 4820 O O . PRO B 1 381 ? -15.69046 -0.43110 39.77209 1.000 56.26632 380 PRO B O 1
ATOM 4824 N N . TYR B 1 382 ? -15.99806 1.15448 38.19846 1.000 49.88716 381 TYR B N 1
ATOM 4825 C CA . TYR B 1 382 ? -15.53854 2.26942 39.03194 1.000 43.34335 381 TYR B CA 1
ATOM 4826 C C . TYR B 1 382 ? -16.27634 2.39361 40.35353 1.000 47.64625 381 TYR B C 1
ATOM 4827 O O . TYR B 1 382 ? -15.74950 2.93970 41.32818 1.000 49.59988 381 TYR B O 1
ATOM 4836 N N . ARG B 1 383 ? -17.51101 1.91883 40.36192 1.000 55.93308 382 ARG B N 1
ATOM 4837 C CA . ARG B 1 383 ? -18.49089 2.14372 41.40685 1.000 57.78174 382 ARG B CA 1
ATOM 4838 C C . ARG B 1 383 ? -18.14362 1.36497 42.67238 1.000 51.58845 382 ARG B C 1
ATOM 4839 O O . ARG B 1 383 ? -18.77546 1.57439 43.71384 1.000 51.92644 382 ARG B O 1
ATOM 4847 N N . ASP B 1 384 ? -17.14419 0.47168 42.59743 1.000 56.65305 383 ASP B N 1
ATOM 4848 C CA . ASP B 1 384 ? -16.84796 -0.52719 43.62362 1.000 52.65987 383 ASP B CA 1
ATOM 4849 C C . ASP B 1 384 ? -16.10527 0.02965 44.83358 1.000 49.05091 383 ASP B C 1
ATOM 4850 O O . ASP B 1 384 ? -15.90887 -0.70878 45.80690 1.000 52.51438 383 ASP B O 1
ATOM 4855 N N . SER B 1 385 ? -15.67582 1.28810 44.80058 1.000 42.50098 384 SER B N 1
ATOM 4856 C CA . SER B 1 385 ? -14.88318 1.84042 45.89340 1.000 45.68078 384 SER B CA 1
ATOM 4857 C C . SER B 1 385 ? -14.81498 3.35467 45.75379 1.000 44.21254 384 SER B C 1
ATOM 4858 O O . SER B 1 385 ? -15.10255 3.91630 44.69394 1.000 43.19087 384 SER B O 1
ATOM 4861 N N . LYS B 1 386 ? -14.39521 4.00597 46.84279 1.000 40.07656 385 LYS B N 1
ATOM 4862 C CA . LYS B 1 386 ? -14.26172 5.45989 46.84495 1.000 38.23600 385 LYS B CA 1
ATOM 4863 C C . LYS B 1 386 ? -13.16241 5.92409 45.89856 1.000 46.16998 385 LYS B C 1
ATOM 4864 O O . LYS B 1 386 ? -13.32250 6.93470 45.20659 1.000 47.59633 385 LYS B O 1
ATOM 4870 N N . LEU B 1 387 ? -12.03622 5.20819 45.86049 1.000 43.41570 386 LEU B N 1
ATOM 4871 C CA . LEU B 1 387 ? -10.92848 5.61941 45.00351 1.000 36.88878 386 LEU B CA 1
ATOM 4872 C C . LEU B 1 387 ? -11.32880 5.58650 43.53581 1.000 37.48936 386 LEU B C 1
ATOM 4873 O O . LEU B 1 387 ? -11.17627 6.57903 42.81446 1.000 39.21913 386 LEU B O 1
ATOM 4878 N N . THR B 1 388 ? -11.84583 4.44590 43.07701 1.000 39.83557 387 THR B N 1
ATOM 4879 C CA . THR B 1 388 ? -12.20829 4.30771 41.67132 1.000 43.42707 387 THR B CA 1
ATOM 4880 C C . THR B 1 388 ? -13.36111 5.23469 41.29897 1.000 46.39247 387 THR B C 1
ATOM 4881 O O . THR B 1 388 ? -13.38827 5.78262 40.19048 1.000 41.47339 387 THR B O 1
ATOM 4885 N N . ARG B 1 389 ? -14.31914 5.42719 42.21107 1.000 41.23830 388 ARG B N 1
ATOM 4886 C CA . ARG B 1 389 ? -15.40867 6.36312 41.94787 1.000 47.00164 388 ARG B CA 1
ATOM 4887 C C . ARG B 1 389 ? -14.88554 7.78706 41.82581 1.000 45.50866 388 ARG B C 1
ATOM 4888 O O . ARG B 1 389 ? -15.33802 8.55552 40.96820 1.000 43.49105 388 ARG B O 1
ATOM 4896 N N . LEU B 1 390 ? -13.93159 8.15424 42.68359 1.000 41.03806 389 LEU B N 1
ATOM 4897 C CA . LEU B 1 390 ? -13.29421 9.46217 42.59968 1.000 42.95920 389 LEU B CA 1
ATOM 4898 C C . LEU B 1 390 ? -12.59417 9.65703 41.26086 1.000 40.83629 389 LEU B C 1
ATOM 4899 O O . LEU B 1 390 ? -12.54597 10.77789 40.74072 1.000 41.77923 389 LEU B O 1
ATOM 4904 N N . LEU B 1 391 ? -12.06065 8.58008 40.68270 1.000 36.00532 390 LEU B N 1
ATOM 4905 C CA . LEU B 1 391 ? -11.31771 8.63633 39.42993 1.000 41.31011 390 LEU B CA 1
ATOM 4906 C C . LEU B 1 391 ? -12.12720 8.10725 38.25424 1.000 47.75431 390 LEU B C 1
ATOM 4907 O O . LEU B 1 391 ? -11.54729 7.61550 37.27917 1.000 39.84319 390 LEU B O 1
ATOM 4912 N N . LYS B 1 392 ? -13.45929 8.19487 38.33368 1.000 41.22287 391 LYS B N 1
ATOM 4913 C CA . LYS B 1 392 ? -14.31225 7.65529 37.27937 1.000 40.86766 391 LYS B CA 1
ATOM 4914 C C . LYS B 1 392 ? -13.93071 8.21507 35.91481 1.000 37.29255 391 LYS B C 1
ATOM 4915 O O . LYS B 1 392 ? -13.91878 7.48646 34.91610 1.000 40.86300 391 LYS B O 1
ATOM 4921 N N . PHE B 1 393 ? -13.59327 9.50275 35.85674 1.000 34.38684 392 PHE B N 1
ATOM 4922 C CA . PHE B 1 393 ? -13.15072 10.15050 34.62804 1.000 42.97866 392 PHE B CA 1
ATOM 4923 C C . PHE B 1 393 ? -11.66049 10.48202 34.66096 1.000 41.78003 392 PHE B C 1
ATOM 4924 O O . PHE B 1 393 ? -11.21215 11.41307 33.98830 1.000 42.58463 392 PHE B O 1
ATOM 4932 N N . SER B 1 394 ? -10.88186 9.73217 35.43813 1.000 43.41267 393 SER B N 1
ATOM 4933 C CA . SER B 1 394 ? -9.45910 10.01550 35.60803 1.000 43.08775 393 SER B CA 1
ATOM 4934 C C . SER B 1 394 ? -8.65041 8.72840 35.59555 1.000 44.15213 393 SER B C 1
ATOM 4935 O O . SER B 1 394 ? -7.74771 8.53496 36.41618 1.000 54.13461 393 SER B O 1
ATOM 4938 N N . LEU B 1 395 ? -8.94805 7.83210 34.65769 1.000 47.18608 394 LEU B N 1
ATOM 4939 C CA . LEU B 1 395 ? -8.30801 6.52536 34.68701 1.000 50.15559 394 LEU B CA 1
ATOM 4940 C C . LEU B 1 395 ? -8.37164 5.84120 33.32568 1.000 59.03800 394 LEU B C 1
ATOM 4941 O O . LEU B 1 395 ? -7.37702 5.27128 32.86558 1.000 57.05176 394 LEU B O 1
ATOM 4946 N N . GLY B 1 396 ? -9.52521 5.90065 32.66700 1.000 56.94437 395 GLY B N 1
ATOM 4947 C CA . GLY B 1 396 ? -9.65802 5.26571 31.37129 1.000 63.80947 395 GLY B CA 1
ATOM 4948 C C . GLY B 1 396 ? -8.89030 5.99902 30.28691 1.000 63.65354 395 GLY B C 1
ATOM 4949 O O . GLY B 1 396 ? -8.64044 7.20288 30.36755 1.000 54.51614 395 GLY B O 1
ATOM 4950 N N . GLY B 1 397 ? -8.50528 5.24353 29.25680 1.000 63.18281 396 GLY B N 1
ATOM 4951 C CA . GLY B 1 397 ? -7.87032 5.79520 28.07474 1.000 65.34291 396 GLY B CA 1
ATOM 4952 C C . GLY B 1 397 ? -8.67256 6.92356 27.46401 1.000 63.06730 396 GLY B C 1
ATOM 4953 O O . GLY B 1 397 ? -9.65665 6.69208 26.75539 1.000 75.17691 396 GLY B O 1
ATOM 4954 N N . ASN B 1 398 ? -8.20519 8.14665 27.70910 1.000 57.29893 397 ASN B N 1
ATOM 4955 C CA . ASN B 1 398 ? -8.93827 9.40184 27.58533 1.000 58.74182 397 ASN B CA 1
ATOM 4956 C C . ASN B 1 398 ? -8.26302 10.33558 28.57027 1.000 52.16321 397 ASN B C 1
ATOM 4957 O O . ASN B 1 398 ? -8.00520 11.51067 28.28949 1.000 50.63348 397 ASN B O 1
ATOM 4962 N N . CYS B 1 399 ? -7.99730 9.77950 29.74408 1.000 57.65664 398 CYS B N 1
ATOM 4963 C CA . CYS B 1 399 ? -7.09376 10.33949 30.73238 1.000 56.07258 398 CYS B CA 1
ATOM 4964 C C . CYS B 1 399 ? -5.76617 9.60096 30.61336 1.000 46.82529 398 CYS B C 1
ATOM 4965 O O . CYS B 1 399 ? -5.71443 8.38243 30.81531 1.000 46.88073 398 CYS B O 1
ATOM 4968 N N . LYS B 1 400 ? -4.70820 10.32221 30.24799 1.000 48.30474 399 LYS B N 1
ATOM 4969 C CA . LYS B 1 400 ? -3.38437 9.71306 30.21593 1.000 47.20609 399 LYS B CA 1
ATOM 4970 C C . LYS B 1 400 ? -3.01265 9.24331 31.61402 1.000 42.65751 399 LYS B C 1
ATOM 4971 O O . LYS B 1 400 ? -2.95047 10.04423 32.55431 1.000 45.15426 399 LYS B O 1
ATOM 4977 N N . THR B 1 401 ? -2.78361 7.93926 31.74890 1.000 38.64315 400 THR B N 1
ATOM 4978 C CA . THR B 1 401 ? -2.61272 7.29525 33.04383 1.000 44.68246 400 THR B CA 1
ATOM 4979 C C . THR B 1 401 ? -1.26800 6.58595 33.07894 1.000 44.88030 400 THR B C 1
ATOM 4980 O O . THR B 1 401 ? -0.97704 5.75050 32.21593 1.000 49.52533 400 THR B O 1
ATOM 4984 N N . VAL B 1 402 ? -0.45577 6.91757 34.07697 1.000 44.31951 401 VAL B N 1
ATOM 4985 C CA . VAL B 1 402 ? 0.85092 6.30123 34.26928 1.000 46.72872 401 VAL B CA 1
ATOM 4986 C C . VAL B 1 402 ? 0.94249 5.79538 35.70478 1.000 42.28098 401 VAL B C 1
ATOM 4987 O O . VAL B 1 402 ? 0.69204 6.54691 36.65587 1.000 38.99046 401 VAL B O 1
ATOM 4991 N N . MET B 1 403 ? 1.25818 4.51409 35.85791 1.000 34.56087 402 MET B N 1
ATOM 4992 C CA . MET B 1 403 ? 1.47294 3.90358 37.16082 1.000 37.55892 402 MET B CA 1
ATOM 4993 C C . MET B 1 403 ? 2.96329 3.68164 37.36977 1.000 42.13625 402 MET B C 1
ATOM 4994 O O . MET B 1 403 ? 3.61965 3.03812 36.54351 1.000 43.82004 402 MET B O 1
ATOM 4999 N N . ILE B 1 404 ? 3.49386 4.21033 38.46727 1.000 43.54229 403 ILE B N 1
ATOM 5000 C CA . ILE B 1 404 ? 4.88570 4.01992 38.84437 1.000 36.71648 403 ILE B CA 1
ATOM 5001 C C . ILE B 1 404 ? 4.92439 2.91555 39.88988 1.000 39.48108 403 ILE B C 1
ATOM 5002 O O . ILE B 1 404 ? 4.44718 3.08569 41.01698 1.000 40.37299 403 ILE B O 1
ATOM 5007 N N . VAL B 1 405 ? 5.48536 1.78108 39.50129 1.000 41.58121 404 VAL B N 1
ATOM 5008 C CA . VAL B 1 405 ? 5.61021 0.61385 40.36220 1.000 37.26849 404 VAL B CA 1
ATOM 5009 C C . VAL B 1 405 ? 6.93177 0.69509 41.12196 1.000 45.30472 404 VAL B C 1
ATOM 5010 O O . VAL B 1 405 ? 8.00025 0.81990 40.51461 1.000 40.15531 404 VAL B O 1
ATOM 5014 N N . CYS B 1 406 ? 6.85887 0.62589 42.45095 1.000 37.31963 405 CYS B N 1
ATOM 5015 C CA . CYS B 1 406 ? 8.00487 0.78936 43.33508 1.000 41.54897 405 CYS B CA 1
ATOM 5016 C C . CYS B 1 406 ? 8.32985 -0.54723 43.98579 1.000 46.77333 405 CYS B C 1
ATOM 5017 O O . CYS B 1 406 ? 7.45051 -1.17978 44.58200 1.000 39.98923 405 CYS B O 1
ATOM 5020 N N . VAL B 1 407 ? 9.59099 -0.96839 43.88240 1.000 36.07048 406 VAL B N 1
ATOM 5021 C CA . VAL B 1 407 ? 10.01030 -2.28692 44.33958 1.000 38.53408 406 VAL B CA 1
ATOM 5022 C C . VAL B 1 407 ? 11.34631 -2.19187 45.06409 1.000 49.21840 406 VAL B C 1
ATOM 5023 O O . VAL B 1 407 ? 12.13650 -1.26775 44.84629 1.000 44.52588 406 VAL B O 1
ATOM 5027 N N . SER B 1 408 ? 11.59210 -3.17419 45.92774 1.000 48.46692 407 SER B N 1
ATOM 5028 C CA . SER B 1 408 ? 12.81876 -3.36982 46.69038 1.000 49.98798 407 SER B CA 1
ATOM 5029 C C . SER B 1 408 ? 13.79576 -4.22936 45.89951 1.000 51.91572 407 SER B C 1
ATOM 5030 O O . SER B 1 408 ? 13.38995 -5.24936 45.32955 1.000 52.51589 407 SER B O 1
ATOM 5033 N N . PRO B 1 409 ? 15.07885 -3.85916 45.84226 1.000 56.51869 408 PRO B N 1
ATOM 5034 C CA . PRO B 1 409 ? 16.07699 -4.74252 45.22659 1.000 51.45302 408 PRO B CA 1
ATOM 5035 C C . PRO B 1 409 ? 16.53704 -5.86283 46.14053 1.000 52.03348 408 PRO B C 1
ATOM 5036 O O . PRO B 1 409 ? 17.23032 -6.77655 45.67333 1.000 58.26296 408 PRO B O 1
ATOM 5040 N N . SER B 1 410 ? 16.16836 -5.82208 47.41694 1.000 49.74797 409 SER B N 1
ATOM 5041 C CA . SER B 1 410 ? 16.70609 -6.74394 48.40557 1.000 55.87341 409 SER B CA 1
ATOM 5042 C C . SER B 1 410 ? 16.08589 -8.12822 48.26616 1.000 60.25012 409 SER B C 1
ATOM 5043 O O . SER B 1 410 ? 14.87095 -8.26677 48.09757 1.000 60.16296 409 SER B O 1
ATOM 5046 N N . SER B 1 411 ? 16.93576 -9.15783 48.34828 1.000 62.24140 410 SER B N 1
ATOM 5047 C CA . SER B 1 411 ? 16.45483 -10.53484 48.27072 1.000 62.08545 410 SER B CA 1
ATOM 5048 C C . SER B 1 411 ? 15.41310 -10.82707 49.33614 1.000 57.17336 410 SER B C 1
ATOM 5049 O O . SER B 1 411 ? 14.47729 -11.60186 49.09976 1.000 65.86145 410 SER B O 1
ATOM 5052 N N . GLN B 1 412 ? 15.54948 -10.19164 50.49880 1.000 53.43945 411 GLN B N 1
ATOM 5053 C CA . GLN B 1 412 ? 14.62381 -10.38881 51.60552 1.000 60.90401 411 GLN B CA 1
ATOM 5054 C C . GLN B 1 412 ? 13.17659 -10.13692 51.20385 1.000 58.68099 411 GLN B C 1
ATOM 5055 O O . GLN B 1 412 ? 12.26239 -10.77017 51.74498 1.000 57.63108 411 GLN B O 1
ATOM 5061 N N . HIS B 1 413 ? 12.94815 -9.22985 50.25349 1.000 56.44847 412 HIS B N 1
ATOM 5062 C CA . HIS B 1 413 ? 11.60704 -8.86324 49.81884 1.000 60.61021 412 HIS B CA 1
ATOM 5063 C C . HIS B 1 413 ? 11.21159 -9.55655 48.52220 1.000 57.67090 412 HIS B C 1
ATOM 5064 O O . HIS B 1 413 ? 10.38104 -9.03387 47.76956 1.000 54.47909 412 HIS B O 1
ATOM 5071 N N . TYR B 1 414 ? 11.80309 -10.72198 48.25413 1.000 54.67435 413 TYR B N 1
ATOM 5072 C CA . TYR B 1 414 ? 11.55922 -11.50262 47.04789 1.000 58.50453 413 TYR B CA 1
ATOM 5073 C C . TYR B 1 414 ? 10.07399 -11.55214 46.70420 1.000 55.65537 413 TYR B C 1
ATOM 5074 O O . TYR B 1 414 ? 9.62360 -10.87217 45.77175 1.000 57.94442 413 TYR B O 1
ATOM 5083 N N . ASP B 1 415 ? 9.31185 -12.31293 47.49722 1.000 54.53655 414 ASP B N 1
ATOM 5084 C CA . ASP B 1 415 ? 7.90305 -12.57885 47.21435 1.000 52.33987 414 ASP B CA 1
ATOM 5085 C C . ASP B 1 415 ? 7.14683 -11.31114 46.83538 1.000 52.36962 414 ASP B C 1
ATOM 5086 O O . ASP B 1 415 ? 6.62543 -11.19579 45.71935 1.000 55.18912 414 ASP B O 1
ATOM 5091 N N . GLU B 1 416 ? 7.08567 -10.34236 47.75410 1.000 49.09620 415 GLU B N 1
ATOM 5092 C CA . GLU B 1 416 ? 6.34628 -9.11568 47.47458 1.000 52.81296 415 GLU B CA 1
ATOM 5093 C C . GLU B 1 416 ? 6.81098 -8.48333 46.17290 1.000 48.94042 415 GLU B C 1
ATOM 5094 O O . GLU B 1 416 ? 5.99512 -8.20603 45.28249 1.000 52.14415 415 GLU B O 1
ATOM 5100 N N . THR B 1 417 ? 8.12721 -8.29566 46.02149 1.000 50.56631 416 THR B N 1
ATOM 5101 C CA . THR B 1 417 ? 8.62408 -7.69078 44.79339 1.000 45.36264 416 THR B CA 1
ATOM 5102 C C . THR B 1 417 ? 8.10190 -8.44891 43.58910 1.000 48.02782 416 THR B C 1
ATOM 5103 O O . THR B 1 417 ? 7.56691 -7.84276 42.64880 1.000 47.85290 416 THR B O 1
ATOM 5107 N N . LEU B 1 418 ? 8.15622 -9.78354 43.64309 1.000 44.94730 417 LEU B N 1
ATOM 5108 C CA . LEU B 1 418 ? 7.73903 -10.54675 42.47987 1.000 45.17743 417 LEU B CA 1
ATOM 5109 C C . LEU B 1 418 ? 6.27563 -10.22300 42.20390 1.000 53.81705 417 LEU B C 1
ATOM 5110 O O . LEU B 1 418 ? 5.91654 -9.80249 41.09569 1.000 48.82231 417 LEU B O 1
ATOM 5115 N N . ASN B 1 419 ? 5.43625 -10.33686 43.24857 1.000 45.81075 418 ASN B N 1
ATOM 5116 C CA . ASN B 1 419 ? 4.03142 -9.94593 43.16454 1.000 51.79914 418 ASN B CA 1
ATOM 5117 C C . ASN B 1 419 ? 3.89054 -8.62004 42.44387 1.000 53.68996 418 ASN B C 1
ATOM 5118 O O . ASN B 1 419 ? 3.21257 -8.51984 41.41200 1.000 54.13939 418 ASN B O 1
ATOM 5123 N N . THR B 1 420 ? 4.57493 -7.59752 42.95821 1.000 49.45382 419 THR B N 1
ATOM 5124 C CA . THR B 1 420 ? 4.41116 -6.26028 42.41445 1.000 46.87540 419 THR B CA 1
ATOM 5125 C C . THR B 1 420 ? 4.75251 -6.25628 40.93242 1.000 51.98875 419 THR B C 1
ATOM 5126 O O . THR B 1 420 ? 3.95672 -5.80094 40.09914 1.000 52.74793 419 THR B O 1
ATOM 5130 N N . LEU B 1 421 ? 5.89191 -6.85909 40.57942 1.000 50.04465 420 LEU B N 1
ATOM 5131 C CA . LEU B 1 421 ? 6.27459 -6.94888 39.17613 1.000 48.48922 420 LEU B CA 1
ATOM 5132 C C . LEU B 1 421 ? 5.17688 -7.61822 38.36294 1.000 53.07417 420 LEU B C 1
ATOM 5133 O O . LEU B 1 421 ? 4.73065 -7.08080 37.34059 1.000 54.26383 420 LEU B O 1
ATOM 5138 N N . LYS B 1 422 ? 4.68795 -8.76919 38.83739 1.000 51.15959 421 LYS B N 1
ATOM 5139 C CA . LYS B 1 422 ? 3.61918 -9.45510 38.12196 1.000 56.39787 421 LYS B CA 1
ATOM 5140 C C . LYS B 1 422 ? 2.40845 -8.54827 37.96973 1.000 57.79527 421 LYS B C 1
ATOM 5141 O O . LYS B 1 422 ? 1.83521 -8.44424 36.87699 1.000 57.66057 421 LYS B O 1
ATOM 5147 N N . TYR B 1 423 ? 2.04299 -7.84054 39.04325 1.000 56.32667 422 TYR B N 1
ATOM 5148 C CA . TYR B 1 423 ? 0.94435 -6.88587 38.96728 1.000 53.91146 422 TYR B CA 1
ATOM 5149 C C . TYR B 1 423 ? 1.18194 -5.89709 37.83580 1.000 55.30129 422 TYR B C 1
ATOM 5150 O O . TYR B 1 423 ? 0.31691 -5.69623 36.97401 1.000 55.08546 422 TYR B O 1
ATOM 5159 N N . ALA B 1 424 ? 2.38329 -5.31452 37.79122 1.000 49.76384 423 ALA B N 1
ATOM 5160 C CA . ALA B 1 424 ? 2.69656 -4.36855 36.72806 1.000 54.06192 423 ALA B CA 1
ATOM 5161 C C . ALA B 1 424 ? 2.58759 -5.03257 35.36425 1.000 55.24537 423 ALA B C 1
ATOM 5162 O O . ALA B 1 424 ? 2.05657 -4.44016 34.41519 1.000 52.00922 423 ALA B O 1
ATOM 5164 N N . ASP B 1 425 ? 3.04819 -6.28266 35.25892 1.000 56.04497 424 ASP B N 1
ATOM 5165 C CA . ASP B 1 425 ? 2.98767 -6.97532 33.97895 1.000 57.65603 424 ASP B CA 1
ATOM 5166 C C . ASP B 1 425 ? 1.54907 -7.14603 33.51582 1.000 61.24772 424 ASP B C 1
ATOM 5167 O O . ASP B 1 425 ? 1.28701 -7.19547 32.30839 1.000 65.75242 424 ASP B O 1
ATOM 5172 N N . ARG B 1 426 ? 0.60303 -7.20578 34.45369 1.000 61.81571 425 ARG B N 1
ATOM 5173 C CA . ARG B 1 426 ? -0.79843 -7.37506 34.09747 1.000 61.13682 425 ARG B CA 1
ATOM 5174 C C . ARG B 1 426 ? -1.47931 -6.07183 33.70922 1.000 61.74245 425 ARG B C 1
ATOM 5175 O O . ARG B 1 426 ? -2.68233 -6.08683 33.42902 1.000 66.65435 425 ARG B O 1
ATOM 5183 N N . ALA B 1 427 ? -0.76323 -4.95000 33.69265 1.000 59.82835 426 ALA B N 1
ATOM 5184 C CA . ALA B 1 427 ? -1.32884 -3.72195 33.15411 1.000 60.97925 426 ALA B CA 1
ATOM 5185 C C . ALA B 1 427 ? -1.09194 -3.59018 31.65501 1.000 64.55553 426 ALA B C 1
ATOM 5186 O O . ALA B 1 427 ? -1.33777 -2.52037 31.08767 1.000 65.02669 426 ALA B O 1
ATOM 5188 N N . LYS B 1 428 ? -0.61440 -4.65187 31.01001 1.000 65.69433 427 LYS B N 1
ATOM 5189 C CA . LYS B 1 428 ? -0.50854 -4.69055 29.55971 1.000 63.84226 427 LYS B CA 1
ATOM 5190 C C . LYS B 1 428 ? -1.86254 -5.03305 28.95460 1.000 67.89830 427 LYS B C 1
ATOM 5191 O O . LYS B 1 428 ? -2.60913 -5.84967 29.49955 1.000 67.96948 427 LYS B O 1
ATOM 5197 N N . GLU B 1 429 ? -2.17889 -4.41316 27.82109 1.000 64.59242 428 GLU B N 1
ATOM 5198 C CA . GLU B 1 429 ? -3.40348 -4.77096 27.12099 1.000 66.91777 428 GLU B CA 1
ATOM 5199 C C . GLU B 1 429 ? -3.31195 -6.20719 26.61416 1.000 63.53454 428 GLU B C 1
ATOM 5200 O O . GLU B 1 429 ? -2.24703 -6.66998 26.19346 1.000 68.23707 428 GLU B O 1
ATOM 5206 N N . ILE B 1 430 ? -4.44025 -6.91197 26.67721 1.000 62.59988 429 ILE B N 1
ATOM 5207 C CA . ILE B 1 430 ? -4.51074 -8.32591 26.32395 1.000 64.23861 429 ILE B CA 1
ATOM 5208 C C . ILE B 1 430 ? -4.71728 -8.43648 24.81743 1.000 66.85333 429 ILE B C 1
ATOM 5209 O O . ILE B 1 430 ? -5.59124 -7.76628 24.25266 1.000 71.73211 429 ILE B O 1
ATOM 5214 N N . LYS B 1 431 ? -3.89898 -9.25711 24.15307 1.000 66.55779 430 LYS B N 1
ATOM 5215 C CA . LYS B 1 431 ? -4.08293 -9.48430 22.72047 1.000 71.78115 430 LYS B CA 1
ATOM 5216 C C . LYS B 1 431 ? -5.21752 -10.49287 22.57883 1.000 70.00767 430 LYS B C 1
ATOM 5217 O O . LYS B 1 431 ? -5.03414 -11.70008 22.72518 1.000 74.21393 430 LYS B O 1
ATOM 5223 N N . THR B 1 432 ? -6.42032 -9.98055 22.35275 1.000 71.26880 431 THR B N 1
ATOM 5224 C CA . THR B 1 432 ? -7.59471 -10.80674 22.11681 1.000 70.80846 431 THR B CA 1
ATOM 5225 C C . THR B 1 432 ? -7.75212 -11.08357 20.62818 1.000 71.18698 431 THR B C 1
ATOM 5226 O O . THR B 1 432 ? -7.37672 -10.26635 19.78575 1.000 70.06235 431 THR B O 1
ATOM 5230 N N . LYS B 1 433 ? -8.29332 -12.25536 20.31094 1.000 71.79936 432 LYS B N 1
ATOM 5231 C CA . LYS B 1 433 ? -8.68453 -12.59055 18.95001 1.000 64.14466 432 LYS B CA 1
ATOM 5232 C C . LYS B 1 433 ? -10.07604 -12.02523 18.68184 1.000 65.11796 432 LYS B C 1
ATOM 5233 O O . LYS B 1 433 ? -10.82237 -11.70778 19.60894 1.000 70.56353 432 LYS B O 1
ATOM 5239 N N . LEU B 1 434 ? -10.43203 -11.89130 17.40281 1.000 63.85318 433 LEU B N 1
ATOM 5240 C CA . LEU B 1 434 ? -11.70321 -11.22810 17.12291 1.000 70.07699 433 LEU B CA 1
ATOM 5241 C C . LEU B 1 434 ? -12.85581 -12.22272 17.24620 1.000 67.64431 433 LEU B C 1
ATOM 5242 O O . LEU B 1 434 ? -13.81112 -11.99001 17.99553 1.000 76.37515 433 LEU B O 1
ATOM 5247 N N . ILE B 1 435 ? -12.77513 -13.33272 16.50475 1.000 62.04933 434 ILE B N 1
ATOM 5248 C CA . ILE B 1 435 ? -13.71657 -14.45374 16.55035 1.000 66.29756 434 ILE B CA 1
ATOM 5249 C C . ILE B 1 435 ? -15.05121 -14.08720 15.90935 1.000 69.17303 434 ILE B C 1
ATOM 5250 O O . ILE B 1 435 ? -15.65678 -13.05816 16.23113 1.000 62.11973 434 ILE B O 1
ATOM 5255 N N . ARG B 1 436 ? -15.52102 -14.94738 15.00632 1.000 68.03537 435 ARG B N 1
ATOM 5256 C CA . ARG B 1 436 ? -16.72642 -14.71931 14.22415 1.000 71.67331 435 ARG B CA 1
ATOM 5257 C C . ARG B 1 436 ? -17.60872 -15.95814 14.28969 1.000 76.70877 435 ARG B C 1
ATOM 5258 O O . ARG B 1 436 ? -17.11855 -17.08346 14.14977 1.000 73.40442 435 ARG B O 1
ATOM 5266 N N . ASN B 1 437 ? -18.90760 -15.74410 14.49727 1.000 81.76137 436 ASN B N 1
ATOM 5267 C CA . ASN B 1 437 ? -19.86652 -16.83481 14.69645 1.000 88.33988 436 ASN B CA 1
ATOM 5268 C C . ASN B 1 437 ? -19.42802 -17.78617 15.80721 1.000 86.20901 436 ASN B C 1
ATOM 5269 O O . ASN B 1 437 ? -20.06702 -18.81113 16.04717 1.000 87.99043 436 ASN B O 1
#

GO terms:
  GO:1990023 mit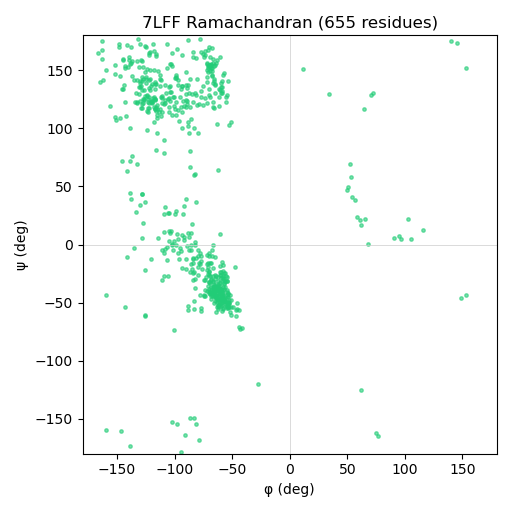otic spindle midzone (C, IDA)
  GO:0008017 microtubule binding (F, IDA)
  GO:0007052 mitotic spindle organization (P, IMP)

Organism: Candida albicans (strain SC5314 / ATCC MYA-2876) (NCBI:txid237561)

Solvent-accessible surface area: 32953 Å² total; per-residue (Å²): 92,31,47,5,3,0,16,1,33,72,33,70,157,70,22,54,129,157,111,92,24,118,68,0,1,66,30,71,70,83,124,58,0,19,0,33,17,71,87,131,70,106,110,43,99,143,111,181,112,117,111,83,153,14,72,5,66,67,7,6,35,50,126,21,64,11,63,86,1,8,128,60,6,0,42,80,12,0,77,12,0,14,29,1,49,26,0,0,0,1,0,19,0,10,78,54,9,19,17,61,73,1,0,1,9,52,76,150,64,26,0,2,0,30,24,0,1,95,36,0,50,93,57,33,96,139,40,111,104,65,45,92,26,52,18,4,4,2,2,0,0,1,45,59,23,54,4,59,1,0,23,62,60,172,34,107,55,158,60,5,50,12,128,86,76,68,80,79,53,40,39,3,27,101,8,25,98,44,144,5,132,42,29,134,70,1,11,108,30,5,44,88,0,25,154,33,16,35,84,20,121,97,140,75,157,21,66,6,38,49,1,2,0,0,2,18,0,19,0,55,12,65,84,140,107,55,122,183,50,119,91,34,3,44,0,24,0,0,0,0,1,1,2,3,22,45,249,107,83,68,57,46,81,2,17,114,4,0,8,74,0,8,62,0,11,8,35,45,155,93,96,141,136,18,25,31,170,59,6,55,0,0,86,5,0,77,45,7,0,16,54,109,2,91,4,8,1,0,0,0,1,1,0,0,23,132,61,71,111,45,4,26,70,4,0,92,33,0,47,138,6,71,83,90,155,18,77,65,74,27,135,110,25,47,8,3,0,14,1,33,73,32,64,162,72,18,59,136,120,108,93,17,125,68,0,2,56,30,78,77,79,126,46,0,20,0,16,31,68,81,130,76,89,121,48,98,135,110,178,125,118,208,84,58,165,11,46,7,71,72,10,9,44,49,127,22,67,10,56,88,1,7,126,61,6,0,48,83,12,0,82,16,1,15,26,1,53,25,0,0,0,0,0,17,0,11,78,55,9,17,17,64,71,1,0,2,10,51,78,151,64,25,1,3,1,27,28,0,1,102,38,2,41,89,50,37,112,120,61,112,98,60,43,96,29,53,18,3,4,4,2,0,0,0,51,63,18,52,4,58,2,0,25,52,66,164,22,113,51,148,56,6,56,13,140,90,70,102,69,84,46,37,62,13,30,102,24,28,134,47,117,16,124,45,28,127,52,1,13,105,31,4,64,100,0,24,159,35,20,34,61,21,122,129,110,105,155,36,56,6,36,51,1,3,0,0,2,21,0,22,4,57,10,67,69,136,106,56,117,169,59,106,74,33,6,41,0,23,0,0,0,0,1,2,4,1,21,47,241,108,82,69,55,49,87,1,16,122,7,0,12,60,0,9,49,0,12,6,30,44,147,88,104,136,137,16,21,28,167,59,6,71,0,0,94,5,0,68,47,6,0,15,49,108,1,112,4,8,1,0,0,1,2,1,0,0,20,117,62,37,108,41,4,13,65,3,0,99,32,0,52,131,5,96,76,82,150,23,85,60,70,25,136

Foldseek 3Di:
DEAEEEAAAADDPVLVVPVCWPFQKADPDFFKIWGNDADPDVVVSVVVVCTDIGGGPGYHYNPRAQVRCQVVFPVVCVVVVQVFFAAEEEEAAAPPQQLCCAQANDPVRGHNQLVVVVVVVVVCVVCVVWKDKDKKKFKWKQALQFIAGLQCRPDDSVQFDWDQDPDGAIDTGPGDIDDDPDSVVSSVSSVSSQCSADADPDDGPHHHLQMKMKMKMWMKMDTPPDDDDPDIHIYIYIYMSHRGPDDVCSSCQLVVLVLQQLLQQLEVVRVVPRPLVRGPNSVSCVSQDHPRYHHYYYYGAYRIVVCSVRRVVSSVSSVSSHHDDDDPDDD/DEFEEEEAADDDPVLVVCVCKPFQWADDDFFKIKGRDADPPVVVRVVVVLDIDIGTGPGYHYNPDAQVVVLVSFPVVQVVVVQVQFAAEEEEAAAPPQQLCCAQANDPVRGHNQLVVVQVVVVVCVVCVPWKDKDKKKFKWKQALQFIAGLQVRPPDSVQWDWDADDVRDIDTGPTDMGDDDHSVVVSVSSVSSLQSADCDPPDDRHHHLLMKMKMKMWIWMDTDPDDDDPDIHIYIYIYMSHRGPDDNCSRCQLVVLLLQLLLLQLEPVSNVPRPLVRGPNSVSCVSQDHPRHHHYYYYGAYRIPVCNPRRVVSSVSSVSSHRDPDDDDDD

Nearest PDB structures (foldseek):
  7lff-assembly1_A  TM=1.003E+00  e=1.519E-74  Candida albicans SC5314
  7lff-assembly2_B  TM=1.001E+00  e=3.567E-69  Candida albicans SC5314
  7tqz-assembly1_K  TM=9.163E-01  e=4.186E-56  Candida albicans
  7tr3-assembly1_K  TM=8.592E-01  e=6.903E-50  Candida albicans
  7rs6-assembly1_K  TM=8.918E-01  e=1.946E-44  Saccharomyces cerevisiae